Protein AF-A0A5B1QU06-F1 (afdb_monomer_lite)

Structure (mmCIF, N/CA/C/O backbone):
data_AF-A0A5B1QU06-F1
#
_entry.id   AF-A0A5B1QU06-F1
#
loop_
_atom_site.group_PDB
_atom_site.id
_atom_site.type_symbol
_atom_site.label_atom_id
_atom_site.label_alt_id
_atom_site.label_comp_id
_atom_site.label_asym_id
_atom_site.label_entity_id
_atom_site.label_seq_id
_atom_site.pdbx_PDB_ins_code
_atom_site.Cartn_x
_atom_site.Cartn_y
_atom_site.Cartn_z
_atom_site.occupancy
_atom_site.B_iso_or_equiv
_atom_site.auth_seq_id
_atom_site.auth_comp_id
_atom_site.auth_asym_id
_atom_site.auth_atom_id
_atom_site.pdbx_PDB_model_num
ATOM 1 N N . MET A 1 1 ? 42.204 49.777 -50.322 1.00 41.88 1 MET A N 1
ATOM 2 C CA . MET A 1 1 ? 42.535 50.310 -48.990 1.00 41.88 1 MET A CA 1
ATOM 3 C C . MET A 1 1 ? 42.964 49.131 -48.139 1.00 41.88 1 MET A C 1
ATOM 5 O O . MET A 1 1 ? 42.152 48.245 -47.925 1.00 41.88 1 MET A O 1
ATOM 9 N N . GLU A 1 2 ? 44.280 49.057 -47.911 1.00 36.72 2 GLU A N 1
ATOM 10 C CA . GLU A 1 2 ? 44.995 48.664 -46.676 1.00 36.72 2 GLU A CA 1
ATOM 11 C C . GLU A 1 2 ? 44.217 47.837 -45.623 1.00 36.72 2 GLU A C 1
ATOM 13 O O . GLU A 1 2 ? 43.105 48.198 -45.273 1.00 36.72 2 GLU A O 1
ATOM 18 N N . SER A 1 3 ? 44.743 46.784 -44.983 1.00 32.41 3 SER A N 1
ATOM 19 C CA . SER A 1 3 ? 46.093 46.205 -44.950 1.00 32.41 3 SER A CA 1
ATOM 20 C C . SER A 1 3 ? 46.062 44.867 -44.173 1.00 32.41 3 SER A C 1
ATOM 22 O O . SER A 1 3 ? 45.449 44.809 -43.113 1.00 32.41 3 SER A O 1
ATOM 24 N N . LEU A 1 4 ? 46.692 43.832 -44.756 1.00 42.66 4 LEU A N 1
ATOM 25 C CA . LEU A 1 4 ? 47.597 42.784 -44.211 1.00 42.66 4 LEU A CA 1
ATOM 26 C C . LEU A 1 4 ? 47.441 42.306 -42.740 1.00 42.66 4 LEU A C 1
ATOM 28 O O . LEU A 1 4 ? 47.352 43.113 -41.829 1.00 42.66 4 LEU A O 1
ATOM 32 N N . GLY A 1 5 ? 47.571 41.015 -42.401 1.00 34.38 5 GLY A N 1
ATOM 33 C CA . GLY A 1 5 ? 48.007 39.854 -43.182 1.00 34.38 5 GLY A CA 1
ATOM 34 C C . GLY A 1 5 ? 48.304 38.610 -42.312 1.00 34.38 5 GLY A C 1
ATOM 35 O O . GLY A 1 5 ? 48.171 38.664 -41.095 1.00 34.38 5 GLY A O 1
ATOM 36 N N . SER A 1 6 ? 48.668 37.525 -43.019 1.00 38.88 6 SER A N 1
ATOM 37 C CA . SER A 1 6 ? 49.464 36.308 -42.705 1.00 38.88 6 SER A CA 1
ATOM 38 C C . SER A 1 6 ? 49.581 35.829 -41.244 1.00 38.88 6 SER A C 1
ATOM 40 O O . SER A 1 6 ? 49.946 36.591 -40.367 1.00 38.88 6 SER A O 1
ATOM 42 N N . GLY A 1 7 ? 49.387 34.558 -40.880 1.00 36.38 7 GLY A N 1
ATOM 43 C CA . GLY A 1 7 ? 49.736 33.318 -41.575 1.00 36.38 7 GLY A CA 1
ATOM 44 C C . GLY A 1 7 ? 50.982 32.693 -40.924 1.00 36.38 7 GLY A C 1
ATOM 45 O O . GLY A 1 7 ? 52.047 33.289 -41.033 1.00 36.38 7 GLY A O 1
ATOM 46 N N . ALA A 1 8 ? 50.820 31.513 -40.296 1.00 34.53 8 ALA A N 1
ATOM 47 C CA . ALA A 1 8 ? 51.757 30.369 -40.226 1.00 34.53 8 ALA A CA 1
ATOM 48 C C . ALA A 1 8 ? 51.909 29.688 -38.840 1.00 34.53 8 ALA A C 1
ATOM 50 O O . ALA A 1 8 ? 52.215 30.320 -37.835 1.00 34.53 8 ALA A O 1
ATOM 51 N N . THR A 1 9 ? 51.817 28.349 -38.902 1.00 35.28 9 THR A N 1
ATOM 52 C CA . THR A 1 9 ? 52.499 27.309 -38.096 1.00 35.28 9 THR A CA 1
ATOM 53 C C . THR A 1 9 ? 52.156 27.124 -36.608 1.00 35.28 9 THR A C 1
ATOM 55 O O . THR A 1 9 ? 52.582 27.891 -35.755 1.00 35.28 9 THR A O 1
ATOM 58 N N . GLY A 1 10 ? 51.512 25.985 -36.297 1.00 37.03 10 GLY A N 1
ATOM 59 C CA . GLY A 1 10 ? 51.785 25.234 -35.056 1.00 37.03 10 GLY A CA 1
ATOM 60 C C . GLY A 1 10 ? 53.218 24.665 -35.066 1.00 37.03 10 GLY A C 1
ATOM 61 O O . GLY A 1 10 ? 53.865 24.732 -36.116 1.00 37.03 10 GLY A O 1
ATOM 62 N N . PRO A 1 11 ? 53.740 24.100 -33.959 1.00 45.38 11 PRO A N 1
ATOM 63 C CA . PRO A 1 11 ? 53.121 22.955 -33.276 1.00 45.38 11 PRO A CA 1
ATOM 64 C C . PRO A 1 11 ? 53.253 22.986 -31.736 1.00 45.38 11 PRO A C 1
ATOM 66 O O . PRO A 1 11 ? 54.020 23.765 -31.182 1.00 45.38 11 PRO A O 1
ATOM 69 N N . GLY A 1 12 ? 52.569 22.078 -31.038 1.00 28.83 12 GLY A N 1
ATOM 70 C CA . GLY A 1 12 ? 52.880 21.800 -29.632 1.00 28.83 12 GLY A CA 1
ATOM 71 C C . GLY A 1 12 ? 51.714 21.199 -28.871 1.00 28.83 12 GLY A C 1
ATOM 72 O O . GLY A 1 12 ? 50.819 21.915 -28.444 1.00 28.83 12 GLY A O 1
ATOM 73 N N . ALA A 1 13 ? 51.739 19.877 -28.748 1.00 42.75 13 ALA A N 1
ATOM 74 C CA . ALA A 1 13 ? 50.875 19.108 -27.872 1.00 42.75 13 ALA A CA 1
ATOM 75 C C . ALA A 1 13 ? 51.188 19.422 -26.402 1.00 42.75 13 ALA A C 1
ATOM 77 O O . ALA A 1 13 ? 52.359 19.479 -26.043 1.00 42.75 13 ALA A O 1
ATOM 78 N N . ASP A 1 14 ? 50.145 19.546 -25.582 1.00 34.75 14 ASP A N 1
ATOM 79 C CA . ASP A 1 14 ? 50.207 19.346 -24.135 1.00 34.75 14 ASP A CA 1
ATOM 80 C C . ASP A 1 14 ? 48.851 18.801 -23.625 1.00 34.75 14 ASP A C 1
ATOM 82 O O . ASP A 1 14 ? 47.832 18.934 -24.311 1.00 34.75 14 ASP A O 1
ATOM 86 N N . PRO A 1 15 ? 48.856 18.072 -22.495 1.00 41.91 15 PRO A N 1
ATOM 87 C CA . PRO A 1 15 ? 48.024 16.889 -22.246 1.00 41.91 15 PRO A CA 1
ATOM 88 C C . PRO A 1 15 ? 46.658 17.211 -21.613 1.00 41.91 15 PRO A C 1
ATOM 90 O O . PRO A 1 15 ? 46.467 18.307 -21.084 1.00 41.91 15 PRO A O 1
ATOM 93 N N . PRO A 1 16 ? 45.711 16.248 -21.563 1.00 41.62 16 PRO A N 1
ATOM 94 C CA . PRO A 1 16 ? 44.515 16.414 -20.750 1.00 41.62 16 PRO A CA 1
ATOM 95 C C . PRO A 1 16 ? 44.905 16.342 -19.267 1.00 41.62 16 PRO A C 1
ATOM 97 O O . PRO A 1 16 ? 45.311 15.295 -18.759 1.00 41.62 16 PRO A O 1
ATOM 100 N N . GLN A 1 17 ? 44.795 17.473 -18.569 1.00 37.78 17 GLN A N 1
ATOM 101 C CA . GLN A 1 17 ? 44.821 17.494 -17.114 1.00 37.78 17 GLN A CA 1
ATOM 102 C C . GLN A 1 17 ? 43.585 16.771 -16.575 1.00 37.78 17 GLN A C 1
ATOM 104 O O . GLN A 1 17 ? 42.443 17.101 -16.885 1.00 37.78 17 GLN A O 1
ATOM 109 N N . VAL A 1 18 ? 43.880 15.767 -15.758 1.00 37.88 18 VAL A N 1
ATOM 110 C CA . VAL A 1 18 ? 42.988 15.041 -14.863 1.00 37.88 18 VAL A CA 1
ATOM 111 C C . VAL A 1 18 ? 42.194 16.040 -14.017 1.00 37.88 18 VAL A C 1
ATOM 113 O O . VAL A 1 18 ? 42.764 16.713 -13.160 1.00 37.88 18 VAL A O 1
ATOM 116 N N . LEU A 1 19 ? 40.882 16.129 -14.239 1.00 32.84 19 LEU A N 1
ATOM 117 C CA . LEU A 1 19 ? 39.970 16.760 -13.288 1.00 32.84 19 LEU A CA 1
ATOM 118 C C . LEU A 1 19 ? 39.736 15.768 -12.149 1.00 32.84 19 LEU A C 1
ATOM 120 O O . LEU A 1 19 ? 38.990 14.802 -12.278 1.00 32.84 19 LEU A O 1
ATOM 124 N N . GLN A 1 20 ? 40.479 15.997 -11.069 1.00 32.44 20 GLN A N 1
ATOM 125 C CA . GLN A 1 20 ? 40.309 15.355 -9.777 1.00 32.44 20 GLN A CA 1
ATOM 126 C C . GLN A 1 20 ? 38.922 15.641 -9.205 1.00 32.44 20 GLN A C 1
ATOM 128 O O . GLN A 1 20 ? 38.465 16.786 -9.183 1.00 32.44 20 GLN A O 1
ATOM 133 N N . ASP A 1 21 ? 38.324 14.586 -8.661 1.00 35.78 21 ASP A N 1
ATOM 134 C CA . ASP A 1 21 ? 37.246 14.644 -7.687 1.00 35.78 21 ASP A CA 1
ATOM 135 C C . ASP A 1 21 ? 37.584 15.639 -6.572 1.00 35.78 21 ASP A C 1
ATOM 137 O O . ASP A 1 21 ? 38.608 15.540 -5.892 1.00 35.78 21 ASP A O 1
ATOM 141 N N . SER A 1 22 ? 36.705 16.613 -6.368 1.00 29.38 22 SER A N 1
ATOM 142 C CA . SER A 1 22 ? 36.699 17.450 -5.175 1.00 29.38 22 SER A CA 1
ATOM 143 C C . SER A 1 22 ? 35.263 17.599 -4.702 1.00 29.38 22 SER A C 1
ATOM 145 O O . SER A 1 22 ? 34.453 18.321 -5.276 1.00 29.38 22 SER A O 1
ATOM 147 N N . ILE A 1 23 ? 34.975 16.844 -3.646 1.00 42.81 23 ILE A N 1
ATOM 148 C CA . ILE A 1 23 ? 33.797 16.937 -2.789 1.00 42.81 23 ILE A CA 1
ATOM 149 C C . ILE A 1 23 ? 33.688 18.376 -2.260 1.00 42.81 23 ILE A C 1
ATOM 151 O O . ILE A 1 23 ? 34.656 18.856 -1.663 1.00 42.81 23 ILE A O 1
ATOM 155 N N . PRO A 1 24 ? 32.532 19.050 -2.366 1.00 30.92 24 PRO A N 1
ATOM 156 C CA . PRO A 1 24 ? 32.206 20.137 -1.468 1.00 30.92 24 PRO A CA 1
ATOM 157 C C . PRO A 1 24 ? 31.437 19.590 -0.265 1.00 30.92 24 PRO A C 1
ATOM 159 O O . PRO A 1 24 ? 30.369 18.988 -0.385 1.00 30.92 24 PRO A O 1
ATOM 162 N N . SER A 1 25 ? 32.026 19.817 0.903 1.00 32.41 25 SER A N 1
ATOM 163 C CA . SER A 1 25 ? 31.413 19.636 2.207 1.00 32.41 25 SER A CA 1
ATOM 164 C C . SER A 1 25 ? 30.167 20.504 2.364 1.00 32.41 25 SER A C 1
ATOM 166 O O . SER A 1 25 ? 30.123 21.665 1.967 1.00 32.41 25 SER A O 1
ATOM 168 N N . THR A 1 26 ? 29.185 19.894 3.007 1.00 33.56 26 THR A N 1
ATOM 169 C CA . THR A 1 26 ? 27.945 20.432 3.548 1.00 33.56 26 THR A CA 1
ATOM 170 C C . THR A 1 26 ? 28.147 21.767 4.275 1.00 33.56 26 THR A C 1
ATOM 172 O O . THR A 1 26 ? 28.796 21.809 5.318 1.00 33.56 26 THR A O 1
ATOM 175 N N . GLU A 1 27 ? 27.513 22.836 3.789 1.00 27.73 27 GLU A N 1
ATOM 176 C CA . GLU A 1 27 ? 27.180 24.004 4.608 1.00 27.73 27 GLU A CA 1
ATOM 177 C C . GLU A 1 27 ? 25.660 24.150 4.703 1.00 27.73 27 GLU A C 1
ATOM 179 O O . GLU A 1 27 ? 24.938 24.249 3.710 1.00 27.73 27 GLU A O 1
ATOM 184 N N . CYS A 1 28 ? 25.193 24.121 5.951 1.00 34.56 28 CYS A N 1
ATOM 185 C CA . CYS A 1 28 ? 23.846 24.443 6.382 1.00 34.56 28 CYS A CA 1
ATOM 186 C C . CYS A 1 28 ? 23.421 25.828 5.890 1.00 34.56 28 CYS A C 1
ATOM 188 O O . CYS A 1 28 ? 23.967 26.832 6.343 1.00 34.56 28 CYS A O 1
ATOM 190 N N . LEU A 1 29 ? 22.345 25.888 5.108 1.00 25.30 29 LEU A N 1
ATOM 191 C CA . LEU A 1 29 ? 21.471 27.054 5.073 1.00 25.30 29 LEU A CA 1
ATOM 192 C C . LEU A 1 29 ? 20.018 26.604 5.204 1.00 25.30 29 LEU A C 1
ATOM 194 O O . LEU A 1 29 ? 19.366 26.142 4.273 1.00 25.30 29 LEU A O 1
ATOM 198 N N . SER A 1 30 ? 19.546 26.755 6.435 1.00 36.72 30 SER A N 1
ATOM 199 C CA . SER A 1 30 ? 18.155 26.867 6.835 1.00 36.72 30 SER A CA 1
ATOM 200 C C . SER A 1 30 ? 17.418 27.907 5.990 1.00 36.72 30 SER A C 1
ATOM 202 O O . SER A 1 30 ? 17.770 29.087 6.017 1.00 36.72 30 SER A O 1
ATOM 204 N N . LEU A 1 31 ? 16.346 27.486 5.324 1.00 27.09 31 LEU A N 1
ATOM 205 C CA . LEU A 1 31 ? 15.300 28.376 4.833 1.00 27.09 31 LEU A CA 1
ATOM 206 C C . LEU A 1 31 ? 13.944 27.743 5.133 1.00 27.09 31 LEU A C 1
ATOM 208 O O . LEU A 1 31 ? 13.420 26.904 4.406 1.00 27.09 31 LEU A O 1
ATOM 212 N N . SER A 1 32 ? 13.419 28.157 6.281 1.00 36.16 32 SER A N 1
ATOM 213 C CA . SER A 1 32 ? 12.040 27.990 6.699 1.00 36.16 32 SER A CA 1
ATOM 214 C C . SER A 1 32 ? 11.111 28.689 5.708 1.00 36.16 32 SER A C 1
ATOM 216 O O . SER A 1 32 ? 11.184 29.905 5.542 1.00 36.16 32 SER A O 1
ATOM 218 N N . ALA A 1 33 ? 10.201 27.931 5.108 1.00 27.47 33 ALA A N 1
ATOM 219 C CA . ALA A 1 33 ? 8.968 28.446 4.523 1.00 27.47 33 ALA A CA 1
ATOM 220 C C . ALA A 1 33 ? 7.900 27.346 4.588 1.00 27.47 33 ALA A C 1
ATOM 222 O O . ALA A 1 33 ? 7.492 26.771 3.584 1.00 27.47 33 ALA A O 1
ATOM 223 N N . SER A 1 34 ? 7.486 27.024 5.813 1.00 32.66 34 SER A N 1
ATOM 224 C CA . SER A 1 34 ? 6.294 26.223 6.076 1.00 32.66 34 SER A CA 1
ATOM 225 C C . SER A 1 34 ? 5.061 27.095 5.857 1.00 32.66 34 SER A C 1
ATOM 227 O O . SER A 1 34 ? 4.862 28.081 6.565 1.00 32.66 34 SER A O 1
ATOM 229 N N . GLY A 1 35 ? 4.228 26.723 4.892 1.00 30.39 35 GLY A N 1
ATOM 230 C CA . GLY A 1 35 ? 2.933 27.346 4.667 1.00 30.39 35 GLY A CA 1
ATOM 231 C C . GLY A 1 35 ? 2.089 26.524 3.703 1.00 30.39 35 GLY A C 1
ATOM 232 O O . GLY A 1 35 ? 2.422 26.445 2.528 1.00 30.39 35 GLY A O 1
ATOM 233 N N . LEU A 1 36 ? 0.972 26.011 4.233 1.00 27.97 36 LEU A N 1
ATOM 234 C CA . LEU A 1 36 ? -0.152 25.333 3.568 1.00 27.97 36 LEU A CA 1
ATOM 235 C C . LEU A 1 36 ? 0.058 23.822 3.358 1.00 27.97 36 LEU A C 1
ATOM 237 O O . LEU A 1 36 ? 0.645 23.369 2.387 1.00 27.97 36 LEU A O 1
ATOM 241 N N . LEU A 1 37 ? -0.234 23.036 4.400 1.00 38.84 37 LEU A N 1
ATOM 242 C CA . LEU A 1 37 ? -1.554 22.446 4.703 1.00 38.84 37 LEU A CA 1
ATOM 243 C C . LEU A 1 37 ? -1.834 21.212 3.836 1.00 38.84 37 LEU A C 1
ATOM 245 O O . LEU A 1 37 ? -2.390 21.286 2.746 1.00 38.84 37 LEU A O 1
ATOM 249 N N . SER A 1 38 ? -1.501 20.052 4.390 1.00 27.88 38 SER A N 1
ATOM 250 C CA . SER A 1 38 ? -2.252 18.820 4.168 1.00 27.88 38 SER A CA 1
ATOM 251 C C . SER A 1 38 ? -2.481 18.175 5.529 1.00 27.88 38 SER A C 1
ATOM 253 O O . SER A 1 38 ? -1.629 18.322 6.412 1.00 27.88 38 SER A O 1
ATOM 255 N N . PRO A 1 39 ? -3.669 17.598 5.751 1.00 34.78 39 PRO A N 1
ATOM 256 C CA . PRO A 1 39 ? -4.166 17.357 7.084 1.00 34.78 39 PRO A CA 1
ATOM 257 C C . PRO A 1 39 ? -3.353 16.240 7.712 1.00 34.78 39 PRO A C 1
ATOM 259 O O . PRO A 1 39 ? -3.095 15.205 7.100 1.00 34.78 39 PRO A O 1
ATOM 262 N N . ILE A 1 40 ? -2.984 16.487 8.961 1.00 26.73 40 ILE A N 1
ATOM 263 C CA . ILE A 1 40 ? -2.728 15.472 9.966 1.00 26.73 40 ILE A CA 1
ATOM 264 C C . ILE A 1 40 ? -3.764 14.368 9.723 1.00 26.73 40 ILE A C 1
ATOM 266 O O . ILE A 1 40 ? -4.966 14.627 9.806 1.00 26.73 40 ILE A O 1
ATOM 270 N N . SER A 1 41 ? -3.316 13.159 9.372 1.00 31.05 41 SER A N 1
ATOM 271 C CA . SER A 1 41 ? -4.104 11.967 9.660 1.00 31.05 41 SER A CA 1
ATOM 272 C C . SER A 1 41 ? -4.223 11.932 11.174 1.00 31.05 41 SER A C 1
ATOM 274 O O . SER A 1 41 ? -3.401 11.339 11.869 1.00 31.05 41 SER A O 1
ATOM 276 N N . GLU A 1 42 ? -5.210 12.667 11.679 1.00 29.11 42 GLU A N 1
ATOM 277 C CA . GLU A 1 42 ? -5.779 12.468 12.989 1.00 29.11 42 GLU A CA 1
ATOM 278 C C . GLU A 1 42 ? -6.322 11.052 12.915 1.00 29.11 42 GLU A C 1
ATOM 280 O O . GLU A 1 42 ? -7.432 10.790 12.454 1.00 29.11 42 GLU A O 1
ATOM 285 N N . ILE A 1 43 ? -5.475 10.106 13.314 1.00 29.12 43 ILE A N 1
ATOM 286 C CA . ILE A 1 43 ? -5.943 8.889 13.937 1.00 29.12 43 ILE A CA 1
ATOM 287 C C . ILE A 1 43 ? -6.763 9.417 15.103 1.00 29.12 43 ILE A C 1
ATOM 289 O O . ILE A 1 43 ? -6.235 9.784 16.150 1.00 29.12 43 ILE A O 1
ATOM 293 N N . SER A 1 44 ? -8.060 9.569 14.852 1.00 29.05 44 SER A N 1
ATOM 294 C CA . SER A 1 44 ? -9.059 9.728 15.879 1.00 29.05 44 SER A CA 1
ATOM 295 C C . SER A 1 44 ? -9.035 8.400 16.623 1.00 29.05 44 SER A C 1
ATOM 297 O O . SER A 1 44 ? -9.810 7.485 16.357 1.00 29.05 44 SER A O 1
ATOM 299 N N . THR A 1 45 ? -8.070 8.255 17.531 1.00 26.86 45 THR A N 1
ATOM 300 C CA . THR A 1 45 ? -8.277 7.496 18.747 1.00 26.86 45 THR A CA 1
ATOM 301 C C . THR A 1 45 ? -9.443 8.194 19.411 1.00 26.86 45 THR A C 1
ATOM 303 O O . THR A 1 45 ? -9.299 9.135 20.189 1.00 26.86 45 THR A O 1
ATOM 306 N N . VAL A 1 46 ? -10.639 7.756 19.025 1.00 27.11 46 VAL A N 1
ATOM 307 C CA . VAL A 1 46 ? -11.826 7.907 19.834 1.00 27.11 46 VAL A CA 1
ATOM 308 C C . VAL A 1 46 ? -11.451 7.216 21.138 1.00 27.11 46 VAL A C 1
ATOM 310 O O . VAL A 1 46 ? -11.573 6.002 21.285 1.00 27.11 46 VAL A O 1
ATOM 313 N N . PHE A 1 47 ? -10.915 7.999 22.075 1.00 25.52 47 PHE A N 1
ATOM 314 C CA . PHE A 1 47 ? -11.090 7.747 23.486 1.00 25.52 47 PHE A CA 1
ATOM 315 C C . PHE A 1 47 ? -12.602 7.710 23.655 1.00 25.52 47 PHE A C 1
ATOM 317 O O . PHE A 1 47 ? -13.263 8.733 23.845 1.00 25.52 47 PHE A O 1
ATOM 324 N N . ILE A 1 48 ? -13.162 6.511 23.510 1.00 28.83 48 ILE A N 1
ATOM 325 C CA . ILE A 1 48 ? -14.428 6.178 24.123 1.00 28.83 48 ILE A CA 1
ATOM 326 C C . ILE A 1 48 ? -14.106 6.309 25.605 1.00 28.83 48 ILE A C 1
ATOM 328 O O . ILE A 1 48 ? -13.627 5.376 26.246 1.00 28.83 48 ILE A O 1
ATOM 332 N N . SER A 1 49 ? -14.276 7.525 26.128 1.00 25.41 49 SER A N 1
ATOM 333 C CA . SER A 1 49 ? -14.550 7.695 27.538 1.00 25.41 49 SER A CA 1
ATOM 334 C C . SER A 1 49 ? -15.762 6.816 27.773 1.00 25.41 49 SER A C 1
ATOM 336 O O . SER A 1 49 ? -16.881 7.154 27.389 1.00 25.41 49 SER A O 1
ATOM 338 N N . HIS A 1 50 ? -15.514 5.638 28.336 1.00 30.09 50 HIS A N 1
ATOM 339 C CA . HIS A 1 50 ? -16.508 4.908 29.088 1.00 30.09 50 HIS A CA 1
ATOM 340 C C . HIS A 1 50 ? -16.837 5.771 30.313 1.00 30.09 50 HIS A C 1
ATOM 342 O O . HIS A 1 50 ? -16.491 5.432 31.443 1.00 30.09 50 HIS A O 1
ATOM 348 N N . ASP A 1 51 ? -17.507 6.903 30.083 1.00 28.39 51 ASP A N 1
ATOM 349 C CA . ASP A 1 51 ? -18.403 7.472 31.073 1.00 28.39 51 ASP A CA 1
ATOM 350 C C . ASP A 1 51 ? -19.467 6.405 31.264 1.00 28.39 51 ASP A C 1
ATOM 352 O O . ASP A 1 51 ? -20.407 6.261 30.484 1.00 28.39 51 ASP A O 1
ATOM 356 N N . SER A 1 52 ? -19.189 5.552 32.246 1.00 29.31 52 SER A N 1
ATOM 357 C CA . SER A 1 52 ? -20.002 4.421 32.644 1.00 29.31 52 SER A CA 1
ATOM 358 C C . SER A 1 52 ? -21.423 4.924 32.886 1.00 29.31 52 SER A C 1
ATOM 360 O O . SER A 1 52 ? -21.646 5.652 33.860 1.00 29.31 52 SER A O 1
ATOM 362 N N . PRO A 1 53 ? -22.405 4.567 32.043 1.00 34.50 53 PRO A N 1
ATOM 363 C CA . PRO A 1 53 ? -23.779 4.829 32.378 1.00 34.50 53 PRO A CA 1
ATOM 364 C C . PRO A 1 53 ? -24.199 3.737 33.355 1.00 34.50 53 PRO A C 1
ATOM 366 O O . PRO A 1 53 ? -24.268 2.559 33.017 1.00 34.50 53 PRO A O 1
ATOM 369 N N . GLY A 1 54 ? -24.492 4.155 34.578 1.00 31.67 54 GLY A N 1
ATOM 370 C CA . GLY A 1 54 ? -25.258 3.346 35.507 1.00 31.67 54 GLY A CA 1
ATOM 371 C C . GLY A 1 54 ? -24.396 2.523 36.444 1.00 31.67 54 GLY A C 1
ATOM 372 O O . GLY A 1 54 ? -23.873 1.467 36.107 1.00 31.67 54 GLY A O 1
ATOM 373 N N . GLN A 1 55 ? -24.369 2.991 37.687 1.00 33.47 55 GLN A N 1
ATOM 374 C CA . GLN A 1 55 ? -24.404 2.130 38.857 1.00 33.47 55 GLN A CA 1
ATOM 375 C C . GLN A 1 55 ? -25.397 0.986 38.597 1.00 33.47 55 GLN A C 1
ATOM 377 O O . GLN A 1 55 ? -26.611 1.149 38.715 1.00 33.47 55 GLN A O 1
ATOM 382 N N . SER A 1 56 ? -24.874 -0.164 38.186 1.00 33.47 56 SER A N 1
ATOM 383 C CA . SER A 1 56 ? -25.566 -1.431 38.329 1.00 33.47 56 SER A CA 1
ATOM 384 C C . SER A 1 56 ? -25.628 -1.679 39.827 1.00 33.47 56 SER A C 1
ATOM 386 O O . SER A 1 56 ? -24.658 -2.147 40.416 1.00 33.47 56 SER A O 1
ATOM 388 N N . GLU A 1 57 ? -26.735 -1.283 40.457 1.00 37.31 57 GLU A N 1
ATOM 389 C CA . GLU A 1 57 ? -27.126 -1.867 41.734 1.00 37.31 57 GLU A CA 1
ATOM 390 C C . GLU A 1 57 ? -27.025 -3.382 41.567 1.00 37.31 57 GLU A C 1
ATOM 392 O O . GLU A 1 57 ? -27.719 -3.957 40.724 1.00 37.31 57 GLU A O 1
ATOM 397 N N . ASP A 1 58 ? -26.116 -3.993 42.325 1.00 35.59 58 ASP A N 1
ATOM 398 C CA . ASP A 1 58 ? -26.068 -5.428 42.552 1.00 35.59 58 ASP A CA 1
ATOM 399 C C . ASP A 1 58 ? -27.473 -5.881 42.949 1.00 35.59 58 ASP A C 1
ATOM 401 O O . ASP A 1 58 ? -27.899 -5.754 44.098 1.00 35.59 58 ASP A O 1
ATOM 405 N N . ILE A 1 59 ? -28.225 -6.384 41.974 1.00 35.94 59 ILE A N 1
ATOM 406 C CA . ILE A 1 59 ? -29.392 -7.205 42.240 1.00 35.94 59 ILE A CA 1
ATOM 407 C C . ILE A 1 59 ? -28.793 -8.530 42.701 1.00 35.94 59 ILE A C 1
ATOM 409 O O . ILE A 1 59 ? -28.111 -9.178 41.902 1.00 35.94 59 ILE A O 1
ATOM 413 N N . PRO A 1 60 ? -28.996 -8.951 43.963 1.00 37.69 60 PRO A N 1
ATOM 414 C CA . PRO A 1 60 ? -28.465 -10.216 44.421 1.00 37.69 60 PRO A CA 1
ATOM 415 C C . PRO A 1 60 ? -29.009 -11.314 43.516 1.00 37.69 60 PRO A C 1
ATOM 417 O O . PRO A 1 60 ? -30.219 -11.542 43.439 1.00 37.69 60 PRO A O 1
ATOM 420 N N . GLN A 1 61 ? -28.098 -11.987 42.824 1.00 42.03 61 GLN A N 1
ATOM 421 C CA . GLN A 1 61 ? -28.365 -13.198 42.074 1.00 42.03 61 GLN A CA 1
ATOM 422 C C . GLN A 1 61 ? -28.656 -14.325 43.073 1.00 42.03 61 GLN A C 1
ATOM 424 O O . GLN A 1 61 ? -27.827 -15.189 43.330 1.00 42.03 61 GLN A O 1
ATOM 429 N N . VAL A 1 62 ? -29.834 -14.283 43.691 1.00 39.28 62 VAL A N 1
ATOM 430 C CA . VAL A 1 62 ? -30.358 -15.346 44.549 1.00 39.28 62 VAL A CA 1
ATOM 431 C C . VAL A 1 62 ? -31.857 -15.480 44.286 1.00 39.28 62 VAL A C 1
ATOM 433 O O . VAL A 1 62 ? -32.685 -15.282 45.164 1.00 39.28 62 VAL A O 1
ATOM 436 N N . CYS A 1 63 ? -32.222 -15.885 43.069 1.00 36.16 63 CYS A N 1
ATOM 437 C CA . CYS A 1 63 ? -33.385 -16.763 42.918 1.00 36.16 63 CYS A CA 1
ATOM 438 C C . CYS A 1 63 ? -32.921 -18.188 43.254 1.00 36.16 63 CYS A C 1
ATOM 440 O O . CYS A 1 63 ? -32.778 -19.056 42.394 1.00 36.16 63 CYS A O 1
ATOM 442 N N . GLY A 1 64 ? -32.571 -18.387 44.528 1.00 40.97 64 GLY A N 1
ATOM 443 C CA . GLY A 1 64 ? -32.504 -19.715 45.120 1.00 40.97 64 GLY A CA 1
ATOM 444 C C . GLY A 1 64 ? -33.928 -20.254 45.194 1.00 40.97 64 GLY A C 1
ATOM 445 O O . GLY A 1 64 ? -34.839 -19.508 45.537 1.00 40.97 64 GLY A O 1
ATOM 446 N N . LYS A 1 65 ? -34.089 -21.514 44.790 1.00 46.94 65 LYS A N 1
ATOM 447 C CA . LYS A 1 65 ? -35.350 -22.247 44.608 1.00 46.94 65 LYS A CA 1
ATOM 448 C C . LYS A 1 65 ? -36.427 -21.828 45.620 1.00 46.94 65 LYS A C 1
ATOM 450 O O . LYS A 1 65 ? -36.196 -21.940 46.820 1.00 46.94 65 LYS A O 1
ATOM 455 N N . GLU A 1 66 ? -37.589 -21.399 45.122 1.00 49.41 66 GLU A N 1
ATOM 456 C CA . GLU A 1 66 ? -38.783 -21.015 45.906 1.00 49.41 66 GLU A CA 1
ATOM 457 C C . GLU A 1 66 ? -39.118 -22.029 47.015 1.00 49.41 66 GLU A C 1
ATOM 459 O O . GLU A 1 66 ? -39.542 -21.651 48.111 1.00 49.41 66 GLU A O 1
ATOM 464 N N . ASP A 1 67 ? -38.833 -23.307 46.756 1.00 55.50 67 ASP A N 1
ATOM 465 C CA . ASP A 1 67 ? -39.010 -24.407 47.698 1.00 55.50 67 ASP A CA 1
ATOM 466 C C . ASP A 1 67 ? -38.215 -24.210 49.003 1.00 55.50 67 ASP A C 1
ATOM 468 O O . ASP A 1 67 ? -38.755 -24.455 50.077 1.00 55.50 67 ASP A O 1
ATOM 472 N N . ASP A 1 68 ? -36.983 -23.6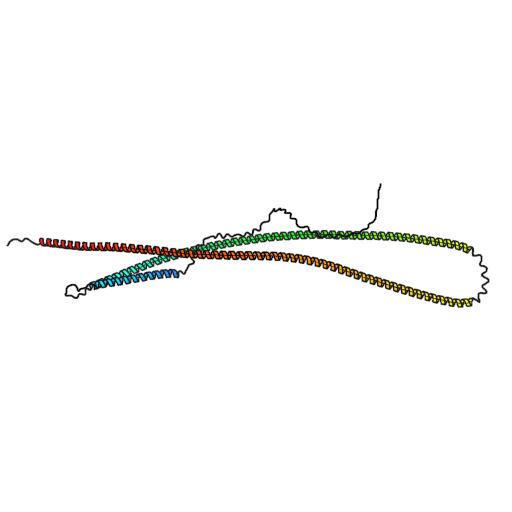86 48.957 1.00 58.38 68 ASP A N 1
ATOM 473 C CA . ASP A 1 68 ? -36.105 -23.592 50.135 1.00 58.38 68 ASP A CA 1
ATOM 474 C C . ASP A 1 68 ? -36.588 -22.538 51.141 1.00 58.38 68 ASP A C 1
ATOM 476 O O . ASP A 1 68 ? -36.534 -22.763 52.351 1.00 58.38 68 ASP A O 1
ATOM 480 N N . LEU A 1 69 ? -37.062 -21.372 50.684 1.00 63.72 69 LEU A N 1
ATOM 481 C CA . LEU A 1 69 ? -37.544 -20.322 51.591 1.00 63.72 69 LEU A CA 1
ATOM 482 C C . LEU A 1 69 ? -38.901 -20.705 52.190 1.00 63.72 69 LEU A C 1
ATOM 484 O O . LEU A 1 69 ? -39.108 -20.556 53.399 1.00 63.72 69 LEU A O 1
ATOM 488 N N . HIS A 1 70 ? -39.800 -21.238 51.359 1.00 60.50 70 HIS A N 1
ATOM 489 C CA . HIS A 1 70 ? -41.109 -21.709 51.793 1.00 60.50 70 HIS A CA 1
ATOM 490 C C . HIS A 1 70 ? -40.971 -22.872 52.787 1.00 60.50 70 HIS A C 1
ATOM 492 O O . HIS A 1 70 ? -41.614 -22.871 53.840 1.00 60.50 70 HIS A O 1
ATOM 498 N N . GLU A 1 71 ? -40.079 -23.828 52.521 1.00 67.75 71 GLU A N 1
ATOM 499 C CA . GLU A 1 71 ? -39.794 -24.951 53.415 1.00 67.75 71 GLU A CA 1
ATOM 500 C C . GLU A 1 71 ? -39.180 -24.478 54.740 1.00 67.75 71 GLU A C 1
ATOM 502 O O . GLU A 1 71 ? -39.574 -24.948 55.810 1.00 67.75 71 GLU A O 1
ATOM 507 N N . ARG A 1 72 ? -38.293 -23.474 54.719 1.00 69.88 72 ARG A N 1
ATOM 508 C CA . ARG A 1 72 ? -37.689 -22.910 55.940 1.00 69.88 72 ARG A CA 1
ATOM 509 C C . ARG A 1 72 ? -38.700 -22.165 56.810 1.00 69.88 72 ARG A C 1
ATOM 511 O O . ARG A 1 72 ? -38.670 -22.312 58.035 1.00 69.88 72 ARG A O 1
ATOM 518 N N . ILE A 1 73 ? -39.599 -21.390 56.200 1.00 65.62 73 ILE A N 1
ATOM 519 C CA . ILE A 1 73 ? -40.679 -20.683 56.904 1.00 65.62 73 ILE A CA 1
ATOM 520 C C . ILE A 1 73 ? -41.654 -21.698 57.512 1.00 65.62 73 ILE A C 1
ATOM 522 O O . ILE A 1 73 ? -41.914 -21.642 58.715 1.00 65.62 73 ILE A O 1
ATOM 526 N N . CYS A 1 74 ? -42.117 -22.681 56.734 1.00 67.62 74 CYS A N 1
ATOM 527 C CA . CYS A 1 74 ? -42.998 -23.742 57.228 1.00 67.62 74 CYS A CA 1
ATOM 528 C C . CYS A 1 74 ? -42.340 -24.585 58.332 1.00 67.62 74 CYS A C 1
ATOM 530 O O . CYS A 1 74 ? -42.987 -24.900 59.330 1.00 67.62 74 CYS A O 1
ATOM 532 N N . SER A 1 75 ? -41.046 -24.897 58.208 1.00 73.25 75 SER A N 1
ATOM 533 C CA . SER A 1 75 ? -40.279 -25.621 59.229 1.00 73.25 75 SER A CA 1
ATOM 534 C C . SER A 1 75 ? -40.190 -24.837 60.543 1.00 73.25 75 SER A C 1
ATOM 536 O O . SER A 1 75 ? -40.382 -25.400 61.622 1.00 73.25 75 SER A O 1
ATOM 538 N N . ASN A 1 76 ? -39.949 -23.525 60.477 1.00 71.12 76 ASN A N 1
ATOM 539 C CA . ASN A 1 76 ? -39.887 -22.673 61.666 1.00 71.12 76 ASN A CA 1
ATOM 540 C C . ASN A 1 76 ? -41.260 -22.493 62.328 1.00 71.12 76 ASN A C 1
ATOM 542 O O . ASN A 1 76 ? -41.348 -22.560 63.554 1.00 71.12 76 ASN A O 1
ATOM 546 N N . ILE A 1 77 ? -42.332 -22.343 61.542 1.00 70.25 77 ILE A N 1
ATOM 547 C CA . ILE A 1 77 ? -43.711 -22.331 62.056 1.00 70.25 77 ILE A CA 1
ATOM 548 C C . ILE A 1 77 ? -44.030 -23.662 62.750 1.00 70.25 77 ILE A C 1
ATOM 550 O O . ILE A 1 77 ? -44.541 -23.661 63.871 1.00 70.25 77 ILE A O 1
ATOM 554 N N . GLY A 1 78 ? -43.656 -24.792 62.139 1.00 70.88 78 GLY A N 1
ATOM 555 C CA . GLY A 1 78 ? -43.813 -26.122 62.729 1.00 70.88 78 GLY A CA 1
ATOM 556 C C . GLY A 1 78 ? -43.109 -26.258 64.082 1.00 70.88 78 GLY A C 1
ATOM 557 O O . GLY A 1 78 ? -43.717 -26.718 65.047 1.00 70.88 78 GLY A O 1
ATOM 558 N N . LYS A 1 79 ? -41.867 -25.769 64.196 1.00 77.38 79 LYS A N 1
ATOM 559 C CA . LYS A 1 79 ? -41.113 -25.756 65.463 1.00 77.38 79 LYS A CA 1
ATOM 560 C C . LYS A 1 79 ? -41.757 -24.870 66.528 1.00 77.38 79 LYS A C 1
ATOM 562 O O . LYS A 1 79 ? -41.796 -25.250 67.696 1.00 77.38 79 LYS A O 1
ATOM 567 N N . CYS A 1 80 ? -42.264 -23.695 66.155 1.00 71.56 80 CYS A N 1
ATOM 568 C CA . CYS A 1 80 ? -42.981 -22.820 67.085 1.00 71.56 80 CYS A CA 1
ATOM 569 C C . CYS A 1 80 ? -44.257 -23.488 67.617 1.00 71.56 80 CYS A C 1
ATOM 571 O O . CYS A 1 80 ? -44.510 -23.442 68.821 1.00 71.56 80 CYS A O 1
ATOM 573 N N . ARG A 1 81 ? -45.008 -24.168 66.742 1.00 66.62 81 ARG A N 1
ATOM 574 C CA . ARG A 1 81 ? -46.219 -24.920 67.097 1.00 66.62 81 ARG A CA 1
ATOM 575 C C . ARG A 1 81 ? -45.918 -26.077 68.050 1.00 66.62 81 ARG A C 1
ATOM 577 O O . ARG A 1 81 ? -46.584 -26.239 69.068 1.00 66.62 81 ARG A O 1
ATOM 584 N N . GLU A 1 82 ? -44.870 -26.844 67.762 1.00 75.56 82 GLU A N 1
ATOM 585 C CA . GLU A 1 82 ? -44.433 -27.960 68.604 1.00 75.56 82 GLU A CA 1
ATOM 586 C C . GLU A 1 82 ? -43.971 -27.488 69.994 1.00 75.56 82 GLU A C 1
ATOM 588 O O . GLU A 1 82 ? -44.365 -28.060 71.013 1.00 75.56 82 GLU A O 1
ATOM 593 N N . ASN A 1 83 ? -43.203 -26.394 70.057 1.00 75.38 83 ASN A N 1
ATOM 594 C CA . ASN A 1 83 ? -42.756 -25.802 71.319 1.00 75.38 83 ASN A CA 1
ATOM 595 C C . ASN A 1 83 ? -43.922 -25.267 72.163 1.00 75.38 83 ASN A C 1
ATOM 597 O O . ASN A 1 83 ? -43.921 -25.447 73.383 1.00 75.38 83 ASN A O 1
ATOM 601 N N . LEU A 1 84 ? -44.921 -24.642 71.532 1.00 72.69 84 LEU A N 1
ATOM 602 C CA . LEU A 1 84 ? -46.118 -24.152 72.215 1.00 72.69 84 LEU A CA 1
ATOM 603 C C . LEU A 1 84 ? -46.923 -25.311 72.815 1.00 72.69 84 LEU A C 1
ATOM 605 O O . LEU A 1 84 ? -47.223 -25.292 74.009 1.00 72.69 84 LEU A O 1
ATOM 609 N N . HIS A 1 85 ? -47.193 -26.356 72.026 1.00 71.19 85 HIS A N 1
ATOM 610 C CA . HIS A 1 85 ? -47.882 -27.559 72.498 1.00 71.19 85 HIS A CA 1
ATOM 611 C C . HIS A 1 85 ? -47.149 -28.241 73.653 1.00 71.19 85 HIS A C 1
ATOM 613 O O . HIS A 1 85 ? -47.775 -28.684 74.620 1.00 71.19 85 HIS A O 1
ATOM 619 N N . LYS A 1 86 ? -45.817 -28.322 73.573 1.00 77.88 86 LYS A N 1
ATOM 620 C CA . LYS A 1 86 ? -44.998 -28.903 74.634 1.00 77.88 86 LYS A CA 1
ATOM 621 C C . LYS A 1 86 ? -45.084 -28.084 75.924 1.00 77.88 86 LYS A C 1
ATOM 623 O O . LYS A 1 86 ? -45.359 -28.661 76.973 1.00 77.88 86 LYS A O 1
ATOM 628 N N . GLY A 1 87 ? -44.926 -26.761 75.840 1.00 73.25 87 GLY A N 1
ATOM 629 C CA . GLY A 1 87 ? -45.026 -25.871 77.002 1.00 73.25 87 GLY A CA 1
ATOM 630 C C . GLY A 1 87 ? -46.415 -25.886 77.647 1.00 73.25 87 GLY A C 1
ATOM 631 O O . GLY A 1 87 ? -46.537 -25.900 78.869 1.00 73.25 87 GLY A O 1
ATOM 632 N N . MET A 1 88 ? -47.468 -25.969 76.834 1.00 68.06 88 MET A N 1
ATOM 633 C CA . MET A 1 88 ? -48.846 -26.138 77.298 1.00 68.06 88 MET A CA 1
ATOM 634 C C . MET A 1 88 ? -49.055 -27.458 78.053 1.00 68.06 88 MET A C 1
ATOM 636 O O . MET A 1 88 ? -49.642 -27.472 79.134 1.00 68.06 88 MET A O 1
ATOM 640 N N . LYS A 1 89 ? -48.539 -28.571 77.521 1.00 72.88 89 LYS A N 1
ATOM 641 C CA . LYS A 1 89 ? -48.639 -29.889 78.162 1.00 72.88 89 LYS A CA 1
ATOM 642 C C . LYS A 1 89 ? -47.867 -29.954 79.483 1.00 72.88 89 LYS A C 1
ATOM 644 O O . LYS A 1 89 ? -48.359 -30.542 80.442 1.00 72.88 89 LYS A O 1
ATOM 649 N N . GLU A 1 90 ? -46.682 -29.348 79.537 1.00 76.75 90 GLU A N 1
ATOM 650 C CA . GLU A 1 90 ? -45.889 -29.213 80.767 1.00 76.75 90 GLU A CA 1
ATOM 651 C C . GLU A 1 90 ? -46.648 -28.397 81.824 1.00 76.75 90 GLU A C 1
ATOM 653 O O . GLU A 1 90 ? -46.792 -28.857 82.953 1.00 76.75 90 GLU A O 1
ATOM 658 N N . ALA A 1 91 ? -47.251 -27.265 81.443 1.00 69.44 91 ALA A N 1
ATOM 659 C CA . ALA A 1 91 ? -48.047 -26.444 82.355 1.00 69.44 91 ALA A CA 1
ATOM 660 C C . ALA A 1 91 ? -49.282 -27.174 82.919 1.00 69.44 91 ALA A C 1
ATOM 662 O O . ALA A 1 91 ? -49.603 -27.007 84.096 1.00 69.44 91 ALA A O 1
ATOM 663 N N . ILE A 1 92 ? -49.960 -28.005 82.114 1.00 66.44 92 ILE A N 1
ATOM 664 C CA . ILE A 1 92 ? -51.070 -28.849 82.592 1.00 66.44 92 ILE A CA 1
ATOM 665 C C . ILE A 1 92 ? -50.563 -29.868 83.615 1.00 66.44 92 ILE A C 1
ATOM 667 O O . ILE A 1 92 ? -51.150 -29.994 84.688 1.00 66.44 92 ILE A O 1
ATOM 671 N N . MET A 1 93 ? -49.470 -30.580 83.319 1.00 71.75 93 MET A N 1
ATOM 672 C CA . MET A 1 93 ? -48.913 -31.570 84.249 1.00 71.75 93 MET A CA 1
ATOM 673 C C . MET A 1 93 ? -48.468 -30.930 85.569 1.00 71.75 93 MET A C 1
ATOM 675 O O . MET A 1 93 ? -48.716 -31.501 86.633 1.00 71.75 93 MET A O 1
ATOM 679 N N . ASP A 1 94 ? -47.875 -29.737 85.518 1.00 73.44 94 ASP A N 1
ATOM 680 C CA . ASP A 1 94 ? -47.486 -28.978 86.708 1.00 73.44 94 ASP A CA 1
ATOM 681 C C . ASP A 1 94 ? -48.713 -28.548 87.525 1.00 73.44 94 ASP A C 1
ATOM 683 O O . ASP A 1 94 ? -48.735 -28.710 88.748 1.00 73.44 94 ASP A O 1
ATOM 687 N N . ALA A 1 95 ? -49.770 -28.066 86.863 1.00 63.19 95 ALA A N 1
ATOM 688 C CA . ALA A 1 95 ? -51.024 -27.693 87.516 1.00 63.19 95 ALA A CA 1
ATOM 689 C C . ALA A 1 95 ? -51.738 -28.903 88.145 1.00 63.19 95 ALA A C 1
ATOM 691 O O . ALA A 1 95 ? -52.261 -28.809 89.260 1.00 63.19 95 ALA A O 1
ATOM 692 N N . GLU A 1 96 ? -51.729 -30.060 87.480 1.00 65.44 96 GLU A N 1
ATOM 693 C CA . GLU A 1 96 ? -52.260 -31.313 88.020 1.00 65.44 96 GLU A CA 1
ATOM 694 C C . GLU A 1 96 ? -51.438 -31.842 89.197 1.00 65.44 96 GLU A C 1
ATOM 696 O O . GLU A 1 96 ? -52.010 -32.343 90.168 1.00 65.44 96 GLU A O 1
ATOM 701 N N . SER A 1 97 ? -50.108 -31.747 89.121 1.00 67.12 97 SER A N 1
ATOM 702 C CA . SER A 1 97 ? -49.202 -32.145 90.200 1.00 67.12 97 SER A CA 1
ATOM 703 C C . SER A 1 97 ? -49.420 -31.271 91.430 1.00 67.12 97 SER A C 1
ATOM 705 O O . SER A 1 97 ? -49.629 -31.796 92.523 1.00 67.12 97 SER A O 1
ATOM 707 N N . PHE A 1 98 ? -49.476 -29.951 91.245 1.00 64.50 98 PHE A N 1
ATOM 708 C CA . PHE A 1 98 ? -49.763 -28.995 92.311 1.00 64.50 98 PHE A CA 1
ATOM 709 C C . PHE A 1 98 ? -51.147 -29.234 92.932 1.00 64.50 98 PHE A C 1
ATOM 711 O O . PHE A 1 98 ? -51.289 -29.271 94.151 1.00 64.50 98 PHE A O 1
ATOM 718 N N . SER A 1 99 ? -52.171 -29.482 92.110 1.00 57.72 99 SER A N 1
ATOM 719 C CA . SER A 1 99 ? -53.526 -29.777 92.597 1.00 57.72 99 SER A CA 1
ATOM 720 C C . SER A 1 99 ? -53.586 -31.082 93.398 1.00 57.72 99 SER A C 1
ATOM 722 O O . SER A 1 99 ? -54.264 -31.148 94.424 1.00 57.72 99 SER A O 1
ATOM 724 N N . ARG A 1 100 ? -52.843 -32.119 92.980 1.00 61.16 100 ARG A N 1
ATOM 725 C CA . ARG A 1 100 ? -52.692 -33.365 93.750 1.00 61.16 100 ARG A CA 1
ATOM 726 C C . ARG A 1 100 ? -51.943 -33.121 95.058 1.00 61.16 100 ARG A C 1
ATOM 728 O O . ARG A 1 100 ? -52.376 -33.607 96.096 1.00 61.16 100 ARG A O 1
ATOM 735 N N . GLU A 1 101 ? -50.866 -32.348 95.038 1.00 60.81 101 GLU A N 1
ATOM 736 C CA . GLU A 1 101 ? -50.088 -32.010 96.232 1.00 60.81 101 GLU A CA 1
ATOM 737 C C . GLU A 1 101 ? -50.926 -31.236 97.262 1.00 60.81 101 GLU A C 1
ATOM 739 O O . GLU A 1 101 ? -50.903 -31.561 98.448 1.00 60.81 101 GLU A O 1
ATOM 744 N N . VAL A 1 102 ? -51.769 -30.297 96.824 1.00 57.22 102 VAL A N 1
ATOM 745 C CA . VAL A 1 102 ? -52.726 -29.581 97.687 1.00 57.22 102 VAL A CA 1
ATOM 746 C C . VAL A 1 102 ? -53.827 -30.513 98.217 1.00 57.22 102 VAL A C 1
ATOM 748 O O . VAL A 1 102 ? -54.205 -30.414 99.383 1.00 57.22 102 VAL A O 1
ATOM 751 N N . ALA A 1 103 ? -54.316 -31.459 97.409 1.00 56.34 103 ALA A N 1
ATOM 752 C CA . ALA A 1 103 ? -55.331 -32.425 97.837 1.00 56.34 103 ALA A CA 1
ATOM 753 C C . ALA A 1 103 ? -54.804 -33.472 98.844 1.00 56.34 103 ALA A C 1
ATOM 755 O O . ALA A 1 103 ? -55.564 -33.928 99.698 1.00 56.34 103 ALA A O 1
ATOM 756 N N . TYR A 1 104 ? -53.520 -33.847 98.762 1.00 52.47 104 TYR A N 1
ATOM 757 C CA . TYR A 1 104 ? -52.886 -34.857 99.626 1.00 52.47 104 TYR A CA 1
ATOM 758 C C . TYR A 1 104 ? -52.068 -34.280 100.798 1.00 52.47 104 TYR A C 1
ATOM 760 O O . TYR A 1 104 ? -51.738 -35.028 101.716 1.00 52.47 104 TYR A O 1
ATOM 768 N N . SER A 1 105 ? -51.773 -32.975 100.828 1.00 45.69 105 SER A N 1
ATOM 769 C CA . SER A 1 105 ? -51.096 -32.300 101.956 1.00 45.69 105 SER A CA 1
ATOM 770 C C . SER A 1 105 ? -52.025 -31.944 103.128 1.00 45.69 105 SER A C 1
ATOM 772 O O . SER A 1 105 ? -51.595 -31.321 104.102 1.00 45.69 105 SER A O 1
ATOM 774 N N . TYR A 1 106 ? -53.285 -32.385 103.091 1.00 44.59 106 TYR A N 1
ATOM 775 C CA . TYR A 1 106 ? -54.186 -32.321 104.239 1.00 44.59 106 TYR A CA 1
ATOM 776 C C . TYR A 1 106 ? -53.807 -33.404 105.267 1.00 44.59 106 TYR A C 1
ATOM 778 O O . TYR A 1 106 ? -54.321 -34.519 105.221 1.00 44.59 106 TYR A O 1
ATOM 786 N N . ASP A 1 107 ? -52.882 -33.081 106.178 1.00 44.62 107 ASP A N 1
ATOM 787 C CA . ASP A 1 107 ? -52.505 -33.910 107.332 1.00 44.62 107 ASP A CA 1
ATOM 788 C C . ASP A 1 107 ? -53.685 -34.044 108.324 1.00 44.62 107 ASP A C 1
ATOM 790 O O . ASP A 1 107 ? -54.022 -33.073 109.010 1.00 44.62 107 ASP A O 1
ATOM 794 N N . PRO A 1 108 ? -54.318 -35.228 108.465 1.00 47.09 108 PRO A N 1
ATOM 795 C CA . PRO A 1 108 ? -55.415 -35.438 109.407 1.00 47.09 108 PRO A CA 1
ATOM 796 C C . PRO A 1 108 ? -54.932 -35.667 110.854 1.00 47.09 108 PRO A C 1
ATOM 798 O O . PRO A 1 108 ? -55.754 -35.921 111.735 1.00 47.09 108 PRO A O 1
ATOM 801 N N . ALA A 1 109 ? -53.622 -35.626 111.137 1.00 41.47 109 ALA A N 1
ATOM 802 C CA . ALA A 1 109 ? -53.064 -36.009 112.436 1.00 41.47 109 ALA A CA 1
ATOM 803 C C . ALA A 1 109 ? -53.036 -34.893 113.500 1.00 41.47 109 ALA A C 1
ATOM 805 O O . ALA A 1 109 ? -52.624 -35.148 114.636 1.00 41.47 109 ALA A O 1
ATOM 806 N N . ARG A 1 110 ? -53.532 -33.677 113.224 1.00 41.56 110 ARG A N 1
ATOM 807 C CA . ARG A 1 110 ? -53.750 -32.657 114.269 1.00 41.56 110 ARG A CA 1
ATOM 808 C C . ARG A 1 110 ? -55.225 -32.537 114.680 1.00 41.56 110 ARG A C 1
ATOM 810 O O . ARG A 1 110 ? -55.942 -31.653 114.234 1.00 41.56 110 ARG A O 1
ATOM 817 N N . LEU A 1 111 ? -55.550 -33.387 115.666 1.00 38.16 111 LEU A N 1
ATOM 818 C CA . LEU A 1 111 ? -56.609 -33.323 116.697 1.00 38.16 111 LEU A CA 1
ATOM 819 C C . LEU A 1 111 ? -58.007 -33.927 116.391 1.00 38.16 111 LEU A C 1
ATOM 821 O O . LEU A 1 111 ? -58.889 -33.279 115.847 1.00 38.16 111 LEU A O 1
ATOM 825 N N . PHE A 1 112 ? -58.188 -35.135 116.963 1.00 35.56 112 PHE A N 1
ATOM 826 C CA . PHE A 1 112 ? -59.409 -35.822 117.449 1.00 35.56 112 PHE A CA 1
ATOM 827 C C . PHE A 1 112 ? -60.401 -36.499 116.461 1.00 35.56 112 PHE A C 1
ATOM 829 O O . PHE A 1 112 ? -61.365 -35.906 116.000 1.00 35.56 112 PHE A O 1
ATOM 836 N N . SER A 1 113 ? -60.202 -37.818 116.257 1.00 36.75 113 SER A N 1
ATOM 837 C CA . SER A 1 113 ? -61.142 -38.949 116.520 1.00 36.75 113 SER A CA 1
ATOM 838 C C . SER A 1 113 ? -62.638 -38.595 116.723 1.00 36.75 113 SER A C 1
ATOM 840 O O . SER A 1 113 ? -62.932 -37.888 117.680 1.00 36.75 113 SER A O 1
ATOM 842 N N . TRP A 1 114 ? -63.663 -39.134 116.035 1.00 39.19 114 TRP A N 1
ATOM 843 C CA . TRP A 1 114 ? -63.893 -40.463 115.427 1.00 39.19 114 TRP A CA 1
ATOM 844 C C . TRP A 1 114 ? -65.184 -40.443 114.547 1.00 39.19 114 TRP A C 1
ATOM 846 O O . TRP A 1 114 ? -66.041 -39.586 114.737 1.00 39.19 114 TRP A O 1
ATOM 856 N N . VAL A 1 115 ? -65.362 -41.494 113.725 1.00 33.94 115 VAL A N 1
ATOM 857 C CA . VAL A 1 115 ? -66.579 -41.969 113.001 1.00 33.94 115 VAL A CA 1
ATOM 858 C C . VAL A 1 115 ? -66.875 -41.382 111.608 1.00 33.94 115 VAL A C 1
ATOM 860 O O . VAL A 1 115 ? -67.292 -40.242 111.461 1.00 33.94 115 VAL A O 1
ATOM 863 N N . GLY A 1 116 ? -66.804 -42.256 110.593 1.00 34.34 116 GLY A N 1
ATOM 864 C CA . GLY A 1 116 ? -67.484 -42.084 109.303 1.00 34.34 116 GLY A CA 1
ATOM 865 C C . GLY A 1 116 ? -66.547 -42.034 108.102 1.00 34.34 116 GLY A C 1
ATOM 866 O O . GLY A 1 116 ? -66.153 -40.965 107.653 1.00 34.34 116 GLY A O 1
ATOM 867 N N . LEU A 1 117 ? -66.229 -43.205 107.546 1.00 41.44 117 LEU A N 1
ATOM 868 C CA . LEU A 1 117 ? -65.591 -43.364 106.240 1.00 41.44 117 LEU A CA 1
ATOM 869 C C . LEU A 1 117 ? -66.529 -42.821 105.138 1.00 41.44 117 LEU A C 1
ATOM 871 O O . LEU A 1 117 ? -67.271 -43.568 104.509 1.00 41.44 117 LEU A O 1
ATOM 875 N N . ALA A 1 118 ? -66.499 -41.518 104.889 1.00 37.47 118 ALA A N 1
ATOM 876 C C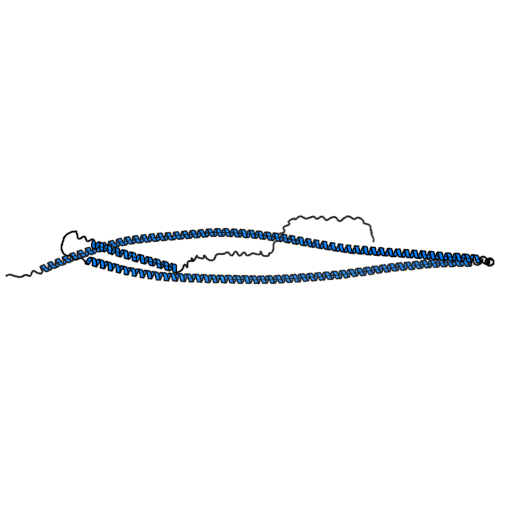A . ALA A 1 118 ? -66.861 -40.964 103.596 1.00 37.47 118 ALA A CA 1
ATOM 877 C C . ALA A 1 118 ? -65.550 -40.507 102.964 1.00 37.47 118 ALA A C 1
ATOM 879 O O . ALA A 1 118 ? -64.976 -39.498 103.369 1.00 37.47 118 ALA A O 1
ATOM 880 N N . LYS A 1 119 ? -65.034 -41.283 102.000 1.00 43.41 119 LYS A N 1
ATOM 881 C CA . LYS A 1 119 ? -64.027 -40.767 101.065 1.00 43.41 119 LYS A CA 1
ATOM 882 C C . LYS A 1 119 ? -64.582 -39.439 100.562 1.00 43.41 119 LYS A C 1
ATOM 884 O O . LYS A 1 119 ? -65.662 -39.441 99.976 1.00 43.41 119 LYS A O 1
ATOM 889 N N . ASN A 1 120 ? -63.900 -38.331 100.832 1.00 45.72 120 ASN A N 1
ATOM 890 C CA . ASN A 1 120 ? -64.310 -37.030 100.327 1.00 45.72 120 ASN A CA 1
ATOM 891 C C . ASN A 1 120 ? -64.025 -36.999 98.815 1.00 45.72 120 ASN A C 1
ATOM 893 O O . ASN A 1 120 ? -63.047 -36.423 98.351 1.00 45.72 120 ASN A O 1
ATOM 897 N N . THR A 1 121 ? -64.856 -37.704 98.044 1.00 46.72 121 THR A N 1
ATOM 898 C CA . THR A 1 121 ? -64.792 -37.828 96.582 1.00 46.72 121 THR A CA 1
ATOM 899 C C . THR A 1 121 ? -64.949 -36.478 95.889 1.00 46.72 121 THR A C 1
ATOM 901 O O . THR A 1 121 ? -64.616 -36.369 94.715 1.00 46.72 121 THR A O 1
ATOM 904 N N . GLN A 1 122 ? -65.407 -35.453 96.616 1.00 51.94 122 GLN A N 1
ATOM 905 C CA . GLN A 1 122 ? -65.633 -34.086 96.152 1.00 51.94 122 GLN A CA 1
ATOM 906 C C . GLN A 1 122 ? -64.337 -33.358 95.757 1.00 51.94 122 GLN A C 1
ATOM 908 O O . GLN A 1 122 ? -64.342 -32.608 94.786 1.00 51.94 122 GLN A O 1
ATOM 913 N N . VAL A 1 123 ? -63.219 -33.618 96.447 1.00 51.31 123 VAL A N 1
ATOM 914 C CA . VAL A 1 123 ? -61.906 -33.023 96.113 1.00 51.31 123 VAL A CA 1
ATOM 915 C C . VAL A 1 123 ? -61.343 -33.641 94.831 1.00 51.31 123 VAL A C 1
ATOM 917 O O . VAL A 1 123 ? -60.817 -32.940 93.971 1.00 51.31 123 VAL A O 1
ATOM 920 N N . GLN A 1 124 ? -61.531 -34.951 94.661 1.00 54.47 124 GLN A N 1
ATOM 921 C CA . GLN A 1 124 ? -61.084 -35.684 93.479 1.00 54.47 124 GLN A CA 1
ATOM 922 C C . GLN A 1 124 ? -61.918 -35.315 92.239 1.00 54.47 124 GLN A C 1
ATOM 924 O O . GLN A 1 124 ? -61.350 -35.039 91.189 1.00 54.47 124 GLN A O 1
ATOM 929 N N . THR A 1 125 ? -63.240 -35.151 92.390 1.00 59.75 125 THR A N 1
ATOM 930 C CA . THR A 1 125 ? -64.105 -34.649 91.300 1.00 59.75 125 THR A CA 1
ATOM 931 C C . THR A 1 125 ? -63.864 -33.175 90.961 1.00 59.75 125 THR A C 1
ATOM 933 O O . THR A 1 125 ? -64.101 -32.776 89.825 1.00 59.75 125 THR A O 1
ATOM 936 N N . GLN A 1 126 ? -63.413 -32.339 91.903 1.00 56.59 126 GLN A N 1
ATOM 937 C CA . GLN A 1 126 ? -63.033 -30.951 91.604 1.00 56.59 126 GLN A CA 1
ATOM 938 C C . GLN A 1 126 ? -61.691 -30.854 90.870 1.00 56.59 126 GLN A C 1
ATOM 940 O O . GLN A 1 126 ? -61.579 -30.052 89.947 1.00 56.59 126 GLN A O 1
ATOM 945 N N . ALA A 1 127 ? -60.706 -31.678 91.235 1.00 60.38 127 ALA A N 1
ATOM 946 C CA . ALA A 1 127 ? -59.429 -31.751 90.528 1.00 60.38 127 ALA A CA 1
ATOM 947 C C . ALA A 1 127 ? -59.597 -32.282 89.094 1.00 60.38 127 ALA A C 1
ATOM 949 O O . ALA A 1 127 ? -59.015 -31.722 88.170 1.00 60.38 127 ALA A O 1
ATOM 950 N N . GLU A 1 128 ? -60.443 -33.299 88.896 1.00 64.50 128 GLU A N 1
ATOM 951 C CA . GLU A 1 128 ? -60.808 -33.804 87.564 1.00 64.50 128 GLU A CA 1
ATOM 952 C C . GLU A 1 128 ? -61.515 -32.724 86.733 1.00 64.50 128 GLU A C 1
ATOM 954 O O . GLU A 1 128 ? -61.103 -32.456 85.613 1.00 64.50 128 GLU A O 1
ATOM 959 N N . ARG A 1 129 ? -62.486 -31.995 87.307 1.00 66.75 129 ARG A N 1
ATOM 960 C CA . ARG A 1 129 ? -63.148 -30.874 86.610 1.00 66.75 129 ARG A CA 1
ATOM 961 C C . ARG A 1 129 ? -62.200 -29.727 86.250 1.00 66.75 129 ARG A C 1
ATOM 963 O O . ARG A 1 129 ? -62.400 -29.089 85.223 1.00 66.75 129 ARG A O 1
ATOM 970 N N . LEU A 1 130 ? -61.210 -29.427 87.093 1.00 66.50 130 LEU A N 1
ATOM 971 C CA . LEU A 1 130 ? -60.189 -28.413 86.805 1.00 66.50 130 LEU A CA 1
ATOM 972 C C . LEU A 1 130 ? -59.208 -28.884 85.727 1.00 66.50 130 LEU A C 1
ATOM 974 O O . LEU A 1 130 ? -58.854 -28.084 84.868 1.00 66.50 130 LEU A O 1
ATOM 978 N N . SER A 1 131 ? -58.806 -30.159 85.748 1.00 67.06 131 SER A N 1
ATOM 979 C CA . SER A 1 131 ? -57.990 -30.768 84.689 1.00 67.06 131 SER A CA 1
ATOM 980 C C . SER A 1 131 ? -58.738 -30.755 83.352 1.00 67.06 131 SER A C 1
ATOM 982 O O . SER A 1 131 ? -58.202 -30.236 82.378 1.00 67.06 131 SER A O 1
ATOM 984 N N . ASP A 1 132 ? -60.009 -31.168 83.318 1.00 70.81 132 ASP A N 1
ATOM 985 C CA . ASP A 1 132 ? -60.839 -31.129 82.106 1.00 70.81 132 ASP A CA 1
ATOM 986 C C . ASP A 1 132 ? -60.983 -29.699 81.558 1.00 70.81 132 ASP A C 1
ATOM 988 O O . ASP A 1 132 ? -60.829 -29.464 80.359 1.00 70.81 132 ASP A O 1
ATOM 992 N N . MET A 1 133 ? -61.216 -28.716 82.437 1.00 73.88 133 MET A N 1
ATOM 993 C CA . MET A 1 133 ? -61.321 -27.304 82.051 1.00 73.88 133 MET A CA 1
ATOM 994 C C . MET A 1 133 ? -59.985 -26.749 81.536 1.00 73.88 133 MET A C 1
ATOM 996 O O . MET A 1 133 ? -59.968 -25.997 80.562 1.00 73.88 133 MET A O 1
ATOM 1000 N N . LEU A 1 134 ? -58.861 -27.130 82.154 1.00 70.50 134 LEU A N 1
ATOM 1001 C CA . LEU A 1 134 ? -57.520 -26.767 81.695 1.00 70.50 134 LEU A CA 1
ATOM 1002 C C . LEU A 1 134 ? -57.239 -27.375 80.327 1.00 70.50 134 LEU A C 1
ATOM 1004 O O . LEU A 1 134 ? -56.868 -26.641 79.418 1.00 70.50 134 LEU A O 1
ATOM 1008 N N . VAL A 1 135 ? -57.469 -28.675 80.144 1.00 72.12 135 VAL A N 1
ATOM 1009 C CA . VAL A 1 135 ? -57.293 -29.360 78.858 1.00 72.12 135 VAL A CA 1
ATOM 1010 C C . VAL A 1 135 ? -58.125 -28.678 77.774 1.00 72.12 135 VAL A C 1
ATOM 1012 O O . VAL A 1 135 ? -57.577 -28.331 76.730 1.00 72.12 135 VAL A O 1
ATOM 1015 N N . GLN A 1 136 ? -59.400 -28.390 78.043 1.00 76.25 136 GLN A N 1
ATOM 1016 C CA . GLN A 1 136 ? -60.277 -27.729 77.081 1.00 76.25 136 GLN A CA 1
ATOM 1017 C C . GLN A 1 136 ? -59.805 -26.309 76.729 1.00 76.25 136 GLN A C 1
ATOM 1019 O O . GLN A 1 136 ? -59.656 -25.994 75.551 1.00 76.25 136 GLN A O 1
ATOM 1024 N N . THR A 1 137 ? -59.477 -25.481 77.724 1.00 72.31 137 THR A N 1
ATOM 1025 C CA . THR A 1 137 ? -58.969 -24.113 77.488 1.00 72.31 137 THR A CA 1
ATOM 1026 C C . THR A 1 137 ? -57.652 -24.135 76.703 1.00 72.31 137 THR A C 1
ATOM 1028 O O . THR A 1 137 ? -57.376 -23.263 75.884 1.00 72.31 137 THR A O 1
ATOM 1031 N N . THR A 1 138 ? -56.825 -25.155 76.932 1.00 70.81 138 THR A N 1
ATOM 1032 C CA . THR A 1 138 ? -55.540 -25.325 76.248 1.00 70.81 138 THR A CA 1
ATOM 1033 C C . THR A 1 138 ? -55.730 -25.762 74.797 1.00 70.81 138 THR A C 1
ATOM 1035 O O . THR A 1 138 ? -55.029 -25.264 73.918 1.00 70.81 138 THR A O 1
ATOM 1038 N N . CYS A 1 139 ? -56.698 -26.643 74.527 1.00 73.69 139 CYS A N 1
ATOM 1039 C CA . CYS A 1 139 ? -57.109 -26.994 73.169 1.00 73.69 139 CYS A CA 1
ATOM 1040 C C . CYS A 1 139 ? -57.635 -25.766 72.414 1.00 73.69 139 CYS A C 1
ATOM 1042 O O . CYS A 1 139 ? -57.152 -25.491 71.321 1.00 73.69 139 CYS A O 1
ATOM 1044 N N . GLU A 1 140 ? -58.524 -24.976 73.023 1.00 74.69 140 GLU A N 1
ATOM 1045 C CA . GLU A 1 140 ? -59.078 -23.755 72.415 1.00 74.69 140 GLU A CA 1
ATOM 1046 C C . GLU A 1 140 ? -57.989 -22.703 72.126 1.00 74.69 140 GLU A C 1
ATOM 1048 O O . GLU A 1 140 ? -57.956 -22.109 71.048 1.00 74.69 140 GLU A O 1
ATOM 1053 N N . LEU A 1 141 ? -57.038 -22.506 73.048 1.00 72.69 141 LEU A N 1
ATOM 1054 C CA . LEU A 1 141 ? -55.892 -21.613 72.837 1.00 72.69 141 LEU A CA 1
ATOM 1055 C C . LEU A 1 141 ? -54.940 -22.120 71.746 1.00 72.69 141 LEU A C 1
ATOM 1057 O O . LEU A 1 141 ? -54.363 -21.314 71.016 1.00 72.69 141 LEU A O 1
ATOM 1061 N N . SER A 1 142 ? -54.764 -23.436 71.631 1.00 71.88 142 SER A N 1
ATOM 1062 C CA . SER A 1 142 ? -53.943 -24.034 70.580 1.00 71.88 142 SER A CA 1
ATOM 1063 C C . SER A 1 142 ? -54.585 -23.875 69.205 1.00 71.88 142 SER A C 1
ATOM 1065 O O . SER A 1 142 ? -53.903 -23.505 68.255 1.00 71.88 142 SER A O 1
ATOM 1067 N N . GLU A 1 143 ? -55.892 -24.113 69.099 1.00 77.88 143 GLU A N 1
ATOM 1068 C CA . GLU A 1 143 ? -56.648 -23.920 67.860 1.00 77.88 143 GLU A CA 1
ATOM 1069 C C . GLU A 1 143 ? -56.638 -22.449 67.423 1.00 77.88 143 GLU A C 1
ATOM 1071 O O . GLU A 1 143 ? -56.460 -22.158 66.239 1.00 77.88 143 GLU A O 1
ATOM 1076 N N . LEU A 1 144 ? -56.743 -21.514 68.374 1.00 79.38 144 LEU A N 1
ATOM 1077 C CA . LEU A 1 144 ? -56.626 -20.083 68.099 1.00 79.38 144 LEU A CA 1
ATOM 1078 C C . LEU A 1 144 ? -55.220 -19.703 67.609 1.00 79.38 144 LEU A C 1
ATOM 1080 O O . LEU A 1 144 ? -55.090 -18.964 66.635 1.00 79.38 144 LEU A O 1
ATOM 1084 N N . ALA A 1 145 ? -54.165 -20.222 68.246 1.00 71.88 145 ALA A N 1
ATOM 1085 C CA . ALA A 1 145 ? -52.786 -19.975 67.825 1.00 71.88 145 ALA A CA 1
ATOM 1086 C C . ALA A 1 145 ? -52.508 -20.524 66.416 1.00 71.88 145 ALA A C 1
ATOM 1088 O O . ALA A 1 145 ? -51.846 -19.863 65.615 1.00 71.88 145 ALA A O 1
ATOM 1089 N N . ASP A 1 146 ? -53.050 -21.700 66.098 1.00 74.19 146 ASP A N 1
ATOM 1090 C CA . ASP A 1 146 ? -52.939 -22.314 64.776 1.00 74.19 146 ASP A CA 1
ATOM 1091 C C . ASP A 1 146 ? -53.682 -21.512 63.702 1.00 74.19 146 ASP A C 1
ATOM 1093 O O . ASP A 1 146 ? -53.158 -21.326 62.601 1.00 74.19 146 ASP A O 1
ATOM 1097 N N . ALA A 1 147 ? -54.874 -21.001 64.022 1.00 77.56 147 ALA A N 1
ATOM 1098 C CA . ALA A 1 147 ? -55.657 -20.161 63.121 1.00 77.56 147 ALA A CA 1
ATOM 1099 C C . ALA A 1 147 ? -54.957 -18.825 62.823 1.00 77.56 147 ALA A C 1
ATOM 1101 O O . ALA A 1 147 ? -54.859 -18.428 61.660 1.00 77.56 147 ALA A O 1
ATOM 1102 N N . GLU A 1 148 ? -54.413 -18.162 63.847 1.00 76.88 148 GLU A N 1
ATOM 1103 C CA . GLU A 1 148 ? -53.645 -16.922 63.693 1.00 76.88 148 GLU A CA 1
ATOM 1104 C C . GLU A 1 148 ? -52.363 -17.159 62.880 1.00 76.88 148 GLU A C 1
ATOM 1106 O O . GLU A 1 148 ? -52.096 -16.441 61.916 1.00 76.88 148 GLU A O 1
ATOM 1111 N N . LEU A 1 149 ? -51.595 -18.213 63.188 1.00 74.81 149 LEU A N 1
ATOM 1112 C CA . LEU A 1 149 ? -50.383 -18.572 62.440 1.00 74.81 149 LEU A CA 1
ATOM 1113 C C . LEU A 1 149 ? -50.673 -18.879 60.966 1.00 74.81 149 LEU A C 1
ATOM 1115 O O . LEU A 1 149 ? -49.928 -18.432 60.091 1.00 74.81 149 LEU A O 1
ATOM 1119 N N . ALA A 1 150 ? -51.753 -19.608 60.675 1.00 76.69 150 ALA A N 1
ATOM 1120 C CA . ALA A 1 150 ? -52.185 -19.868 59.304 1.00 76.69 150 ALA A CA 1
ATOM 1121 C C . ALA A 1 150 ? -52.600 -18.572 58.586 1.00 76.69 150 ALA A C 1
ATOM 1123 O O . ALA A 1 150 ? -52.223 -18.358 57.429 1.00 76.69 150 ALA A O 1
ATOM 1124 N N . GLY A 1 151 ? -53.307 -17.677 59.285 1.00 76.50 151 GLY A N 1
ATOM 1125 C CA . GLY A 1 151 ? -53.666 -16.348 58.793 1.00 76.50 151 GLY A CA 1
ATOM 1126 C C . GLY A 1 151 ? -52.436 -15.524 58.406 1.00 76.50 151 GLY A C 1
ATOM 1127 O O . GLY A 1 151 ? -52.329 -15.087 57.255 1.00 76.50 151 GLY A O 1
ATOM 1128 N N . PHE A 1 152 ? -51.468 -15.394 59.320 1.00 75.38 152 PHE A N 1
ATOM 1129 C CA . PHE A 1 152 ? -50.200 -14.695 59.081 1.00 75.38 152 PHE A CA 1
ATOM 1130 C C . PHE A 1 152 ? -49.396 -15.311 57.938 1.00 75.38 152 PHE A C 1
ATOM 1132 O O . PHE A 1 152 ? -48.888 -14.585 57.085 1.00 75.38 152 PHE A O 1
ATOM 1139 N N . SER A 1 153 ? -49.303 -16.640 57.889 1.00 72.50 153 SER A N 1
ATOM 1140 C CA . SER A 1 153 ? -48.580 -17.342 56.830 1.00 72.50 153 SER A CA 1
ATOM 1141 C C . SER A 1 153 ? -49.193 -17.069 55.454 1.00 72.50 153 SER A C 1
ATOM 1143 O O . SER A 1 153 ? -48.457 -16.759 54.520 1.00 72.50 153 SER A O 1
ATOM 1145 N N . SER A 1 154 ? -50.524 -17.107 55.324 1.00 79.00 154 SER A N 1
ATOM 1146 C CA . SER A 1 154 ? -51.191 -16.836 54.041 1.00 79.00 154 SER A CA 1
ATOM 1147 C C . SER A 1 154 ? -51.000 -15.389 53.566 1.00 79.00 154 SER A C 1
ATOM 1149 O O . SER A 1 154 ? -50.769 -15.147 52.377 1.00 79.00 154 SER A O 1
ATOM 1151 N N . ALA A 1 155 ? -51.028 -14.427 54.496 1.00 77.88 155 ALA A N 1
ATOM 1152 C CA . ALA A 1 155 ? -50.813 -13.016 54.198 1.00 77.88 155 ALA A CA 1
ATOM 1153 C C . ALA A 1 155 ? -49.361 -12.745 53.773 1.00 77.88 155 ALA A C 1
ATOM 1155 O O . ALA A 1 155 ? -49.123 -12.014 52.811 1.00 77.88 155 ALA A O 1
ATOM 1156 N N . LEU A 1 156 ? -48.394 -13.375 54.449 1.00 78.38 156 LEU A N 1
ATOM 1157 C CA . LEU A 1 156 ? -46.973 -13.246 54.134 1.00 78.38 156 LEU A CA 1
ATOM 1158 C C . LEU A 1 156 ? -46.648 -13.824 52.749 1.00 78.38 156 LEU A C 1
ATOM 1160 O O . LEU A 1 156 ? -45.997 -13.154 51.954 1.00 78.38 156 LEU A O 1
ATOM 1164 N N . PHE A 1 157 ? -47.133 -15.030 52.434 1.00 76.06 157 PHE A N 1
ATOM 1165 C CA . PHE A 1 157 ? -46.883 -15.657 51.131 1.00 76.06 157 PHE A CA 1
ATOM 1166 C C . PHE A 1 157 ? -47.530 -14.889 49.977 1.00 76.06 157 PHE A C 1
ATOM 1168 O O . PHE A 1 157 ? -46.912 -14.733 48.926 1.00 76.06 157 PHE A O 1
ATOM 1175 N N . SER A 1 158 ? -48.725 -14.331 50.189 1.00 77.81 158 SER A N 1
ATOM 1176 C CA . SER A 1 158 ? -49.366 -13.465 49.192 1.00 77.81 158 SER A CA 1
ATOM 1177 C C . SER A 1 158 ? -48.531 -12.207 48.913 1.00 77.81 158 SER A C 1
ATOM 1179 O O . SER A 1 158 ? -48.331 -11.835 47.759 1.00 77.81 158 SER A O 1
ATOM 1181 N N . LEU A 1 159 ? -47.983 -11.579 49.961 1.00 77.12 159 LEU A N 1
ATOM 1182 C CA . LEU A 1 159 ? -47.133 -10.394 49.827 1.00 77.12 159 LEU A CA 1
ATOM 1183 C C . LEU A 1 159 ? -45.794 -10.703 49.137 1.00 77.12 159 LEU A C 1
ATOM 1185 O O . LEU A 1 159 ? -45.322 -9.899 48.329 1.00 77.12 159 LEU A O 1
ATOM 1189 N N . ILE A 1 160 ? -45.188 -11.853 49.449 1.00 78.88 160 ILE A N 1
ATOM 1190 C CA . ILE A 1 160 ? -43.948 -12.322 48.815 1.00 78.88 160 ILE A CA 1
ATOM 1191 C C . ILE A 1 160 ? -44.174 -12.530 47.313 1.00 78.88 160 ILE A C 1
ATOM 1193 O O . ILE A 1 160 ? -43.445 -11.938 46.517 1.00 78.88 160 ILE A O 1
ATOM 1197 N N . GLY A 1 161 ? -45.244 -13.229 46.920 1.00 78.69 161 GLY A N 1
ATOM 1198 C CA . GLY A 1 161 ? -45.557 -13.453 45.505 1.00 78.69 161 GLY A CA 1
ATOM 1199 C C . GLY A 1 161 ? -45.793 -12.156 44.714 1.00 78.69 161 GLY A C 1
ATOM 1200 O O . GLY A 1 161 ? -45.365 -12.027 43.567 1.00 78.69 161 GLY A O 1
ATOM 1201 N N . GLU A 1 162 ? -46.417 -11.137 45.318 1.00 84.25 162 GLU A N 1
ATOM 1202 C CA . GLU A 1 162 ? -46.570 -9.818 44.679 1.00 84.25 162 GLU A CA 1
ATOM 1203 C C . GLU A 1 162 ? -45.252 -9.035 44.552 1.00 84.25 162 GLU A C 1
ATOM 1205 O O . GLU A 1 162 ? -45.082 -8.230 43.626 1.00 84.25 162 GLU A O 1
ATOM 1210 N N . LEU A 1 163 ? -44.324 -9.208 45.495 1.00 77.12 163 LEU A N 1
ATOM 1211 C CA . LEU A 1 163 ? -42.988 -8.613 45.431 1.00 77.12 163 LEU A CA 1
ATOM 1212 C C . LEU A 1 163 ? -42.134 -9.281 44.352 1.00 77.12 163 LEU A C 1
ATOM 1214 O O . LEU A 1 163 ? -41.511 -8.570 43.564 1.00 77.12 163 LEU A O 1
ATOM 1218 N N . GLU A 1 164 ? -42.160 -10.609 44.275 1.00 78.25 164 GLU A N 1
ATOM 1219 C CA . GLU A 1 164 ? -41.463 -11.397 43.254 1.00 78.25 164 GLU A CA 1
ATOM 1220 C C . GLU A 1 164 ? -41.971 -11.057 41.859 1.00 78.25 164 GLU A C 1
ATOM 1222 O O . GLU A 1 164 ? -41.176 -10.703 40.988 1.00 78.25 164 GLU A O 1
ATOM 1227 N N . LYS A 1 165 ? -43.295 -11.020 41.670 1.00 83.06 165 LYS A N 1
ATOM 1228 C CA . LYS A 1 165 ? -43.897 -10.620 40.396 1.00 83.06 165 LYS A CA 1
ATOM 1229 C C . LYS A 1 165 ? -43.429 -9.232 39.951 1.00 83.06 165 LYS A C 1
ATOM 1231 O O . LYS A 1 165 ? -42.989 -9.058 38.820 1.00 83.06 165 LYS A O 1
ATOM 1236 N N . ARG A 1 166 ? -43.444 -8.244 40.854 1.00 82.38 166 ARG A N 1
ATOM 1237 C CA . ARG A 1 166 ? -42.942 -6.887 40.558 1.00 82.38 166 ARG A CA 1
ATOM 1238 C C . ARG A 1 166 ? -41.433 -6.829 40.325 1.00 82.38 166 ARG A C 1
ATOM 1240 O O . ARG A 1 166 ? -40.960 -5.857 39.732 1.00 82.38 166 ARG A O 1
ATOM 1247 N N . CYS A 1 167 ? -40.674 -7.782 40.858 1.00 78.75 167 CYS A N 1
ATOM 1248 C CA . CYS A 1 167 ? -39.242 -7.901 40.613 1.00 78.75 167 CYS A CA 1
ATOM 1249 C C . CYS A 1 167 ? -38.998 -8.439 39.200 1.00 78.75 167 CYS A C 1
ATOM 1251 O O . CYS A 1 167 ? -38.305 -7.787 38.421 1.00 78.75 167 CYS A O 1
ATOM 1253 N N . ILE A 1 168 ? -39.663 -9.543 38.847 1.00 80.81 168 ILE A N 1
ATOM 1254 C CA . ILE A 1 168 ? -39.623 -10.162 37.516 1.00 80.81 168 ILE A CA 1
ATOM 1255 C C . ILE A 1 168 ? -40.030 -9.145 36.447 1.00 80.81 168 ILE A C 1
ATOM 1257 O O . ILE A 1 168 ? -39.249 -8.877 35.539 1.00 80.81 168 ILE A O 1
ATOM 1261 N N . ASP A 1 169 ? -41.175 -8.474 36.616 1.00 86.69 169 ASP A N 1
ATOM 1262 C CA . ASP A 1 169 ? -41.659 -7.458 35.671 1.00 86.69 169 ASP A CA 1
ATOM 1263 C C . ASP A 1 169 ? -40.624 -6.335 35.451 1.00 86.69 169 ASP A C 1
ATOM 1265 O O . ASP A 1 169 ? -40.433 -5.848 34.333 1.00 86.69 169 ASP A O 1
ATOM 1269 N N . ARG A 1 170 ? -39.929 -5.910 36.518 1.00 85.00 170 ARG A N 1
ATOM 1270 C CA . ARG A 1 170 ? -38.874 -4.887 36.435 1.00 85.00 170 ARG A CA 1
ATOM 1271 C C . ARG A 1 170 ? -37.634 -5.377 35.701 1.00 85.00 170 ARG A C 1
ATOM 1273 O O . ARG A 1 170 ? -37.078 -4.605 34.919 1.00 85.00 170 ARG A O 1
ATOM 1280 N N . VAL A 1 171 ? -37.201 -6.609 35.954 1.00 83.00 171 VAL A N 1
ATOM 1281 C CA . VAL A 1 171 ? -36.056 -7.216 35.264 1.00 83.00 171 VAL A CA 1
ATOM 1282 C C . VAL A 1 171 ? -36.369 -7.362 33.777 1.00 83.00 171 VAL A C 1
ATOM 1284 O O . VAL A 1 171 ? -35.618 -6.851 32.953 1.00 83.00 171 VAL A O 1
ATOM 1287 N N . GLU A 1 172 ? -37.530 -7.916 33.426 1.00 82.81 172 GLU A N 1
ATOM 1288 C CA . GLU A 1 172 ? -37.939 -8.095 32.029 1.00 82.81 172 GLU A CA 1
ATOM 1289 C C . GLU A 1 172 ? -38.076 -6.768 31.267 1.00 82.81 172 GLU A C 1
ATOM 1291 O O . GLU A 1 172 ? -37.798 -6.699 30.066 1.00 82.81 172 GLU A O 1
ATOM 1296 N N . CYS A 1 173 ? -38.523 -5.696 31.933 1.00 84.56 173 CYS A N 1
ATOM 1297 C CA . CYS A 1 173 ? -38.567 -4.368 31.318 1.00 84.56 173 CYS A CA 1
ATOM 1298 C C . CYS A 1 173 ? -37.158 -3.817 31.073 1.00 84.56 173 CYS A C 1
ATOM 1300 O O . CYS A 1 173 ? -36.878 -3.382 29.957 1.00 84.56 173 CYS A O 1
ATOM 1302 N N . LYS A 1 174 ? -36.258 -3.903 32.065 1.00 88.44 174 LYS A N 1
ATOM 1303 C CA . LYS A 1 174 ? -34.854 -3.486 31.909 1.00 88.44 174 LYS A CA 1
ATOM 1304 C C . LYS A 1 174 ? -34.146 -4.264 30.798 1.00 88.44 174 LYS A C 1
ATOM 1306 O O . LYS A 1 174 ? -33.454 -3.662 29.983 1.00 88.44 174 LYS A O 1
ATOM 1311 N N . GLU A 1 175 ? -34.346 -5.578 30.723 1.00 81.50 175 GLU A N 1
ATOM 1312 C CA . GLU A 1 175 ? -33.770 -6.412 29.664 1.00 81.50 175 GLU A CA 1
ATOM 1313 C C . GLU A 1 175 ? -34.284 -6.012 28.277 1.00 81.50 175 GLU A C 1
ATOM 1315 O O . GLU A 1 175 ? -33.498 -5.902 27.334 1.00 81.50 175 GLU A O 1
ATOM 1320 N N . ARG A 1 176 ? -35.589 -5.736 28.139 1.00 85.56 176 ARG A N 1
ATOM 1321 C CA . ARG A 1 176 ? -36.162 -5.239 26.878 1.00 85.56 176 ARG A CA 1
ATOM 1322 C C . ARG A 1 176 ? -35.566 -3.902 26.456 1.00 85.56 176 ARG A C 1
ATOM 1324 O O . ARG A 1 176 ? -35.272 -3.734 25.270 1.00 85.56 176 ARG A O 1
ATOM 1331 N N . ASP A 1 177 ? -35.401 -2.975 27.391 1.00 89.19 177 ASP A N 1
ATOM 1332 C CA . ASP A 1 177 ? -34.843 -1.653 27.109 1.00 89.19 177 ASP A CA 1
ATOM 1333 C C . ASP A 1 177 ? -33.367 -1.756 26.700 1.00 89.19 177 ASP A C 1
ATOM 1335 O O . ASP A 1 177 ? -32.990 -1.247 25.644 1.00 89.19 177 ASP A O 1
ATOM 1339 N N . MET A 1 178 ? -32.569 -2.545 27.424 1.00 87.00 178 MET A N 1
ATOM 1340 C CA . MET A 1 178 ? -31.166 -2.812 27.085 1.00 87.00 178 MET A CA 1
ATOM 1341 C C . MET A 1 178 ? -31.014 -3.488 25.711 1.00 87.00 178 MET A C 1
ATOM 1343 O O . MET A 1 178 ? -30.145 -3.127 24.912 1.00 87.00 178 MET A O 1
ATOM 1347 N N . MET A 1 179 ? -31.885 -4.448 25.386 1.00 84.75 179 MET A N 1
ATOM 1348 C CA . MET A 1 179 ? -31.913 -5.103 24.071 1.00 84.75 179 MET A CA 1
ATOM 1349 C C . MET A 1 179 ? -32.294 -4.129 22.950 1.00 84.75 179 MET A C 1
ATOM 1351 O O . MET A 1 179 ? -31.791 -4.236 21.827 1.00 84.75 179 MET A O 1
ATOM 1355 N N . LYS A 1 180 ? -33.182 -3.172 23.233 1.00 89.31 180 LYS A N 1
ATOM 1356 C CA . LYS A 1 180 ? -33.574 -2.129 22.284 1.00 89.31 180 LYS A CA 1
ATOM 1357 C C . LYS A 1 180 ? -32.432 -1.142 22.035 1.00 89.31 180 LYS A C 1
ATOM 1359 O O . LYS A 1 180 ? -32.169 -0.836 20.874 1.00 89.31 180 LYS A O 1
ATOM 1364 N N . GLU A 1 181 ? -31.736 -0.701 23.079 1.00 89.38 181 GLU A N 1
ATOM 1365 C CA . GLU A 1 181 ? -30.549 0.160 22.969 1.00 89.38 181 GLU A CA 1
ATOM 1366 C C . GLU A 1 181 ? -29.420 -0.533 22.201 1.00 89.38 181 GLU A C 1
ATOM 1368 O O . GLU A 1 181 ? -28.894 0.028 21.241 1.00 89.38 181 GLU A O 1
ATOM 1373 N N . SER A 1 182 ? -29.131 -1.797 22.525 1.00 79.06 182 SER A N 1
ATOM 1374 C CA . SER A 1 182 ? -28.125 -2.598 21.813 1.00 79.06 182 SER A CA 1
ATOM 1375 C C . SER A 1 182 ? -28.448 -2.737 20.322 1.00 79.06 182 SER A C 1
ATOM 1377 O O . SER A 1 182 ? -27.561 -2.674 19.469 1.00 79.06 182 SER A O 1
ATOM 1379 N N . ARG A 1 183 ? -29.733 -2.892 19.977 1.00 88.00 183 ARG A N 1
ATOM 1380 C CA . ARG A 1 183 ? -30.179 -2.952 18.579 1.00 88.00 183 ARG A CA 1
ATOM 1381 C C . ARG A 1 183 ? -29.989 -1.620 17.853 1.00 88.00 183 ARG A C 1
ATOM 1383 O O . ARG A 1 183 ? -29.587 -1.644 16.693 1.00 88.00 183 ARG A O 1
ATOM 1390 N N . LEU A 1 184 ? -30.300 -0.497 18.501 1.00 89.00 184 LEU A N 1
ATOM 1391 C CA . LEU A 1 184 ? -30.100 0.835 17.924 1.00 89.00 184 LEU A CA 1
ATOM 1392 C C . LEU A 1 184 ? -28.612 1.102 17.684 1.00 89.00 184 LEU A C 1
ATOM 1394 O O . LEU A 1 184 ? -28.239 1.463 16.573 1.00 89.00 184 LEU A O 1
ATOM 1398 N N . LEU A 1 185 ? -27.760 0.790 18.663 1.00 88.44 185 LEU A N 1
ATOM 1399 C CA . LEU A 1 185 ? -26.309 0.920 18.529 1.00 88.44 185 LEU A CA 1
ATOM 1400 C C . LEU A 1 185 ? -25.765 0.104 17.345 1.00 88.44 185 LEU A C 1
ATOM 1402 O O . LEU A 1 185 ? -24.982 0.610 16.545 1.00 88.44 185 LEU A O 1
ATOM 1406 N N . LEU A 1 186 ? -26.217 -1.144 17.192 1.00 86.44 186 LEU A N 1
ATOM 1407 C CA . LEU A 1 186 ? -25.842 -1.989 16.054 1.00 86.44 186 LEU A CA 1
ATOM 1408 C C . LEU A 1 186 ? -26.333 -1.428 14.712 1.00 86.44 186 LEU A C 1
ATOM 1410 O O . LEU A 1 186 ? -25.641 -1.560 13.701 1.00 86.44 186 LEU A O 1
ATOM 1414 N N . GLN A 1 187 ? -27.521 -0.819 14.671 1.00 86.31 187 GLN A N 1
ATOM 1415 C CA . GLN A 1 187 ? -28.026 -0.166 13.460 1.00 86.31 187 GLN A CA 1
ATOM 1416 C C . GLN A 1 187 ? -27.194 1.063 13.089 1.00 86.31 187 GLN A C 1
ATOM 1418 O O . GLN A 1 187 ? -26.857 1.214 11.914 1.00 86.31 187 GLN A O 1
ATOM 1423 N N . ASP A 1 188 ? -26.812 1.879 14.068 1.00 86.50 188 ASP A N 1
ATOM 1424 C CA . ASP A 1 188 ? -25.983 3.065 13.848 1.00 86.50 188 ASP A CA 1
ATOM 1425 C C . ASP A 1 188 ? -24.570 2.685 13.390 1.00 86.50 188 ASP A C 1
ATOM 1427 O O . ASP A 1 188 ? -24.072 3.237 12.408 1.00 86.50 188 ASP A O 1
ATOM 1431 N N . GLN A 1 189 ? -23.952 1.672 14.010 1.00 81.00 189 GLN A N 1
ATOM 1432 C CA . GLN A 1 189 ? -22.665 1.127 13.556 1.00 81.00 189 GLN A CA 1
ATOM 1433 C C . GLN A 1 189 ? -22.751 0.596 12.123 1.00 81.00 189 GLN A C 1
ATOM 1435 O O . GLN A 1 189 ? -21.888 0.882 11.295 1.00 81.00 189 GLN A O 1
ATOM 1440 N N . LYS A 1 190 ? -23.819 -0.139 11.790 1.00 83.69 190 LYS A N 1
ATOM 1441 C CA . LYS A 1 190 ? -24.037 -0.623 10.423 1.00 83.69 190 LYS A CA 1
ATOM 1442 C C . LYS A 1 190 ? -24.155 0.533 9.426 1.00 83.69 190 LYS A C 1
ATOM 1444 O O . LYS A 1 190 ? -23.585 0.448 8.341 1.00 83.69 190 LYS A O 1
ATOM 1449 N N . ALA A 1 191 ? -24.889 1.589 9.773 1.00 85.25 191 ALA A N 1
ATOM 1450 C CA . ALA A 1 191 ? -25.042 2.763 8.919 1.00 85.25 191 ALA A CA 1
ATOM 1451 C C . ALA A 1 191 ? -23.708 3.503 8.722 1.00 85.25 191 ALA A C 1
ATOM 1453 O O . ALA A 1 191 ? -23.391 3.888 7.598 1.00 85.25 191 ALA A O 1
ATOM 1454 N N . MET A 1 192 ? -22.908 3.638 9.785 1.00 88.75 192 MET A N 1
ATOM 1455 C CA . MET A 1 192 ? -21.567 4.226 9.731 1.00 88.75 192 MET A CA 1
ATOM 1456 C C . MET A 1 192 ? -20.653 3.441 8.784 1.00 88.75 192 MET A C 1
ATOM 1458 O O . MET A 1 192 ? -20.148 4.015 7.823 1.00 88.75 192 MET A O 1
ATOM 1462 N N . PHE A 1 193 ? -20.520 2.124 8.979 1.00 82.25 193 PHE A N 1
ATOM 1463 C CA . PHE A 1 193 ? -19.679 1.289 8.116 1.00 82.25 193 PHE A CA 1
ATOM 1464 C C . PHE A 1 193 ? -20.135 1.304 6.659 1.00 82.25 193 PHE A C 1
ATOM 1466 O O . PHE A 1 193 ? -19.317 1.264 5.741 1.00 82.25 193 PHE A O 1
ATOM 1473 N N . GLN A 1 194 ? -21.446 1.359 6.422 1.00 85.31 194 GLN A N 1
ATOM 1474 C CA . GLN A 1 194 ? -21.967 1.430 5.065 1.00 85.31 194 GLN A CA 1
ATOM 1475 C C . GLN A 1 194 ? -21.612 2.759 4.390 1.00 85.31 194 GLN A C 1
ATOM 1477 O O . GLN A 1 194 ? -21.210 2.752 3.228 1.00 85.31 194 GLN A O 1
ATOM 1482 N N . LYS A 1 195 ? -21.688 3.872 5.126 1.00 88.25 195 LYS A N 1
ATOM 1483 C CA . LYS A 1 195 ? -21.254 5.180 4.636 1.00 88.25 195 LYS A CA 1
ATOM 1484 C C . LYS A 1 195 ? -19.751 5.204 4.343 1.00 88.25 195 LYS A C 1
ATOM 1486 O O . LYS A 1 195 ? -19.362 5.599 3.253 1.00 88.25 195 LYS A O 1
ATOM 1491 N N . GLU A 1 196 ? -18.918 4.717 5.262 1.00 86.62 196 GLU A N 1
ATOM 1492 C CA . GLU A 1 196 ? -17.462 4.642 5.060 1.00 86.62 196 GLU A CA 1
ATOM 1493 C C . GLU A 1 196 ? -17.093 3.799 3.833 1.00 86.62 196 GLU A C 1
ATOM 1495 O O . GLU A 1 196 ? -16.204 4.159 3.062 1.00 86.62 196 GLU A O 1
ATOM 1500 N N . LEU A 1 197 ? -17.808 2.693 3.604 1.00 80.62 197 LEU A N 1
ATOM 1501 C CA . LEU A 1 197 ? -17.618 1.861 2.420 1.00 80.62 197 LEU A CA 1
ATOM 1502 C C . LEU A 1 197 ? -17.998 2.598 1.125 1.00 80.62 197 LEU A C 1
ATOM 1504 O O . LEU A 1 197 ? -17.343 2.411 0.099 1.00 80.62 197 LEU A O 1
ATOM 1508 N N . GLU A 1 198 ? -19.070 3.389 1.141 1.00 88.00 198 GLU A N 1
ATOM 1509 C CA . GLU A 1 198 ? -19.492 4.208 -0.001 1.00 88.00 198 GLU A CA 1
ATOM 1510 C C . GLU A 1 198 ? -18.489 5.335 -0.284 1.00 88.00 198 GLU A C 1
ATOM 1512 O O . GLU A 1 198 ? -18.083 5.502 -1.437 1.00 88.00 198 GLU A O 1
ATOM 1517 N N . ASP A 1 199 ? -18.008 6.020 0.754 1.00 86.62 199 ASP A N 1
ATOM 1518 C CA . ASP A 1 199 ? -16.979 7.060 0.654 1.00 86.62 199 ASP A CA 1
ATOM 1519 C C . ASP A 1 199 ? -15.661 6.482 0.101 1.00 86.62 199 ASP A C 1
ATOM 1521 O O . ASP A 1 199 ? -15.055 7.051 -0.812 1.00 86.62 199 ASP A O 1
ATOM 1525 N N . LEU A 1 200 ? -15.252 5.294 0.565 1.00 82.06 200 LEU A N 1
ATOM 1526 C CA . LEU A 1 200 ? -14.060 4.604 0.063 1.00 82.06 200 LEU A CA 1
ATOM 1527 C C . LEU A 1 200 ? -14.203 4.196 -1.411 1.00 82.06 200 LEU A C 1
ATOM 1529 O O . LEU A 1 200 ? -13.256 4.331 -2.188 1.00 82.06 200 LEU A O 1
ATOM 1533 N N . LYS A 1 201 ? -15.385 3.722 -1.826 1.00 83.69 201 LYS A N 1
ATOM 1534 C CA . LYS A 1 201 ? -15.665 3.414 -3.239 1.00 83.69 201 LYS A CA 1
ATOM 1535 C C . LYS A 1 201 ? -15.604 4.666 -4.109 1.00 83.69 201 LYS A C 1
ATOM 1537 O O . LYS A 1 201 ? -15.046 4.603 -5.203 1.00 83.69 201 LYS A O 1
ATOM 1542 N N . ALA A 1 202 ? -16.147 5.787 -3.636 1.00 87.75 202 ALA A N 1
ATOM 1543 C CA . ALA A 1 202 ? -16.079 7.057 -4.350 1.00 87.75 202 ALA A CA 1
ATOM 1544 C C . ALA A 1 202 ? -14.626 7.536 -4.505 1.00 87.75 202 ALA A C 1
ATOM 1546 O O . ALA A 1 202 ? -14.219 7.901 -5.608 1.00 87.75 202 ALA A O 1
ATOM 1547 N N . ALA A 1 203 ? -13.818 7.447 -3.444 1.00 83.06 203 ALA A N 1
ATOM 1548 C CA . ALA A 1 203 ? -12.394 7.771 -3.499 1.00 83.06 203 ALA A CA 1
ATOM 1549 C C . ALA A 1 203 ? -11.633 6.868 -4.486 1.00 83.06 203 ALA A C 1
ATOM 1551 O O . ALA A 1 203 ? -10.866 7.361 -5.309 1.00 83.06 203 ALA A O 1
ATOM 1552 N N . HIS A 1 204 ? -11.883 5.555 -4.466 1.00 84.00 204 HIS A N 1
ATOM 1553 C CA . HIS A 1 204 ? -11.261 4.619 -5.407 1.00 84.00 204 HIS A CA 1
ATOM 1554 C C . HIS A 1 204 ? -11.610 4.941 -6.870 1.00 84.00 204 HIS A C 1
ATOM 1556 O O . HIS A 1 204 ? -10.740 4.873 -7.735 1.00 84.00 204 HIS A O 1
ATOM 1562 N N . MET A 1 205 ? -12.864 5.304 -7.159 1.00 88.56 205 MET A N 1
ATOM 1563 C CA . MET A 1 205 ? -13.278 5.721 -8.505 1.00 88.56 205 MET A CA 1
ATOM 1564 C C . MET A 1 205 ? -12.530 6.976 -8.970 1.00 88.56 205 MET A C 1
ATOM 1566 O O . MET A 1 205 ? -12.052 7.008 -10.100 1.00 88.56 205 MET A O 1
ATOM 1570 N N . LEU A 1 206 ? -12.361 7.972 -8.092 1.00 90.00 206 LEU A N 1
ATOM 1571 C CA . LEU A 1 206 ? -11.588 9.179 -8.406 1.00 90.00 206 LEU A CA 1
ATOM 1572 C C . LEU A 1 206 ? -10.121 8.851 -8.712 1.00 90.00 206 LEU A C 1
ATOM 1574 O O . LEU A 1 206 ? -9.600 9.298 -9.730 1.00 90.00 206 LEU A O 1
ATOM 1578 N N . TYR A 1 207 ? -9.478 8.011 -7.895 1.00 82.12 207 TYR A N 1
ATOM 1579 C CA . TYR A 1 207 ? -8.103 7.571 -8.155 1.00 82.12 207 TYR A CA 1
ATOM 1580 C C . TYR A 1 207 ? -7.968 6.801 -9.469 1.00 82.12 207 TYR A C 1
ATOM 1582 O O . TYR A 1 207 ? -6.975 6.948 -10.182 1.00 82.12 207 TYR A O 1
ATOM 1590 N N . GLN A 1 208 ? -8.959 5.978 -9.807 1.00 85.19 208 GLN A N 1
ATOM 1591 C CA . GLN A 1 208 ? -8.967 5.244 -11.065 1.00 85.19 208 GLN A CA 1
ATOM 1592 C C . GLN A 1 208 ? -9.070 6.191 -12.270 1.00 85.19 208 GLN A C 1
ATOM 1594 O O . GLN A 1 208 ? -8.355 5.995 -13.257 1.00 85.19 208 GLN A O 1
ATOM 1599 N N . ASP A 1 209 ? -9.904 7.227 -12.180 1.00 89.81 209 ASP A N 1
ATOM 1600 C CA . ASP A 1 209 ? -10.032 8.256 -13.215 1.00 89.81 209 ASP A CA 1
ATOM 1601 C C . ASP A 1 209 ? -8.752 9.098 -13.345 1.00 89.81 209 ASP A C 1
ATOM 1603 O O . ASP A 1 209 ? -8.289 9.342 -14.462 1.00 89.81 209 ASP A O 1
ATOM 1607 N N . GLU A 1 210 ? -8.125 9.483 -12.230 1.00 87.81 210 GLU A N 1
ATOM 1608 C CA . GLU A 1 210 ? -6.835 10.186 -12.227 1.00 87.81 210 GLU A CA 1
ATOM 1609 C C . GLU A 1 210 ? -5.723 9.342 -12.858 1.00 87.81 210 GLU A C 1
ATOM 1611 O O . GLU A 1 210 ? -4.983 9.833 -13.713 1.00 87.81 210 GLU A O 1
ATOM 1616 N N . HIS A 1 211 ? -5.636 8.058 -12.502 1.00 85.31 211 HIS A N 1
ATOM 1617 C CA . HIS A 1 211 ? -4.662 7.138 -13.086 1.00 85.31 211 HIS A CA 1
ATOM 1618 C C . HIS A 1 211 ? -4.885 6.968 -14.592 1.00 85.31 211 HIS A C 1
ATOM 1620 O O . HIS A 1 211 ? -3.932 6.973 -15.373 1.00 85.31 211 HIS A O 1
ATOM 1626 N N . LYS A 1 212 ? -6.145 6.837 -15.025 1.00 91.81 212 LYS A N 1
ATOM 1627 C CA . LYS A 1 212 ? -6.485 6.747 -16.447 1.00 91.81 212 LYS A CA 1
ATOM 1628 C C . LYS A 1 212 ? -6.074 8.015 -17.197 1.00 91.81 212 LYS A C 1
ATOM 1630 O O . LYS A 1 212 ? -5.456 7.914 -18.253 1.00 91.81 212 LYS A O 1
ATOM 1635 N N . LYS A 1 213 ? -6.358 9.191 -16.635 1.00 94.25 213 LYS A N 1
ATOM 1636 C CA . LYS A 1 213 ? -5.974 10.477 -17.223 1.00 94.25 213 LYS A CA 1
ATOM 1637 C C . LYS A 1 213 ? -4.454 10.626 -17.328 1.00 94.25 213 LYS A C 1
ATOM 1639 O O . LYS A 1 213 ? -3.956 11.001 -18.384 1.00 94.25 213 LYS A O 1
ATOM 1644 N N . ALA A 1 214 ? -3.713 10.278 -16.275 1.00 87.31 214 ALA A N 1
ATOM 1645 C CA . ALA A 1 214 ? -2.250 10.315 -16.288 1.00 87.31 214 ALA A CA 1
ATOM 1646 C C . ALA A 1 214 ? -1.656 9.363 -17.343 1.00 87.31 214 ALA A C 1
ATOM 1648 O O . ALA A 1 214 ? -0.686 9.709 -18.019 1.00 87.31 214 ALA A O 1
ATOM 1649 N N . LEU A 1 215 ? -2.258 8.182 -17.521 1.00 91.75 215 LEU A N 1
ATOM 1650 C CA . LEU A 1 215 ? -1.853 7.229 -18.552 1.00 91.75 215 LEU A CA 1
ATOM 1651 C C . LEU A 1 215 ? -2.117 7.768 -19.968 1.00 91.75 215 LEU A C 1
ATOM 1653 O O . LEU A 1 215 ? -1.248 7.662 -20.830 1.00 91.75 215 LEU A O 1
ATOM 1657 N N . GLU A 1 216 ? -3.283 8.374 -20.209 1.00 94.62 216 GLU A N 1
ATOM 1658 C CA . GLU A 1 216 ? -3.615 9.010 -21.492 1.00 94.62 216 GLU A CA 1
ATOM 1659 C C . GLU A 1 216 ? -2.668 10.180 -21.809 1.00 94.62 216 GLU A C 1
ATOM 1661 O O . GLU A 1 216 ? -2.163 10.279 -22.930 1.00 94.62 216 GLU A O 1
ATOM 1666 N N . GLU A 1 217 ? -2.358 11.029 -20.825 1.00 93.56 217 GLU A N 1
ATOM 1667 C CA . GLU A 1 217 ? -1.395 12.127 -20.979 1.00 93.56 217 GLU A CA 1
ATOM 1668 C C . GLU A 1 217 ? 0.020 11.609 -21.279 1.00 93.56 217 GLU A C 1
ATOM 1670 O O . GLU A 1 217 ? 0.685 12.125 -22.180 1.00 93.56 217 GLU A O 1
ATOM 1675 N N . SER A 1 218 ? 0.470 10.560 -20.581 1.00 92.44 218 SER A N 1
ATOM 1676 C CA . SER A 1 218 ? 1.783 9.946 -20.812 1.00 92.44 218 SER A CA 1
ATOM 1677 C C . SER A 1 218 ? 1.890 9.322 -22.205 1.00 92.44 218 SER A C 1
ATOM 1679 O O . SER A 1 218 ? 2.866 9.579 -22.911 1.00 92.44 218 SER A O 1
ATOM 1681 N N . ASN A 1 219 ? 0.869 8.578 -22.640 1.00 92.19 219 ASN A N 1
ATOM 1682 C CA . ASN A 1 219 ? 0.829 8.004 -23.986 1.00 92.19 219 ASN A CA 1
ATOM 1683 C C . ASN A 1 219 ? 0.841 9.098 -25.057 1.00 92.19 219 ASN A C 1
ATOM 1685 O O . ASN A 1 219 ? 1.616 9.015 -26.004 1.00 92.19 219 ASN A O 1
ATOM 1689 N N . THR A 1 220 ? 0.067 10.170 -24.869 1.00 94.00 220 THR A N 1
ATOM 1690 C CA . THR A 1 220 ? 0.049 11.306 -25.805 1.00 94.00 220 THR A CA 1
ATOM 1691 C C . THR A 1 220 ? 1.428 11.971 -25.905 1.00 94.00 220 THR A C 1
ATOM 1693 O O . THR A 1 220 ? 1.873 12.348 -26.991 1.00 94.00 220 THR A O 1
ATOM 1696 N N . GLN A 1 221 ? 2.146 12.105 -24.784 1.00 91.94 221 GLN A N 1
ATOM 1697 C CA . GLN A 1 221 ? 3.518 12.618 -24.787 1.00 91.94 221 GLN A CA 1
ATOM 1698 C C . GLN A 1 221 ? 4.487 11.669 -25.498 1.00 91.94 221 GLN A C 1
ATOM 1700 O O . GLN A 1 221 ? 5.321 12.135 -26.274 1.00 91.94 221 GLN A O 1
ATOM 1705 N N . GLN A 1 222 ? 4.374 10.357 -25.272 1.00 90.50 222 GLN A N 1
ATOM 1706 C CA . GLN A 1 222 ? 5.199 9.360 -25.957 1.00 90.50 222 GLN A CA 1
ATOM 1707 C C . GLN A 1 222 ? 4.956 9.364 -27.467 1.00 90.50 222 GLN A C 1
ATOM 1709 O O . GLN A 1 222 ? 5.919 9.390 -28.227 1.00 90.50 222 GLN A O 1
ATOM 1714 N N . GLU A 1 223 ? 3.698 9.403 -27.908 1.00 95.06 223 GLU A N 1
ATOM 1715 C CA . GLU A 1 223 ? 3.336 9.489 -29.327 1.00 95.06 223 GLU A CA 1
ATOM 1716 C C . GLU A 1 223 ? 3.920 10.743 -29.979 1.00 95.06 223 GLU A C 1
ATOM 1718 O O . GLU A 1 223 ? 4.495 10.666 -31.065 1.00 95.06 223 GLU A O 1
ATOM 1723 N N . LYS A 1 224 ? 3.855 11.888 -29.290 1.00 95.56 224 LYS A N 1
ATOM 1724 C CA . LYS A 1 224 ? 4.463 13.129 -29.772 1.00 95.56 224 LYS A CA 1
ATOM 1725 C C . LYS A 1 224 ? 5.985 13.013 -29.905 1.00 95.56 224 LYS A C 1
ATOM 1727 O O . LYS A 1 224 ? 6.532 13.399 -30.931 1.00 95.56 224 LYS A O 1
ATOM 1732 N N . ILE A 1 225 ? 6.664 12.466 -28.895 1.00 93.31 225 ILE A N 1
ATOM 1733 C CA . ILE A 1 225 ? 8.123 12.276 -28.925 1.00 93.31 225 ILE A CA 1
ATOM 1734 C C . ILE A 1 225 ? 8.522 11.317 -30.052 1.00 93.31 225 ILE A C 1
ATOM 1736 O O . ILE A 1 225 ? 9.509 11.561 -30.741 1.00 93.31 225 ILE A O 1
ATOM 1740 N N . LEU A 1 226 ? 7.762 10.238 -30.258 1.00 94.56 226 LEU A N 1
ATOM 1741 C CA . LEU A 1 226 ? 8.009 9.291 -31.344 1.00 94.56 226 LEU A CA 1
ATOM 1742 C C . LEU A 1 226 ? 7.846 9.949 -32.718 1.00 94.56 226 LEU A C 1
ATOM 1744 O O . LEU A 1 226 ? 8.694 9.732 -33.581 1.00 94.56 226 LEU A O 1
ATOM 1748 N N . ALA A 1 227 ? 6.817 10.780 -32.904 1.00 95.12 227 ALA A N 1
ATOM 1749 C CA . ALA A 1 227 ? 6.632 11.544 -34.135 1.00 95.12 227 ALA A CA 1
ATOM 1750 C C . ALA A 1 227 ? 7.795 12.525 -34.375 1.00 95.12 227 ALA A C 1
ATOM 1752 O O . ALA A 1 227 ? 8.387 12.517 -35.451 1.00 95.12 227 ALA A O 1
ATOM 1753 N N . ASP A 1 228 ? 8.194 13.290 -33.352 1.00 93.88 228 ASP A N 1
ATOM 1754 C CA . ASP A 1 228 ? 9.316 14.233 -33.447 1.00 93.88 228 ASP A CA 1
ATOM 1755 C C . ASP A 1 228 ? 10.641 13.514 -33.789 1.00 93.88 228 ASP A C 1
ATOM 1757 O O . ASP A 1 228 ? 11.442 14.011 -34.585 1.00 93.88 228 ASP A O 1
ATOM 1761 N N . LEU A 1 229 ? 10.887 12.331 -33.211 1.00 92.44 229 LEU A N 1
ATOM 1762 C CA . LEU A 1 229 ? 12.065 11.509 -33.514 1.00 92.44 229 LEU A CA 1
ATOM 1763 C C . LEU A 1 229 ? 12.030 10.945 -34.936 1.00 92.44 229 LEU A C 1
ATOM 1765 O O . LEU A 1 229 ? 13.069 10.894 -35.598 1.00 92.44 229 LEU A O 1
ATOM 1769 N N . GLN A 1 230 ? 10.856 10.527 -35.409 1.00 94.88 230 GLN A N 1
ATOM 1770 C CA . GLN A 1 230 ? 10.691 10.035 -36.769 1.00 94.88 230 GLN A CA 1
ATOM 1771 C C . GLN A 1 230 ? 10.970 11.146 -37.789 1.00 94.88 230 GLN A C 1
ATOM 1773 O O . GLN A 1 230 ? 11.762 10.931 -38.708 1.00 94.88 230 GLN A O 1
ATOM 1778 N N . ASP A 1 231 ? 10.432 12.348 -37.574 1.00 95.38 231 ASP A N 1
ATOM 1779 C CA . ASP A 1 231 ? 10.689 13.515 -38.423 1.00 95.38 231 ASP A CA 1
ATOM 1780 C C . ASP A 1 231 ? 12.183 13.884 -38.448 1.00 95.38 231 ASP A C 1
ATOM 1782 O O . ASP A 1 231 ? 12.751 14.177 -39.505 1.00 95.38 231 ASP A O 1
ATOM 1786 N N . GLN A 1 232 ? 12.862 13.836 -37.295 1.00 93.19 232 GLN A N 1
ATOM 1787 C CA . GLN A 1 232 ? 14.309 14.071 -37.221 1.00 93.19 232 GLN A CA 1
ATOM 1788 C C . GLN A 1 232 ? 15.110 13.016 -37.987 1.00 93.19 232 GLN A C 1
ATOM 1790 O O . GLN A 1 232 ? 16.074 13.359 -38.674 1.00 93.19 232 GLN A O 1
ATOM 1795 N N . HIS A 1 233 ? 14.718 11.747 -37.885 1.00 92.25 233 HIS A N 1
ATOM 1796 C CA . HIS A 1 233 ? 15.373 10.655 -38.594 1.00 92.25 233 HIS A CA 1
ATOM 1797 C C . HIS A 1 233 ? 15.171 10.763 -40.113 1.00 92.25 233 HIS A C 1
ATOM 1799 O O . HIS A 1 233 ? 16.132 10.643 -40.873 1.00 92.25 233 HIS A O 1
ATOM 1805 N N . GLU A 1 234 ? 13.949 11.050 -40.568 1.00 95.06 234 GLU A N 1
ATOM 1806 C CA . GLU A 1 234 ? 13.652 11.269 -41.988 1.00 95.06 234 GLU A CA 1
ATOM 1807 C C . GLU A 1 234 ? 14.428 12.466 -42.547 1.00 95.06 234 GLU A C 1
ATOM 1809 O O . GLU A 1 234 ? 15.010 12.380 -43.633 1.00 95.06 234 GLU A O 1
ATOM 1814 N N . LYS A 1 235 ? 14.530 13.555 -41.778 1.00 95.44 235 LYS A N 1
ATOM 1815 C CA . LYS A 1 235 ? 15.360 14.704 -42.144 1.00 95.44 235 LYS A CA 1
ATOM 1816 C C . LYS A 1 235 ? 16.842 14.338 -42.233 1.00 95.44 235 LYS A C 1
ATOM 1818 O O . LYS A 1 235 ? 17.492 14.700 -43.209 1.00 95.44 235 LYS A O 1
ATOM 1823 N N . ALA A 1 236 ? 17.374 13.600 -41.260 1.00 92.06 236 ALA A N 1
ATOM 1824 C CA . ALA A 1 236 ? 18.773 13.177 -41.270 1.00 92.06 236 ALA A CA 1
ATOM 1825 C C . ALA A 1 236 ? 19.099 12.298 -42.489 1.00 92.06 236 ALA A C 1
ATOM 1827 O O . ALA A 1 236 ? 20.147 12.478 -43.109 1.00 92.06 236 ALA A O 1
ATOM 1828 N N . LEU A 1 237 ? 18.186 11.398 -42.875 1.00 94.31 237 LEU A N 1
ATOM 1829 C CA . LEU A 1 237 ? 18.313 10.596 -44.095 1.00 94.31 237 LEU A CA 1
ATOM 1830 C C . LEU A 1 237 ? 18.300 11.458 -45.363 1.00 94.31 237 LEU A C 1
ATOM 1832 O O . LEU A 1 237 ? 19.088 11.213 -46.278 1.00 94.31 237 LEU A O 1
ATOM 1836 N N . ALA A 1 238 ? 17.423 12.463 -45.432 1.00 94.75 238 ALA A N 1
ATOM 1837 C CA . ALA A 1 238 ? 17.372 13.384 -46.564 1.00 94.75 238 ALA A CA 1
ATOM 1838 C C . ALA A 1 238 ? 18.664 14.212 -46.682 1.00 94.75 238 ALA A C 1
ATOM 1840 O O . ALA A 1 238 ? 19.225 14.315 -47.775 1.00 94.75 238 ALA A O 1
ATOM 1841 N N . ASP A 1 239 ? 19.168 14.733 -45.561 1.00 94.19 239 ASP A N 1
ATOM 1842 C CA . ASP A 1 239 ? 20.409 15.509 -45.499 1.00 94.19 239 ASP A CA 1
ATOM 1843 C C . ASP A 1 239 ? 21.636 14.651 -45.871 1.00 94.19 239 ASP A C 1
ATOM 1845 O O . ASP A 1 239 ? 22.551 15.126 -46.547 1.00 94.19 239 ASP A O 1
ATOM 1849 N N . ASP A 1 240 ? 21.676 13.380 -45.455 1.00 93.81 240 ASP A N 1
ATOM 1850 C CA . ASP A 1 240 ? 22.747 12.442 -45.818 1.00 93.81 240 ASP A CA 1
ATOM 1851 C C . ASP A 1 240 ? 22.719 12.089 -47.308 1.00 93.81 240 ASP A C 1
ATOM 1853 O O . ASP A 1 240 ? 23.747 12.164 -47.983 1.00 93.81 240 ASP A O 1
ATOM 1857 N N . LYS A 1 241 ? 21.528 11.824 -47.857 1.00 94.88 241 LYS A N 1
ATOM 1858 C CA . LYS A 1 241 ? 21.352 11.602 -49.295 1.00 94.88 241 LYS A CA 1
ATOM 1859 C C . LYS A 1 241 ? 21.795 12.816 -50.109 1.00 94.88 241 LYS A C 1
ATOM 1861 O O . LYS A 1 241 ? 22.508 12.659 -51.093 1.00 94.88 241 LYS A O 1
ATOM 1866 N N . GLN A 1 242 ? 21.428 14.023 -49.680 1.00 94.56 242 GLN A N 1
ATOM 1867 C CA . GLN A 1 242 ? 21.848 15.250 -50.353 1.00 94.56 242 GLN A CA 1
ATOM 1868 C C . GLN A 1 242 ? 23.371 15.438 -50.305 1.00 94.56 242 GLN A C 1
ATOM 1870 O O . GLN A 1 242 ? 23.966 15.832 -51.309 1.00 94.56 242 GLN A O 1
ATOM 1875 N N . ARG A 1 243 ? 24.016 15.148 -49.164 1.00 94.25 243 ARG A N 1
ATOM 1876 C CA . ARG A 1 243 ? 25.485 15.173 -49.058 1.00 94.25 243 ARG A CA 1
ATOM 1877 C C . ARG A 1 243 ? 26.126 14.173 -50.015 1.00 94.25 243 ARG A C 1
ATOM 1879 O O . ARG A 1 243 ? 27.046 14.548 -50.735 1.00 94.25 243 ARG A O 1
ATOM 1886 N N . HIS A 1 244 ? 25.606 12.951 -50.076 1.00 93.81 244 HIS A N 1
ATOM 1887 C CA . HIS A 1 244 ? 26.105 11.930 -50.990 1.00 93.81 244 HIS A CA 1
ATOM 1888 C C . HIS A 1 244 ? 25.947 12.333 -52.465 1.00 93.81 244 HIS A C 1
ATOM 1890 O O . HIS A 1 244 ? 26.901 12.238 -53.236 1.00 93.81 244 HIS A O 1
ATOM 1896 N N . ASP A 1 245 ? 24.780 12.854 -52.852 1.00 94.94 245 ASP A N 1
ATOM 1897 C CA . ASP A 1 245 ? 24.532 13.340 -54.213 1.00 94.94 245 ASP A CA 1
ATOM 1898 C C . ASP A 1 245 ? 25.501 14.482 -54.581 1.00 94.94 245 ASP A C 1
ATOM 1900 O O . ASP A 1 245 ? 26.038 14.516 -55.691 1.00 94.94 245 ASP A O 1
ATOM 1904 N N . GLN A 1 246 ? 25.796 15.388 -53.641 1.00 94.25 246 GLN A N 1
ATOM 1905 C CA . GLN A 1 246 ? 26.778 16.456 -53.849 1.00 94.25 246 GLN A CA 1
ATOM 1906 C C . GLN A 1 246 ? 28.208 15.914 -54.007 1.00 94.25 246 GLN A C 1
ATOM 1908 O O . GLN A 1 246 ? 28.936 16.363 -54.891 1.00 94.25 246 GLN A O 1
ATOM 1913 N N . GLU A 1 247 ? 28.613 14.930 -53.200 1.00 95.00 247 GLU A N 1
ATOM 1914 C CA . GLU A 1 247 ? 29.919 14.271 -53.330 1.00 95.00 247 GLU A CA 1
ATOM 1915 C C . GLU A 1 247 ? 30.081 13.584 -54.694 1.00 95.00 247 GLU A C 1
ATOM 1917 O O . GLU A 1 247 ? 31.155 13.657 -55.299 1.00 95.00 247 GLU A O 1
ATOM 1922 N N . LEU A 1 248 ? 29.015 12.963 -55.213 1.00 95.50 248 LEU A N 1
ATOM 1923 C CA . LEU A 1 248 ? 29.004 12.367 -56.551 1.00 95.50 248 LEU A CA 1
ATOM 1924 C C . LEU A 1 248 ? 29.173 13.423 -57.651 1.00 95.50 248 LEU A C 1
ATOM 1926 O O . LEU A 1 248 ? 29.965 13.214 -58.572 1.00 95.50 248 LEU A O 1
ATOM 1930 N N . ILE A 1 249 ? 28.493 14.569 -57.542 1.00 94.88 249 ILE A N 1
ATOM 1931 C CA . ILE A 1 249 ? 28.646 15.695 -58.482 1.00 94.88 249 ILE A CA 1
ATOM 1932 C C . ILE A 1 249 ? 30.082 16.239 -58.452 1.00 94.88 249 ILE A C 1
ATOM 1934 O O . ILE A 1 249 ? 30.688 16.493 -59.501 1.00 94.88 249 ILE A O 1
ATOM 1938 N N . ASP A 1 250 ? 30.662 16.387 -57.262 1.00 93.62 250 ASP A N 1
ATOM 1939 C CA . ASP A 1 250 ? 32.034 16.866 -57.094 1.00 93.62 250 ASP A CA 1
ATOM 1940 C C . ASP A 1 250 ? 33.053 15.874 -57.680 1.00 93.62 250 ASP A C 1
ATOM 1942 O O . ASP A 1 250 ? 34.020 16.282 -58.334 1.00 93.62 250 ASP A O 1
ATOM 1946 N N . LEU A 1 251 ? 32.839 14.568 -57.483 1.00 94.50 251 LEU A N 1
ATOM 1947 C CA . LEU A 1 251 ? 33.652 13.507 -58.081 1.00 94.50 251 LEU A CA 1
ATOM 1948 C C . LEU A 1 251 ? 33.543 13.505 -59.604 1.00 94.50 251 LEU A C 1
ATOM 1950 O O . LEU A 1 251 ? 34.575 13.471 -60.276 1.00 94.50 251 LEU A O 1
ATOM 1954 N N . GLN A 1 252 ? 32.332 13.607 -60.155 1.00 94.56 252 GLN A N 1
ATOM 1955 C CA . GLN A 1 252 ? 32.126 13.715 -61.598 1.00 94.56 252 GLN A CA 1
ATOM 1956 C C . GLN A 1 252 ? 32.877 14.925 -62.164 1.00 94.56 252 GLN A C 1
ATOM 1958 O O . GLN A 1 252 ? 33.622 14.796 -63.133 1.00 94.56 252 GLN A O 1
ATOM 1963 N N . THR A 1 253 ? 32.777 16.079 -61.503 1.00 93.44 253 THR A N 1
ATOM 1964 C CA . THR A 1 253 ? 33.490 17.297 -61.910 1.00 93.44 253 THR A CA 1
ATOM 1965 C C . THR A 1 253 ? 35.012 17.105 -61.889 1.00 93.44 253 THR A C 1
ATOM 1967 O O . THR A 1 253 ? 35.720 17.616 -62.760 1.00 93.44 253 THR A O 1
ATOM 1970 N N . LYS A 1 254 ? 35.552 16.372 -60.904 1.00 94.19 254 LYS A N 1
ATOM 1971 C CA . LYS A 1 254 ? 36.985 16.028 -60.853 1.00 94.19 254 LYS A CA 1
ATOM 1972 C C . LYS A 1 254 ? 37.378 15.104 -62.006 1.00 94.19 254 LYS A C 1
ATOM 1974 O O . LYS A 1 254 ? 38.388 15.376 -62.653 1.00 94.19 254 LYS A O 1
ATOM 1979 N N . PHE A 1 255 ? 36.577 14.077 -62.292 1.00 93.75 255 PHE A N 1
ATOM 1980 C CA . PHE A 1 255 ? 36.812 13.167 -63.414 1.00 93.75 255 PHE A CA 1
ATOM 1981 C C . PHE A 1 255 ? 36.781 13.891 -64.759 1.00 93.75 255 PHE A C 1
ATOM 1983 O O . PHE A 1 255 ? 37.676 13.687 -65.571 1.00 93.75 255 PHE A O 1
ATOM 1990 N N . GLU A 1 256 ? 35.811 14.777 -64.988 1.00 94.50 256 GLU A N 1
ATOM 1991 C CA . GLU A 1 256 ? 35.717 15.560 -66.225 1.00 94.50 256 GLU A CA 1
ATOM 1992 C C . GLU A 1 256 ? 36.921 16.496 -66.398 1.00 94.50 256 GLU A C 1
ATOM 1994 O O . GLU A 1 256 ? 37.479 16.594 -67.492 1.00 94.50 256 GLU A O 1
ATOM 1999 N N . LYS A 1 257 ? 37.385 17.139 -65.317 1.00 93.44 257 LYS A N 1
ATOM 2000 C CA . LYS A 1 257 ? 38.609 17.958 -65.343 1.00 93.44 257 LYS A CA 1
ATOM 2001 C C . LYS A 1 257 ? 39.857 17.130 -65.640 1.00 93.44 257 LYS A C 1
ATOM 2003 O O . LYS A 1 257 ? 40.698 17.572 -66.421 1.00 93.44 257 LYS A O 1
ATOM 2008 N N . GLU A 1 258 ? 39.996 15.955 -65.027 1.00 93.69 258 GLU A N 1
ATOM 2009 C CA . GLU A 1 258 ? 41.128 15.060 -65.283 1.00 93.69 258 GLU A CA 1
ATOM 2010 C C . GLU A 1 258 ? 41.096 14.511 -66.715 1.00 93.69 258 GLU A C 1
ATOM 2012 O O . GLU A 1 258 ? 42.129 14.499 -67.386 1.00 93.69 258 GLU A O 1
ATOM 2017 N N . ALA A 1 259 ? 39.919 14.124 -67.213 1.00 92.81 259 ALA A N 1
ATOM 2018 C CA . ALA A 1 259 ? 39.725 13.694 -68.594 1.00 92.81 259 ALA A CA 1
ATOM 2019 C C . ALA A 1 259 ? 40.112 14.808 -69.576 1.00 92.81 259 ALA A C 1
ATOM 2021 O O . ALA A 1 259 ? 40.941 14.579 -70.452 1.00 92.81 259 ALA A O 1
ATOM 2022 N N . ALA A 1 260 ? 39.626 16.036 -69.365 1.00 92.44 260 ALA A N 1
ATOM 2023 C CA . ALA A 1 260 ? 39.990 17.186 -70.191 1.00 92.44 260 ALA A CA 1
ATOM 2024 C C . ALA A 1 260 ? 41.502 17.480 -70.162 1.00 92.44 260 ALA A C 1
ATOM 2026 O O . ALA A 1 260 ? 42.092 17.807 -71.194 1.00 92.44 260 ALA A O 1
ATOM 2027 N N . ALA A 1 261 ? 42.151 17.338 -69.001 1.00 92.44 261 ALA A N 1
ATOM 2028 C CA . ALA A 1 261 ? 43.599 17.493 -68.881 1.00 92.44 261 ALA A CA 1
ATOM 2029 C C . ALA A 1 261 ? 44.364 16.398 -69.645 1.00 92.44 261 ALA A C 1
ATOM 2031 O O . ALA A 1 261 ? 45.343 16.701 -70.332 1.00 92.44 261 ALA A O 1
ATOM 2032 N N . ARG A 1 262 ? 43.911 15.138 -69.575 1.00 91.56 262 ARG A N 1
ATOM 2033 C CA . ARG A 1 262 ? 44.501 14.028 -70.341 1.00 91.56 262 ARG A CA 1
ATOM 2034 C C . ARG A 1 262 ? 44.292 14.186 -71.842 1.00 91.56 262 ARG A C 1
ATOM 2036 O O . ARG A 1 262 ? 45.241 13.968 -72.588 1.00 91.56 262 ARG A O 1
ATOM 2043 N N . ASP A 1 263 ? 43.112 14.608 -72.281 1.00 93.44 263 ASP A N 1
ATOM 2044 C CA . ASP A 1 263 ? 42.826 14.861 -73.696 1.00 93.44 263 ASP A CA 1
ATOM 2045 C C . ASP A 1 263 ? 43.704 15.993 -74.243 1.00 93.44 263 ASP A C 1
ATOM 2047 O O . ASP A 1 263 ? 44.280 15.874 -75.326 1.00 93.44 263 ASP A O 1
ATOM 2051 N N . ALA A 1 264 ? 43.881 17.072 -73.473 1.00 91.00 264 ALA A N 1
ATOM 2052 C CA . ALA A 1 264 ? 44.790 18.158 -73.832 1.00 91.00 264 ALA A CA 1
ATOM 2053 C C . ALA A 1 264 ? 46.249 17.678 -73.936 1.00 91.00 264 ALA A C 1
ATOM 2055 O O . ALA A 1 264 ? 46.946 18.032 -74.892 1.00 91.00 264 ALA A O 1
ATOM 2056 N N . GLN A 1 265 ? 46.699 16.841 -72.994 1.00 92.25 265 GLN A N 1
ATOM 2057 C CA . GLN A 1 265 ? 48.033 16.239 -73.034 1.00 92.25 265 GLN A CA 1
ATOM 2058 C C . GLN A 1 265 ? 48.200 15.335 -74.261 1.00 92.25 265 GLN A C 1
ATOM 2060 O O . GLN A 1 265 ? 49.183 15.463 -74.985 1.00 92.25 265 GLN A O 1
ATOM 2065 N N . PHE A 1 266 ? 47.213 14.486 -74.551 1.00 91.94 266 PHE A N 1
ATOM 2066 C CA . PHE A 1 266 ? 47.220 13.615 -75.722 1.00 91.94 266 PHE A CA 1
ATOM 2067 C C . PHE A 1 266 ? 47.306 14.415 -77.028 1.00 91.94 266 PHE A C 1
ATOM 2069 O O . PHE A 1 266 ? 48.134 14.111 -77.885 1.00 91.94 266 PHE A O 1
ATOM 2076 N N . LEU A 1 267 ? 46.505 15.474 -77.181 1.00 92.44 267 LEU A N 1
ATOM 2077 C CA . LEU A 1 267 ? 46.559 16.344 -78.360 1.00 92.44 267 LEU A CA 1
ATOM 2078 C C . LEU A 1 267 ? 47.918 17.047 -78.499 1.00 92.44 267 LEU A C 1
ATOM 2080 O O . LEU A 1 267 ? 48.437 17.169 -79.612 1.00 92.44 267 LEU A O 1
ATOM 2084 N N . SER A 1 268 ? 48.511 17.477 -77.383 1.00 91.62 268 SER A N 1
ATOM 2085 C CA . SER A 1 268 ? 49.865 18.039 -77.349 1.00 91.62 268 SER A CA 1
ATOM 2086 C C . SER A 1 268 ? 50.911 17.017 -77.809 1.00 91.62 268 SER A C 1
ATOM 2088 O O . SER A 1 268 ? 51.728 17.322 -78.681 1.00 91.62 268 SER A O 1
ATOM 2090 N N . ASP A 1 269 ? 50.846 15.788 -77.297 1.00 88.88 269 ASP A N 1
ATOM 2091 C CA . ASP A 1 269 ? 51.773 14.706 -77.640 1.00 88.88 269 ASP A CA 1
ATOM 2092 C C . ASP A 1 269 ? 51.641 14.286 -79.112 1.00 88.88 269 ASP A C 1
ATOM 2094 O O . ASP A 1 269 ? 52.648 14.101 -79.799 1.00 88.88 269 ASP A O 1
ATOM 2098 N N . VAL A 1 270 ? 50.414 14.211 -79.639 1.00 90.06 270 VAL A N 1
ATOM 2099 C CA . VAL A 1 270 ? 50.150 13.957 -81.066 1.00 90.06 270 VAL A CA 1
ATOM 2100 C C . VAL A 1 270 ? 50.722 15.078 -81.937 1.00 90.06 270 VAL A C 1
ATOM 2102 O O . VAL A 1 270 ? 51.355 14.800 -82.957 1.00 90.06 270 VAL A O 1
ATOM 2105 N N . SER A 1 271 ? 50.549 16.341 -81.539 1.00 89.94 271 SER A N 1
ATOM 2106 C CA . SER A 1 271 ? 51.125 17.491 -82.246 1.00 89.94 271 SER A CA 1
ATOM 2107 C C . SER A 1 271 ? 52.659 17.443 -82.248 1.00 89.94 271 SER A C 1
ATOM 2109 O O . SER A 1 271 ? 53.288 17.592 -83.299 1.00 89.94 271 SER A O 1
ATOM 2111 N N . ALA A 1 272 ? 53.274 17.143 -81.101 1.00 88.00 272 ALA A N 1
ATOM 2112 C CA . ALA A 1 272 ? 54.720 16.978 -80.976 1.00 88.00 272 ALA A CA 1
ATOM 2113 C C . ALA A 1 272 ? 55.247 15.818 -81.838 1.00 88.00 272 ALA A C 1
ATOM 2115 O O . ALA A 1 272 ? 56.249 15.973 -82.544 1.00 88.00 272 ALA A O 1
ATOM 2116 N N . ALA A 1 273 ? 54.552 14.676 -81.843 1.00 87.00 273 ALA A N 1
ATOM 2117 C CA . ALA A 1 273 ? 54.882 13.539 -82.695 1.00 87.00 273 ALA A CA 1
ATOM 2118 C C . ALA A 1 273 ? 54.786 13.902 -84.185 1.00 87.00 273 ALA A C 1
ATOM 2120 O O . ALA A 1 273 ? 55.702 13.597 -84.948 1.00 87.00 273 ALA A O 1
ATOM 2121 N N . ASN A 1 274 ? 53.736 14.616 -84.598 1.00 86.06 274 ASN A N 1
ATOM 2122 C CA . ASN A 1 274 ? 53.547 15.030 -85.988 1.00 86.06 274 ASN A CA 1
ATOM 2123 C C . ASN A 1 274 ? 54.603 16.053 -86.451 1.00 86.06 274 ASN A C 1
ATOM 2125 O O . ASN A 1 274 ? 55.088 15.981 -87.584 1.00 86.06 274 ASN A O 1
ATOM 2129 N N . ASN A 1 275 ? 55.019 16.970 -85.571 1.00 85.88 275 ASN A N 1
ATOM 2130 C CA . ASN A 1 275 ? 56.138 17.879 -85.833 1.00 85.88 275 ASN A CA 1
ATOM 2131 C C . ASN A 1 275 ? 57.440 17.099 -86.036 1.00 85.88 275 ASN A C 1
ATOM 2133 O O . ASN A 1 275 ? 58.131 17.318 -87.028 1.00 85.88 275 ASN A O 1
ATOM 2137 N N . LYS A 1 276 ? 57.722 16.114 -85.174 1.00 85.44 276 LYS A N 1
ATOM 2138 C CA . LYS A 1 276 ? 58.890 15.234 -85.310 1.00 85.44 276 LYS A CA 1
ATOM 2139 C C . LYS A 1 276 ? 58.865 14.437 -86.619 1.00 85.44 276 LYS A C 1
ATOM 2141 O O . LYS A 1 276 ? 59.882 14.350 -87.302 1.00 85.44 276 LYS A O 1
ATOM 2146 N N . THR A 1 277 ? 57.709 13.901 -87.016 1.00 83.56 277 THR A N 1
ATOM 2147 C CA . THR A 1 277 ? 57.541 13.231 -88.317 1.00 83.56 277 THR A CA 1
ATOM 2148 C C . THR A 1 277 ? 57.740 14.201 -89.484 1.00 83.56 277 THR A C 1
ATOM 2150 O O . THR A 1 277 ? 58.363 13.846 -90.484 1.00 83.56 277 THR A O 1
ATOM 2153 N N . SER A 1 278 ? 57.263 15.441 -89.368 1.00 82.31 278 SER A N 1
ATOM 2154 C CA . SER A 1 278 ? 57.445 16.478 -90.390 1.00 82.31 278 SER A CA 1
ATOM 2155 C C . SER A 1 278 ? 58.912 16.896 -90.533 1.00 82.31 278 SER A C 1
ATOM 2157 O O . SER A 1 278 ? 59.410 17.020 -91.655 1.00 82.31 278 SER A O 1
ATOM 2159 N N . GLU A 1 279 ? 59.630 17.048 -89.420 1.00 82.75 279 GLU A N 1
ATOM 2160 C CA . GLU A 1 279 ? 61.077 17.284 -89.385 1.00 82.75 279 GLU A CA 1
ATOM 2161 C C . GLU A 1 279 ? 61.853 16.114 -90.002 1.00 82.75 279 GLU A C 1
ATOM 2163 O O . GLU A 1 279 ? 62.737 16.326 -90.837 1.00 82.75 279 GLU A O 1
ATOM 2168 N N . GLU A 1 280 ? 61.483 14.873 -89.671 1.00 82.75 280 GLU A N 1
ATOM 2169 C CA . GLU A 1 280 ? 62.070 13.676 -90.273 1.00 82.75 280 GLU A CA 1
ATOM 2170 C C . GLU A 1 280 ? 61.824 13.632 -91.790 1.00 82.75 280 GLU A C 1
ATOM 2172 O O . GLU A 1 280 ? 62.740 13.364 -92.568 1.00 82.75 280 GLU A O 1
ATOM 2177 N N . MET A 1 281 ? 60.615 13.959 -92.252 1.00 80.94 281 MET A N 1
ATOM 2178 C CA . MET A 1 281 ? 60.289 14.033 -93.680 1.00 80.94 281 MET A CA 1
ATOM 2179 C C . MET A 1 281 ? 61.045 15.159 -94.397 1.00 80.94 281 MET A C 1
ATOM 2181 O O . MET A 1 281 ? 61.466 14.987 -95.547 1.00 80.94 281 MET A O 1
ATOM 2185 N N . ALA A 1 282 ? 61.276 16.295 -93.734 1.00 77.38 282 ALA A N 1
ATOM 2186 C CA . ALA A 1 282 ? 62.119 17.369 -94.253 1.00 77.38 282 ALA A CA 1
ATOM 2187 C C . ALA A 1 282 ? 63.591 16.929 -94.371 1.00 77.38 282 ALA A C 1
ATOM 2189 O O . ALA A 1 282 ? 64.239 17.205 -95.387 1.00 77.38 282 ALA A O 1
ATOM 2190 N N . LEU A 1 283 ? 64.102 16.180 -93.387 1.00 78.56 283 LEU A N 1
ATOM 2191 C CA . LEU A 1 283 ? 65.427 15.556 -93.436 1.00 78.56 283 LEU A CA 1
ATOM 2192 C C . LEU A 1 283 ? 65.522 14.521 -94.564 1.00 78.56 283 LEU A C 1
ATOM 2194 O O . LEU A 1 283 ? 66.476 14.563 -95.339 1.00 78.56 283 LEU A O 1
ATOM 2198 N N . ARG A 1 284 ? 64.516 13.653 -94.734 1.00 77.62 284 ARG A N 1
ATOM 2199 C CA . ARG A 1 284 ? 64.450 12.683 -95.841 1.00 77.62 284 ARG A CA 1
ATOM 2200 C C . ARG A 1 284 ? 64.415 13.368 -97.208 1.00 77.62 284 ARG A C 1
ATOM 2202 O O . ARG A 1 284 ? 65.100 12.910 -98.116 1.00 77.62 284 ARG A O 1
ATOM 2209 N N . LYS A 1 285 ? 63.702 14.491 -97.370 1.00 74.62 285 LYS A N 1
ATOM 2210 C CA . LYS A 1 285 ? 63.751 15.301 -98.606 1.00 74.62 285 LYS A CA 1
ATOM 2211 C C . LYS A 1 285 ? 65.140 15.901 -98.858 1.00 74.62 285 LYS A C 1
ATOM 2213 O O . LYS A 1 285 ? 65.601 15.873 -99.997 1.00 74.62 285 LYS A O 1
ATOM 2218 N N . LYS A 1 286 ? 65.834 16.390 -97.820 1.00 68.44 286 LYS A N 1
ATOM 2219 C CA . LYS A 1 286 ? 67.233 16.853 -97.932 1.00 68.44 286 LYS A CA 1
ATOM 2220 C C . LYS A 1 286 ? 68.189 15.719 -98.321 1.00 68.44 286 LYS A C 1
ATOM 2222 O O . LYS A 1 286 ? 69.007 15.909 -99.216 1.00 68.44 286 LYS A O 1
ATOM 2227 N N . PHE A 1 287 ? 68.057 14.541 -97.711 1.00 67.75 287 PHE A N 1
ATOM 2228 C CA . PHE A 1 287 ? 68.852 13.359 -98.059 1.00 67.75 287 PHE A CA 1
ATOM 2229 C C . PHE A 1 287 ? 68.536 12.831 -99.467 1.00 67.75 287 PHE A C 1
ATOM 2231 O O . PHE A 1 287 ? 69.453 12.480 -100.203 1.00 67.75 287 PHE A O 1
ATOM 2238 N N . GLY A 1 288 ? 67.270 12.842 -99.894 1.00 64.75 288 GLY A N 1
ATOM 2239 C CA . GLY A 1 288 ? 66.869 12.504 -101.264 1.00 64.75 288 GLY A CA 1
ATOM 2240 C C . GLY A 1 288 ? 67.463 13.455 -102.311 1.00 64.75 288 GLY A C 1
ATOM 2241 O O . GLY A 1 288 ? 67.910 13.009 -103.365 1.00 64.75 288 GLY A O 1
ATOM 2242 N N . ALA A 1 289 ? 67.566 14.752 -101.998 1.00 58.44 289 ALA A N 1
ATOM 2243 C CA . ALA A 1 289 ? 68.256 15.725 -102.847 1.00 58.44 289 ALA A CA 1
ATOM 2244 C C . ALA A 1 289 ? 69.782 15.495 -102.909 1.00 58.44 289 ALA A C 1
ATOM 2246 O O . ALA A 1 289 ? 70.395 15.759 -103.941 1.00 58.44 289 ALA A O 1
ATOM 2247 N N . GLN A 1 290 ? 70.393 14.959 -101.846 1.00 56.00 290 GLN A N 1
ATOM 2248 C CA . GLN A 1 290 ? 71.809 14.564 -101.835 1.00 56.00 290 GLN A CA 1
ATOM 2249 C C . GLN A 1 290 ? 72.062 13.240 -102.581 1.00 56.00 290 GLN A C 1
ATOM 2251 O O . GLN A 1 290 ? 73.064 13.121 -103.283 1.00 56.00 290 GLN A O 1
ATOM 2256 N N . LEU A 1 291 ? 71.140 12.272 -102.512 1.00 57.56 291 LEU A N 1
ATOM 2257 C CA . LEU A 1 291 ? 71.215 11.009 -103.261 1.00 57.56 291 LEU A CA 1
ATOM 2258 C C . LEU A 1 291 ? 71.017 11.198 -104.774 1.00 57.56 291 LEU A C 1
ATOM 2260 O O . LEU A 1 291 ? 71.705 10.543 -105.554 1.00 57.56 291 LEU A O 1
ATOM 2264 N N . ASN A 1 292 ? 70.186 12.156 -105.202 1.00 51.81 292 ASN A N 1
ATOM 2265 C CA . ASN A 1 292 ? 70.088 12.548 -106.617 1.00 51.81 292 ASN A CA 1
ATOM 2266 C C . ASN A 1 292 ? 71.360 13.234 -107.159 1.00 51.81 292 ASN A C 1
ATOM 2268 O O . ASN A 1 292 ? 71.513 13.349 -108.371 1.00 51.81 292 ASN A O 1
ATOM 2272 N N . ASN A 1 293 ? 72.292 13.640 -106.289 1.00 47.09 293 ASN A N 1
ATOM 2273 C CA . ASN A 1 293 ? 73.611 14.167 -106.659 1.00 47.09 293 ASN A CA 1
ATOM 2274 C C . ASN A 1 293 ? 74.720 13.084 -106.617 1.00 47.09 293 ASN A C 1
ATOM 2276 O O . ASN A 1 293 ? 75.872 13.353 -106.937 1.00 47.09 293 ASN A O 1
ATOM 2280 N N . SER A 1 294 ? 74.369 11.844 -106.246 1.00 47.59 294 SER A N 1
ATOM 2281 C CA . SER A 1 294 ? 75.273 10.689 -106.093 1.00 47.59 294 SER A CA 1
ATOM 2282 C C . SER A 1 294 ? 74.896 9.519 -107.023 1.00 47.59 294 SER A C 1
ATOM 2284 O O . SER A 1 294 ? 75.253 8.366 -106.793 1.00 47.59 294 SER A O 1
ATOM 2286 N N . PHE A 1 295 ? 74.168 9.805 -108.107 1.00 47.19 295 PHE A N 1
ATOM 2287 C CA . PHE A 1 295 ? 73.766 8.830 -109.131 1.00 47.19 295 PHE A CA 1
ATOM 2288 C C . PHE A 1 295 ? 74.440 9.101 -110.491 1.00 47.19 295 PHE A C 1
ATOM 2290 O O . PHE A 1 295 ? 73.834 8.950 -111.547 1.00 47.19 295 PHE A O 1
ATOM 2297 N N . ALA A 1 296 ? 75.716 9.507 -110.466 1.00 47.03 296 ALA A N 1
ATOM 2298 C CA . ALA A 1 296 ? 76.547 9.730 -111.659 1.00 47.03 296 ALA A CA 1
ATOM 2299 C C . ALA A 1 296 ? 77.849 8.899 -111.691 1.00 47.03 296 ALA A C 1
ATOM 2301 O O . ALA A 1 296 ? 78.665 9.068 -112.591 1.00 47.03 296 ALA A O 1
ATOM 2302 N N . LEU A 1 297 ? 78.053 7.970 -110.749 1.00 49.75 297 LEU A N 1
ATOM 2303 C CA . LEU A 1 297 ? 79.260 7.134 -110.668 1.00 49.75 297 LEU A CA 1
ATOM 2304 C C . LEU A 1 297 ? 78.901 5.689 -110.294 1.00 49.75 297 LEU A C 1
ATOM 2306 O O . LEU A 1 297 ? 79.147 5.226 -109.188 1.00 49.75 297 LEU A O 1
ATOM 2310 N N . SER A 1 298 ? 78.290 4.962 -111.231 1.00 44.69 298 SER A N 1
ATOM 2311 C CA . SER A 1 298 ? 78.142 3.500 -111.131 1.00 44.69 298 SER A CA 1
ATOM 2312 C C . SER A 1 298 ? 78.078 2.856 -112.523 1.00 44.69 298 SER A C 1
ATOM 2314 O O . SER A 1 298 ? 77.126 2.175 -112.896 1.00 44.69 298 SER A O 1
ATOM 2316 N N . TRP A 1 299 ? 79.102 3.133 -113.340 1.00 42.59 299 TRP A N 1
ATOM 2317 C CA . TRP A 1 299 ? 79.321 2.492 -114.649 1.00 42.59 299 TRP A CA 1
ATOM 2318 C C . TRP A 1 299 ? 80.459 1.448 -114.614 1.00 42.59 299 TRP A C 1
ATOM 2320 O O . TRP A 1 299 ? 80.595 0.634 -115.521 1.00 42.59 299 TRP A O 1
ATOM 2330 N N . THR A 1 300 ? 81.234 1.383 -113.529 1.00 48.34 300 THR A N 1
ATOM 2331 C CA . THR A 1 300 ? 82.402 0.494 -113.364 1.00 48.34 300 THR A CA 1
ATOM 2332 C C . THR A 1 300 ? 82.119 -0.808 -112.601 1.00 48.34 300 THR A C 1
ATOM 2334 O O . THR A 1 300 ? 83.049 -1.495 -112.202 1.00 48.34 300 THR A O 1
ATOM 2337 N N . LEU A 1 301 ? 80.850 -1.195 -112.432 1.00 47.09 301 LEU A N 1
ATOM 2338 C CA . LEU A 1 301 ? 80.443 -2.415 -111.705 1.00 47.09 301 LEU A CA 1
ATOM 2339 C C . LEU A 1 301 ? 79.782 -3.484 -112.596 1.00 47.09 301 LEU A C 1
ATOM 2341 O O . LEU A 1 301 ? 79.191 -4.436 -112.096 1.00 47.09 301 LEU A O 1
ATOM 2345 N N . ARG A 1 302 ? 79.889 -3.352 -113.928 1.00 48.81 302 ARG A N 1
ATOM 2346 C CA . ARG A 1 302 ? 79.329 -4.313 -114.904 1.00 48.81 302 ARG A CA 1
ATOM 2347 C C . ARG A 1 302 ? 80.357 -5.216 -115.602 1.00 48.81 302 ARG A C 1
ATOM 2349 O O . ARG A 1 302 ? 79.949 -6.067 -116.382 1.00 48.81 302 ARG A O 1
ATOM 2356 N N . GLN A 1 303 ? 81.658 -5.096 -115.311 1.00 48.31 303 GLN A N 1
ATOM 2357 C CA . GLN A 1 303 ? 82.710 -5.934 -115.926 1.00 48.31 303 GLN A CA 1
ATOM 2358 C C . GLN A 1 303 ? 83.297 -7.029 -115.015 1.00 48.31 303 GLN A C 1
ATOM 2360 O O . GLN A 1 303 ? 83.992 -7.910 -115.512 1.00 48.31 303 GLN A O 1
ATOM 2365 N N . GLU A 1 304 ? 82.968 -7.058 -113.718 1.00 50.03 304 GLU A N 1
ATOM 2366 C CA . GLU A 1 304 ? 83.458 -8.093 -112.783 1.00 50.03 304 GLU A CA 1
ATOM 2367 C C . GLU A 1 304 ? 82.486 -9.272 -112.576 1.00 50.03 304 GLU A C 1
ATOM 2369 O O . GLU A 1 304 ? 82.710 -10.138 -111.733 1.00 50.03 304 GLU A O 1
ATOM 2374 N N . LEU A 1 305 ? 81.416 -9.358 -113.373 1.00 52.88 305 LEU A N 1
ATOM 2375 C CA . LEU A 1 305 ? 80.386 -10.398 -113.252 1.00 52.88 305 LEU A CA 1
ATOM 2376 C C . LEU A 1 305 ? 80.773 -11.759 -113.862 1.00 52.88 305 LEU A C 1
ATOM 2378 O O . LEU A 1 305 ? 80.113 -12.751 -113.580 1.00 52.88 305 LEU A O 1
ATOM 2382 N N . ALA A 1 306 ? 81.874 -11.847 -114.616 1.00 48.75 306 ALA A N 1
ATOM 2383 C CA . ALA A 1 306 ? 82.323 -13.097 -115.248 1.00 48.75 306 ALA A CA 1
ATOM 2384 C C . ALA A 1 306 ? 83.367 -13.896 -114.430 1.00 48.75 306 ALA A C 1
ATOM 2386 O O . ALA A 1 306 ? 83.771 -14.981 -114.836 1.00 48.75 306 ALA A O 1
ATOM 2387 N N . ARG A 1 307 ? 83.814 -13.392 -113.264 1.00 51.94 307 ARG A N 1
ATOM 2388 C CA . ARG A 1 307 ? 84.711 -14.113 -112.323 1.00 51.94 307 ARG A CA 1
ATOM 2389 C C . ARG A 1 307 ? 84.002 -14.639 -111.063 1.00 51.94 307 ARG A C 1
ATOM 2391 O O . ARG A 1 307 ? 84.650 -15.229 -110.202 1.00 51.94 307 ARG A O 1
ATOM 2398 N N . LEU A 1 308 ? 82.686 -14.439 -110.948 1.00 53.47 308 LEU A N 1
ATOM 2399 C CA . LEU A 1 308 ? 81.882 -14.806 -109.771 1.00 53.47 308 LEU A CA 1
ATOM 2400 C C . LEU A 1 308 ? 81.150 -16.155 -109.896 1.00 53.47 308 LEU A C 1
ATOM 2402 O O . LEU A 1 308 ? 80.711 -16.693 -108.881 1.00 53.47 308 LEU A O 1
ATOM 2406 N N . GLU A 1 309 ? 81.085 -16.753 -111.089 1.00 53.12 309 GLU A N 1
ATOM 2407 C CA . GLU A 1 309 ? 80.352 -18.011 -111.322 1.00 53.12 309 GLU A CA 1
ATOM 2408 C C . GLU A 1 309 ? 81.024 -19.271 -110.746 1.00 53.12 309 GLU A C 1
ATOM 2410 O O . GLU A 1 309 ? 80.342 -20.263 -110.516 1.00 53.12 309 GLU A O 1
ATOM 2415 N N . THR A 1 310 ? 82.311 -19.239 -110.383 1.00 54.84 310 THR A N 1
ATOM 2416 C CA . THR A 1 310 ? 82.974 -20.340 -109.647 1.00 54.84 310 THR A CA 1
ATOM 2417 C C . THR A 1 310 ? 83.051 -20.130 -108.128 1.00 54.84 310 THR A C 1
ATOM 2419 O O . THR A 1 310 ? 83.333 -21.080 -107.403 1.00 54.84 310 THR A O 1
ATOM 2422 N N . ARG A 1 311 ? 82.736 -18.930 -107.607 1.00 55.66 311 ARG A N 1
ATOM 2423 C CA . ARG A 1 311 ? 82.594 -18.667 -106.151 1.00 55.66 311 ARG A CA 1
ATOM 2424 C C . ARG A 1 311 ? 81.165 -18.880 -105.640 1.00 55.66 311 ARG A C 1
ATOM 2426 O O . ARG A 1 311 ? 80.971 -19.010 -104.435 1.00 55.66 311 ARG A O 1
ATOM 2433 N N . LEU A 1 312 ? 80.175 -18.963 -106.532 1.00 56.50 312 LEU A N 1
ATOM 2434 C CA . LEU A 1 312 ? 78.766 -19.158 -106.173 1.00 56.50 312 LEU A CA 1
ATOM 2435 C C . LEU A 1 312 ? 78.506 -20.525 -105.504 1.00 56.50 312 LEU A C 1
ATOM 2437 O O . LEU A 1 312 ? 77.667 -20.615 -104.610 1.00 56.50 312 LEU A O 1
ATOM 2441 N N . SER A 1 313 ? 79.280 -21.562 -105.848 1.00 57.81 313 SER A N 1
ATOM 2442 C CA . SER A 1 313 ? 79.132 -22.894 -105.243 1.00 57.81 313 SER A CA 1
ATOM 2443 C C . SER A 1 313 ? 79.626 -22.977 -103.791 1.00 57.81 313 SER A C 1
ATOM 2445 O O . SER A 1 313 ? 79.025 -23.705 -103.011 1.00 57.81 313 SER A O 1
ATOM 2447 N N . SER A 1 314 ? 80.628 -22.186 -103.372 1.00 58.28 314 SER A N 1
ATOM 2448 C CA . SER A 1 314 ? 81.055 -22.147 -101.955 1.00 58.28 314 SER A CA 1
ATOM 2449 C C . SER A 1 314 ? 80.171 -21.236 -101.088 1.00 58.28 314 SER A C 1
ATOM 2451 O O . SER A 1 314 ? 80.137 -21.368 -99.867 1.00 58.28 314 SER A O 1
ATOM 2453 N N . VAL A 1 315 ? 79.451 -20.290 -101.701 1.00 61.38 315 VAL A N 1
ATOM 2454 C CA . VAL A 1 315 ? 78.499 -19.409 -101.002 1.00 61.38 315 VAL A CA 1
ATOM 2455 C C . VAL A 1 315 ? 77.186 -20.139 -100.716 1.00 61.38 315 VAL A C 1
ATOM 2457 O O . VAL A 1 315 ? 76.578 -19.900 -99.676 1.00 61.38 315 VAL A O 1
ATOM 2460 N N . LEU A 1 316 ? 76.767 -21.060 -101.589 1.00 59.97 316 LEU A N 1
ATOM 2461 C CA . LEU A 1 316 ? 75.567 -21.873 -101.376 1.00 59.97 316 LEU A CA 1
ATOM 2462 C C . LEU A 1 316 ? 75.734 -22.903 -100.242 1.00 59.97 316 LEU A C 1
ATOM 2464 O O . LEU A 1 316 ? 74.784 -23.111 -99.493 1.00 59.97 316 LEU A O 1
ATOM 2468 N N . GLU A 1 317 ? 76.932 -23.465 -100.032 1.00 61.50 317 GLU A N 1
ATOM 2469 C CA . GLU A 1 317 ? 77.224 -24.292 -98.843 1.00 61.50 317 GLU A CA 1
ATOM 2470 C C . GLU A 1 317 ? 77.246 -23.467 -97.543 1.00 61.50 317 GLU A C 1
ATOM 2472 O O . GLU A 1 317 ? 76.632 -23.866 -96.554 1.00 61.50 317 GLU A O 1
ATOM 2477 N N . ASN A 1 318 ? 77.850 -22.272 -97.549 1.00 60.62 318 ASN A N 1
ATOM 2478 C CA . ASN A 1 318 ? 77.850 -21.385 -96.376 1.00 60.62 318 ASN A CA 1
ATOM 2479 C C . ASN A 1 318 ? 76.457 -20.825 -96.038 1.00 60.62 318 ASN A C 1
ATOM 2481 O O . ASN A 1 318 ? 76.161 -20.591 -94.869 1.00 60.62 318 ASN A O 1
ATOM 2485 N N . LYS A 1 319 ? 75.580 -20.634 -97.030 1.00 66.44 319 LYS A N 1
ATOM 2486 C CA . LYS A 1 319 ? 74.207 -20.161 -96.807 1.00 66.44 319 LYS A CA 1
ATOM 2487 C C . LYS A 1 319 ? 73.339 -21.211 -96.105 1.00 66.44 319 LYS A C 1
ATOM 2489 O O . LYS A 1 319 ? 72.546 -20.849 -95.246 1.00 66.44 319 LYS A O 1
ATOM 2494 N N . ASN A 1 320 ? 73.537 -22.497 -96.403 1.00 63.19 320 ASN A N 1
ATOM 2495 C CA . ASN A 1 320 ? 72.839 -23.575 -95.698 1.00 63.19 320 ASN A CA 1
ATOM 2496 C C . ASN A 1 320 ? 73.291 -23.694 -94.231 1.00 63.19 320 ASN A C 1
ATOM 2498 O O . ASN A 1 320 ? 72.455 -23.937 -93.368 1.00 63.19 320 ASN A O 1
ATOM 2502 N N . ALA A 1 321 ? 74.573 -23.461 -93.926 1.00 65.00 321 ALA A N 1
ATOM 2503 C CA . ALA A 1 321 ? 75.057 -23.414 -92.541 1.00 65.00 321 ALA A CA 1
ATOM 2504 C C . ALA A 1 321 ? 74.526 -22.188 -91.767 1.00 65.00 321 ALA A C 1
ATOM 2506 O O . ALA A 1 321 ? 74.185 -22.296 -90.590 1.00 65.00 321 ALA A O 1
ATOM 2507 N N . ASP A 1 322 ? 74.410 -21.035 -92.430 1.00 73.94 322 ASP A N 1
ATOM 2508 C CA . ASP A 1 322 ? 73.905 -19.795 -91.827 1.00 73.94 322 ASP A CA 1
ATOM 2509 C C . ASP A 1 322 ? 72.376 -19.804 -91.629 1.00 73.94 322 ASP A C 1
ATOM 2511 O O . ASP A 1 322 ? 71.866 -19.297 -90.628 1.00 73.94 322 ASP A O 1
ATOM 2515 N N . ASP A 1 323 ? 71.627 -20.430 -92.542 1.00 75.19 323 ASP A N 1
ATOM 2516 C CA . ASP A 1 323 ? 70.179 -20.610 -92.403 1.00 75.19 323 ASP A CA 1
ATOM 2517 C C . ASP A 1 323 ? 69.836 -21.658 -91.317 1.00 75.19 323 ASP A C 1
ATOM 2519 O O . ASP A 1 323 ? 68.854 -21.478 -90.593 1.00 75.19 323 ASP A O 1
ATOM 2523 N N . GLU A 1 324 ? 70.664 -22.695 -91.125 1.00 74.50 324 GLU A N 1
ATOM 2524 C CA . GLU A 1 324 ? 70.523 -23.661 -90.019 1.00 74.50 324 GLU A CA 1
ATOM 2525 C C . GLU A 1 324 ? 70.846 -23.016 -88.658 1.00 74.50 324 GLU A C 1
ATOM 2527 O O . GLU A 1 324 ? 70.093 -23.181 -87.696 1.00 74.50 324 GLU A O 1
ATOM 2532 N N . TRP A 1 325 ? 71.901 -22.194 -88.584 1.00 80.81 325 TRP A N 1
ATOM 2533 C CA . TRP A 1 325 ? 72.241 -21.434 -87.375 1.00 80.81 325 TRP A CA 1
ATOM 2534 C C . TRP A 1 325 ? 71.156 -20.413 -87.011 1.00 80.81 325 TRP A C 1
ATOM 2536 O O . TRP A 1 325 ? 70.763 -20.311 -85.849 1.00 80.81 325 TRP A O 1
ATOM 2546 N N . ARG A 1 326 ? 70.598 -19.694 -87.998 1.00 79.12 326 ARG A N 1
ATOM 2547 C CA . ARG A 1 326 ? 69.476 -18.766 -87.767 1.00 79.12 326 ARG A CA 1
ATOM 2548 C C . ARG A 1 326 ? 68.205 -19.485 -87.314 1.00 79.12 326 ARG A C 1
ATOM 2550 O O . ARG A 1 326 ? 67.469 -18.926 -86.501 1.00 79.12 326 ARG A O 1
ATOM 2557 N N . ARG A 1 327 ? 67.949 -20.709 -87.791 1.00 79.69 327 ARG A N 1
ATOM 2558 C CA . ARG A 1 327 ? 66.818 -21.526 -87.324 1.00 79.69 327 ARG A CA 1
ATOM 2559 C C . ARG A 1 327 ? 67.013 -21.951 -85.862 1.00 79.69 327 ARG A C 1
ATOM 2561 O O . ARG A 1 327 ? 66.118 -21.711 -85.058 1.00 79.69 327 ARG A O 1
ATOM 2568 N N . GLN A 1 328 ? 68.200 -22.437 -85.492 1.00 80.06 328 GLN A N 1
ATOM 2569 C CA . GLN A 1 328 ? 68.528 -22.796 -84.103 1.00 80.06 328 GLN A CA 1
ATOM 2570 C C . GLN A 1 328 ? 68.527 -21.589 -83.146 1.00 80.06 328 GLN A C 1
ATOM 2572 O O . GLN A 1 328 ? 68.039 -21.691 -82.023 1.00 80.06 328 GLN A O 1
ATOM 2577 N N . GLU A 1 329 ? 69.018 -20.422 -83.573 1.00 81.56 329 GLU A N 1
ATOM 2578 C CA . GLU A 1 329 ? 68.995 -19.201 -82.754 1.00 81.56 329 GLU A CA 1
ATOM 2579 C C . GLU A 1 329 ? 67.568 -18.654 -82.571 1.00 81.56 329 GLU A C 1
ATOM 2581 O O . GLU A 1 329 ? 67.235 -18.157 -81.493 1.00 81.56 329 GLU A O 1
ATOM 2586 N N . ASN A 1 330 ? 66.697 -18.777 -83.578 1.00 82.94 330 ASN A N 1
ATOM 2587 C CA . ASN A 1 330 ? 65.280 -18.439 -83.425 1.00 82.94 330 ASN A CA 1
ATOM 2588 C C . ASN A 1 330 ? 64.559 -19.420 -82.492 1.00 82.94 330 ASN A C 1
ATOM 2590 O O . ASN A 1 330 ? 63.832 -18.971 -81.609 1.00 82.94 330 ASN A O 1
ATOM 2594 N N . GLU A 1 331 ? 64.810 -20.726 -82.606 1.00 82.75 331 GLU A N 1
ATOM 2595 C CA . GLU A 1 331 ? 64.267 -21.725 -81.675 1.00 82.75 331 GLU A CA 1
ATOM 2596 C C . GLU A 1 331 ? 64.738 -21.473 -80.234 1.00 82.75 331 GLU A C 1
ATOM 2598 O O . GLU A 1 331 ? 63.936 -21.538 -79.299 1.00 82.75 331 GLU A O 1
ATOM 2603 N N . ARG A 1 332 ? 66.009 -21.088 -80.042 1.00 85.75 332 ARG A N 1
ATOM 2604 C CA . ARG A 1 332 ? 66.552 -20.690 -78.734 1.00 85.75 332 ARG A CA 1
ATOM 2605 C C . ARG A 1 332 ? 65.834 -19.460 -78.174 1.00 85.75 332 ARG A C 1
ATOM 2607 O O . ARG A 1 332 ? 65.478 -19.448 -76.998 1.00 85.75 332 ARG A O 1
ATOM 2614 N N . ARG A 1 333 ? 65.587 -18.435 -78.996 1.00 82.62 333 ARG A N 1
ATOM 2615 C CA . ARG A 1 333 ? 64.872 -17.216 -78.573 1.00 82.62 333 ARG A CA 1
ATOM 2616 C C . ARG A 1 333 ? 63.401 -17.466 -78.273 1.00 82.62 333 ARG A C 1
ATOM 2618 O O . ARG A 1 333 ? 62.884 -16.884 -77.326 1.00 82.62 333 ARG A O 1
ATOM 2625 N N . GLU A 1 334 ? 62.732 -18.325 -79.034 1.00 84.06 334 GLU A N 1
ATOM 2626 C CA . GLU A 1 334 ? 61.353 -18.724 -78.749 1.00 84.06 334 GLU A CA 1
ATOM 2627 C C . GLU A 1 334 ? 61.250 -19.571 -77.478 1.00 84.06 334 GLU A C 1
ATOM 2629 O O . GLU A 1 334 ? 60.285 -19.424 -76.727 1.00 84.06 334 GLU A O 1
ATOM 2634 N N . ALA A 1 335 ? 62.229 -20.439 -77.206 1.00 83.75 335 ALA A N 1
ATOM 2635 C CA . ALA A 1 335 ? 62.314 -21.170 -75.944 1.00 83.75 335 ALA A CA 1
ATOM 2636 C C . ALA A 1 335 ? 62.542 -20.213 -74.759 1.00 83.75 335 ALA A C 1
ATOM 2638 O O . ALA A 1 335 ? 61.820 -20.282 -73.767 1.00 83.75 335 ALA A O 1
ATOM 2639 N N . GLU A 1 336 ? 63.460 -19.254 -74.898 1.00 84.31 336 GLU A N 1
ATOM 2640 C CA . GLU A 1 336 ? 63.748 -18.231 -73.883 1.00 84.31 336 GLU A CA 1
ATOM 2641 C C . GLU A 1 336 ? 62.551 -17.282 -73.656 1.00 84.31 336 GLU A C 1
ATOM 2643 O O . GLU A 1 336 ? 62.261 -16.882 -72.528 1.00 84.31 336 GLU A O 1
ATOM 2648 N N . ALA A 1 337 ? 61.802 -16.941 -74.711 1.00 83.81 337 ALA A N 1
ATOM 2649 C CA . ALA A 1 337 ? 60.568 -16.161 -74.608 1.00 83.81 337 ALA A CA 1
ATOM 2650 C C . ALA A 1 337 ? 59.460 -16.936 -73.878 1.00 83.81 337 ALA A C 1
ATOM 2652 O O . ALA A 1 337 ? 58.811 -16.371 -72.994 1.00 83.81 337 ALA A O 1
ATOM 2653 N N . ARG A 1 338 ? 59.294 -18.232 -74.181 1.00 85.88 338 ARG A N 1
ATOM 2654 C CA . ARG A 1 338 ? 58.347 -19.117 -73.485 1.00 85.88 338 ARG A CA 1
ATOM 2655 C C . ARG A 1 338 ? 58.699 -19.290 -72.009 1.00 85.88 338 ARG A C 1
ATOM 2657 O O . ARG A 1 338 ? 57.805 -19.219 -71.171 1.00 85.88 338 ARG A O 1
ATOM 2664 N N . GLU A 1 339 ? 59.977 -19.444 -71.665 1.00 84.31 339 GLU A N 1
ATOM 2665 C CA . GLU A 1 339 ? 60.411 -19.494 -70.262 1.00 84.31 339 GLU A CA 1
ATOM 2666 C C . GLU A 1 339 ? 60.135 -18.182 -69.520 1.00 84.31 339 GLU A C 1
ATOM 2668 O O . GLU A 1 339 ? 59.636 -18.206 -68.392 1.00 84.31 339 GLU A O 1
ATOM 2673 N N . ARG A 1 340 ? 60.397 -17.026 -70.146 1.00 83.75 340 ARG A N 1
ATOM 2674 C CA . ARG A 1 340 ? 60.082 -15.714 -69.556 1.00 83.75 340 ARG A CA 1
ATOM 2675 C C . ARG A 1 340 ? 58.587 -15.525 -69.332 1.00 83.75 340 ARG A C 1
ATOM 2677 O O . ARG A 1 340 ? 58.194 -14.963 -68.315 1.00 83.75 340 ARG A O 1
ATOM 2684 N N . GLU A 1 341 ? 57.756 -15.982 -70.259 1.00 84.94 341 GLU A N 1
ATOM 2685 C CA . GLU A 1 341 ? 56.302 -15.879 -70.146 1.00 84.94 341 GLU A CA 1
ATOM 2686 C C . GLU A 1 341 ? 55.740 -16.805 -69.064 1.00 84.94 341 GLU A C 1
ATOM 2688 O O . GLU A 1 341 ? 54.966 -16.360 -68.220 1.00 84.94 341 GLU A O 1
ATOM 2693 N N . GLN A 1 342 ? 56.223 -18.048 -68.987 1.00 84.44 342 GLN A N 1
ATOM 2694 C CA . GLN A 1 342 ? 55.885 -18.963 -67.893 1.00 84.44 342 GLN A CA 1
ATOM 2695 C C . GLN A 1 342 ? 56.370 -18.446 -66.533 1.00 84.44 342 GLN A C 1
ATOM 2697 O O . GLN A 1 342 ? 55.686 -18.612 -65.524 1.00 84.44 342 GLN A O 1
ATOM 2702 N N . HIS A 1 343 ? 57.539 -17.803 -66.475 1.00 87.25 343 HIS A N 1
ATOM 2703 C CA . HIS A 1 343 ? 58.016 -17.152 -65.258 1.00 87.25 343 HIS A CA 1
ATOM 2704 C C . HIS A 1 343 ? 57.116 -15.977 -64.856 1.00 87.25 343 HIS A C 1
ATOM 2706 O O . HIS A 1 343 ? 56.726 -15.901 -63.695 1.00 87.25 343 HIS A O 1
ATOM 2712 N N . ARG A 1 344 ? 56.743 -15.092 -65.793 1.00 88.19 344 ARG A N 1
ATOM 2713 C CA . ARG A 1 344 ? 55.807 -13.986 -65.522 1.00 88.19 344 ARG A CA 1
ATOM 2714 C C . ARG A 1 344 ? 54.464 -14.493 -65.005 1.00 88.19 344 ARG A C 1
ATOM 2716 O O . ARG A 1 344 ? 54.032 -14.042 -63.954 1.00 88.19 344 ARG A O 1
ATOM 2723 N N . HIS A 1 345 ? 53.880 -15.493 -65.662 1.00 87.69 345 HIS A N 1
ATOM 2724 C CA . HIS A 1 345 ? 52.617 -16.089 -65.227 1.00 87.69 345 HIS A CA 1
ATOM 2725 C C . HIS A 1 345 ? 52.723 -16.708 -63.824 1.00 87.69 345 HIS A C 1
ATOM 2727 O O . HIS A 1 345 ? 51.805 -16.581 -63.020 1.00 87.69 345 HIS A O 1
ATOM 2733 N N . ARG A 1 346 ? 53.843 -17.365 -63.487 1.00 88.12 346 ARG A N 1
ATOM 2734 C CA . ARG A 1 346 ? 54.067 -17.871 -62.120 1.00 88.12 346 ARG A CA 1
ATOM 2735 C C . ARG A 1 346 ? 54.151 -16.741 -61.095 1.00 88.12 346 ARG A C 1
ATOM 2737 O O . ARG A 1 346 ? 53.559 -16.869 -60.030 1.00 88.12 346 ARG A O 1
ATOM 2744 N N . CYS A 1 347 ? 54.839 -15.646 -61.415 1.00 87.88 347 CYS A N 1
ATOM 2745 C CA . CYS A 1 347 ? 54.912 -14.481 -60.533 1.00 87.88 347 CYS A CA 1
ATOM 2746 C C . CYS A 1 347 ? 53.551 -13.792 -60.355 1.00 87.88 347 CYS A C 1
ATOM 2748 O O . CYS A 1 347 ? 53.234 -13.385 -59.243 1.00 87.88 347 CYS A O 1
ATOM 2750 N N . GLU A 1 348 ? 52.745 -13.678 -61.413 1.00 89.31 348 GLU A N 1
ATOM 2751 C CA . GLU A 1 348 ? 51.394 -13.102 -61.350 1.00 89.31 348 GLU A CA 1
ATOM 2752 C C . GLU A 1 348 ? 50.439 -13.967 -60.518 1.00 89.31 348 GLU A C 1
ATOM 2754 O O . GLU A 1 348 ? 49.710 -13.443 -59.681 1.00 89.31 348 GLU A O 1
ATOM 2759 N N . GLU A 1 349 ? 50.481 -15.291 -60.679 1.00 89.12 349 GLU A N 1
ATOM 2760 C CA . GLU A 1 349 ? 49.690 -16.220 -59.860 1.00 89.12 349 GLU A CA 1
ATOM 2761 C C . GLU A 1 349 ? 50.120 -16.215 -58.386 1.00 89.12 349 GLU A C 1
ATOM 2763 O O . GLU A 1 349 ? 49.281 -16.267 -57.488 1.00 89.12 349 GLU A O 1
ATOM 2768 N N . GLU A 1 350 ? 51.423 -16.114 -58.102 1.00 90.44 350 GLU A N 1
ATOM 2769 C CA . GLU A 1 350 ? 51.915 -15.990 -56.727 1.00 90.44 350 GLU A CA 1
ATOM 2770 C C . GLU A 1 350 ? 51.534 -14.637 -56.101 1.00 90.44 350 GLU A C 1
ATOM 2772 O O . GLU A 1 350 ? 51.206 -14.582 -54.916 1.00 90.44 350 GLU A O 1
ATOM 2777 N N . ALA A 1 351 ? 51.530 -13.555 -56.887 1.00 89.94 351 ALA A N 1
ATOM 2778 C CA . ALA A 1 351 ? 51.069 -12.244 -56.440 1.00 89.94 351 ALA A CA 1
ATOM 2779 C C . ALA A 1 351 ? 49.568 -12.253 -56.116 1.00 89.94 351 ALA A C 1
ATOM 2781 O O . ALA A 1 351 ? 49.193 -11.807 -55.034 1.00 89.94 351 ALA A O 1
ATOM 2782 N N . LYS A 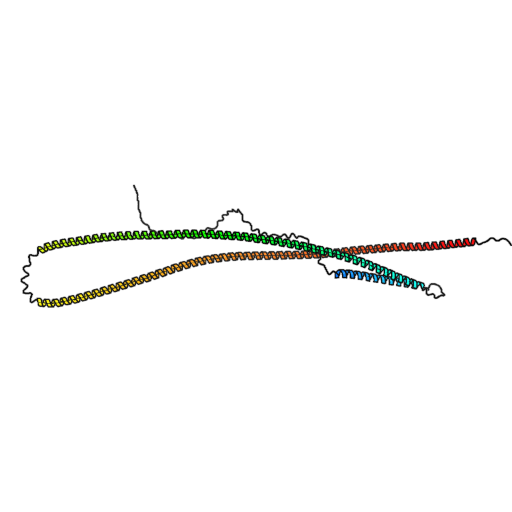1 352 ? 48.733 -12.842 -56.985 1.00 91.06 352 LYS A N 1
ATOM 2783 C CA . LYS A 1 352 ? 47.292 -13.006 -56.733 1.00 91.06 352 LYS A CA 1
ATOM 2784 C C . LYS A 1 352 ? 47.014 -13.824 -55.478 1.00 91.06 352 LYS A C 1
ATOM 2786 O O . LYS A 1 352 ? 46.221 -13.400 -54.650 1.00 91.06 352 LYS A O 1
ATOM 2791 N N . ARG A 1 353 ? 47.711 -14.950 -55.278 1.00 91.19 353 ARG A N 1
ATOM 2792 C CA . ARG A 1 353 ? 47.550 -15.747 -54.049 1.00 91.19 353 ARG A CA 1
ATOM 2793 C C . ARG A 1 353 ? 47.895 -14.958 -52.791 1.00 91.19 353 ARG A C 1
ATOM 2795 O O . ARG A 1 353 ? 47.170 -15.055 -51.810 1.00 91.19 353 ARG A O 1
ATOM 2802 N N . LYS A 1 354 ? 48.976 -14.172 -52.814 1.00 92.31 354 LYS A N 1
ATOM 2803 C CA . LYS A 1 354 ? 49.357 -13.317 -51.677 1.00 92.31 354 LYS A CA 1
ATOM 2804 C C . LYS A 1 354 ? 48.335 -12.209 -51.427 1.00 92.31 354 LYS A C 1
ATOM 2806 O O . LYS A 1 354 ? 48.069 -11.887 -50.274 1.00 92.31 354 LYS A O 1
ATOM 2811 N N . GLU A 1 355 ? 47.762 -11.638 -52.482 1.00 90.19 355 GLU A N 1
ATOM 2812 C CA . GLU A 1 355 ? 46.690 -10.642 -52.386 1.00 90.19 355 GLU A CA 1
ATOM 2813 C C . GLU A 1 355 ? 45.406 -11.250 -51.794 1.00 90.19 355 GLU A C 1
ATOM 2815 O O . GLU A 1 355 ? 44.839 -10.691 -50.856 1.00 90.19 355 GLU A O 1
ATOM 2820 N N . GLU A 1 356 ? 45.000 -12.437 -52.251 1.00 91.06 356 GLU A N 1
ATOM 2821 C CA . GLU A 1 356 ? 43.863 -13.191 -51.705 1.00 91.06 356 GLU A CA 1
ATOM 2822 C C . GLU A 1 356 ? 44.072 -13.565 -50.226 1.00 91.06 356 GLU A C 1
ATOM 2824 O O . GLU A 1 356 ? 43.166 -13.382 -49.409 1.00 91.06 356 GLU A O 1
ATOM 2829 N N . GLU A 1 357 ? 45.271 -14.023 -49.849 1.00 92.38 357 GLU A N 1
ATOM 2830 C CA . GLU A 1 357 ? 45.627 -14.310 -48.451 1.00 92.38 357 GLU A CA 1
ATOM 2831 C C . GLU A 1 357 ? 45.570 -13.054 -47.572 1.00 92.38 357 GLU A C 1
ATOM 2833 O O . GLU A 1 357 ? 45.037 -13.101 -46.460 1.00 92.38 357 GLU A O 1
ATOM 2838 N N . LEU A 1 358 ? 46.076 -11.917 -48.061 1.00 90.69 358 LEU A N 1
ATOM 2839 C CA . LEU A 1 358 ? 46.017 -10.642 -47.341 1.00 90.69 358 LEU A CA 1
ATOM 2840 C C . LEU A 1 358 ? 44.573 -10.172 -47.146 1.00 90.69 358 LEU A C 1
ATOM 2842 O O . LEU A 1 358 ? 44.220 -9.742 -46.046 1.00 90.69 358 LEU A O 1
ATOM 2846 N N . HIS A 1 359 ? 43.727 -10.298 -48.171 1.00 89.12 359 HIS A N 1
ATOM 2847 C CA . HIS A 1 359 ? 42.308 -9.965 -48.070 1.00 89.12 359 HIS A CA 1
ATOM 2848 C C . HIS A 1 359 ? 41.573 -10.860 -47.070 1.00 89.12 359 HIS A C 1
ATOM 2850 O O . HIS A 1 359 ? 40.855 -10.343 -46.212 1.00 89.12 359 HIS A O 1
ATOM 2856 N N . ALA A 1 360 ? 41.791 -12.176 -47.114 1.00 91.62 360 ALA A N 1
ATOM 2857 C CA . ALA A 1 360 ? 41.190 -13.112 -46.165 1.00 91.62 360 ALA A CA 1
ATOM 2858 C C . ALA A 1 360 ? 41.638 -12.832 -44.717 1.00 91.62 360 ALA A C 1
ATOM 2860 O O . ALA A 1 360 ? 40.827 -12.838 -43.785 1.00 91.62 360 ALA A O 1
ATOM 2861 N N . CYS A 1 361 ? 42.923 -12.525 -44.524 1.00 89.44 361 CYS A N 1
ATOM 2862 C CA . CYS A 1 361 ? 43.478 -12.190 -43.216 1.00 89.44 361 CYS A CA 1
ATOM 2863 C C . CYS A 1 361 ? 42.892 -10.873 -42.675 1.00 89.44 361 CYS A C 1
ATOM 2865 O O . CYS A 1 361 ? 42.465 -10.808 -41.520 1.00 89.44 361 CYS A O 1
ATOM 2867 N N . HIS A 1 362 ? 42.777 -9.847 -43.525 1.00 90.88 362 HIS A N 1
ATOM 2868 C CA . HIS A 1 362 ? 42.151 -8.576 -43.159 1.00 90.88 362 HIS A CA 1
ATOM 2869 C C . HIS A 1 362 ? 40.665 -8.736 -42.817 1.00 90.88 362 HIS A C 1
ATOM 2871 O O . HIS A 1 362 ? 40.197 -8.185 -41.823 1.00 90.88 362 HIS A O 1
ATOM 2877 N N . GLN A 1 363 ? 39.924 -9.531 -43.589 1.00 92.69 363 GLN A N 1
ATOM 2878 C CA . GLN A 1 363 ? 38.514 -9.792 -43.316 1.00 92.69 363 GLN A CA 1
ATOM 2879 C C . GLN A 1 363 ? 38.323 -10.496 -41.965 1.00 92.69 363 GLN A C 1
ATOM 2881 O O . GLN A 1 363 ? 37.518 -10.050 -41.150 1.00 92.69 363 GLN A O 1
ATOM 2886 N N . THR A 1 364 ? 39.147 -11.504 -41.670 1.00 91.88 364 THR A N 1
ATOM 2887 C CA . THR A 1 364 ? 39.142 -12.186 -40.365 1.00 91.88 364 THR A CA 1
ATOM 2888 C C . THR A 1 364 ? 39.462 -11.219 -39.217 1.00 91.88 364 THR A C 1
ATOM 2890 O O . THR A 1 364 ? 38.840 -11.267 -38.153 1.00 91.88 364 THR A O 1
ATOM 2893 N N . GLN A 1 365 ? 40.411 -10.299 -39.416 1.00 92.38 365 GLN A N 1
ATOM 2894 C CA . GLN A 1 365 ? 40.730 -9.250 -38.444 1.00 92.38 365 GLN A CA 1
ATOM 2895 C C . GLN A 1 365 ? 39.548 -8.294 -38.201 1.00 92.38 365 GLN A C 1
ATOM 2897 O O . GLN A 1 365 ? 39.292 -7.894 -37.065 1.00 92.38 365 GLN A O 1
ATOM 2902 N N . MET A 1 366 ? 38.812 -7.920 -39.248 1.00 93.94 366 MET A N 1
ATOM 2903 C CA . MET A 1 366 ? 37.651 -7.037 -39.120 1.00 93.94 366 MET A CA 1
ATOM 2904 C C . MET A 1 366 ? 36.484 -7.731 -38.415 1.00 93.94 366 MET A C 1
ATOM 2906 O O . MET A 1 366 ? 35.863 -7.136 -37.535 1.00 93.94 366 MET A O 1
ATOM 2910 N N . GLU A 1 367 ? 36.224 -8.998 -38.738 1.00 92.50 367 GLU A N 1
ATOM 2911 C CA . GLU A 1 367 ? 35.197 -9.810 -38.078 1.00 92.50 367 GLU A CA 1
ATOM 2912 C C . GLU A 1 367 ? 35.511 -10.012 -36.590 1.00 92.50 367 GLU A C 1
ATOM 2914 O O . GLU A 1 367 ? 34.654 -9.796 -35.729 1.00 92.50 367 GLU A O 1
ATOM 2919 N N . THR A 1 368 ? 36.761 -10.348 -36.259 1.00 90.00 368 THR A N 1
ATOM 2920 C CA . THR A 1 368 ? 37.195 -10.477 -34.859 1.00 90.00 368 THR A CA 1
ATOM 2921 C C . THR A 1 368 ? 37.103 -9.155 -34.103 1.00 90.00 368 THR A C 1
ATOM 2923 O O . THR A 1 368 ? 36.603 -9.146 -32.977 1.00 90.00 368 THR A O 1
ATOM 2926 N N . LYS A 1 369 ? 37.484 -8.027 -34.715 1.00 92.81 369 LYS A N 1
ATOM 2927 C CA . LYS A 1 369 ? 37.312 -6.701 -34.107 1.00 92.81 369 LYS A CA 1
ATOM 2928 C C . LYS A 1 369 ? 35.839 -6.399 -33.811 1.00 92.81 369 LYS A C 1
ATOM 2930 O O . LYS A 1 369 ? 35.515 -6.045 -32.684 1.00 92.81 369 LYS A O 1
ATOM 2935 N N . GLN A 1 370 ? 34.940 -6.624 -34.769 1.00 90.94 370 GLN A N 1
ATOM 2936 C CA . GLN A 1 370 ? 33.500 -6.435 -34.552 1.00 90.94 370 GLN A CA 1
ATOM 2937 C C . GLN A 1 370 ? 32.956 -7.336 -33.434 1.00 90.94 370 GLN A C 1
ATOM 2939 O O . GLN A 1 370 ? 32.087 -6.919 -32.670 1.00 90.94 370 GLN A O 1
ATOM 2944 N N . SER A 1 371 ? 33.459 -8.570 -33.319 1.00 91.38 371 SER A N 1
ATOM 2945 C CA . SER A 1 371 ? 33.077 -9.472 -32.225 1.00 91.38 371 SER A CA 1
ATOM 2946 C C . SER A 1 371 ? 33.531 -8.952 -30.855 1.00 91.38 371 SER A C 1
ATOM 2948 O O . SER A 1 371 ? 32.776 -9.041 -29.887 1.00 91.38 371 SER A O 1
ATOM 2950 N N . LEU A 1 372 ? 34.727 -8.358 -30.785 1.00 93.50 372 LEU A N 1
ATOM 2951 C CA . LEU A 1 372 ? 35.276 -7.764 -29.569 1.00 93.50 372 LEU A CA 1
ATOM 2952 C C . LEU A 1 372 ? 34.490 -6.517 -29.153 1.00 93.50 372 LEU A C 1
ATOM 2954 O O . LEU A 1 372 ? 34.170 -6.371 -27.974 1.00 93.50 372 LEU A O 1
ATOM 2958 N N . ASP A 1 373 ? 34.133 -5.660 -30.109 1.00 92.94 373 ASP A N 1
ATOM 2959 C CA . ASP A 1 373 ? 33.336 -4.458 -29.853 1.00 92.94 373 ASP A CA 1
ATOM 2960 C C . ASP A 1 373 ? 31.964 -4.842 -29.264 1.00 92.94 373 ASP A C 1
ATOM 2962 O O . ASP A 1 373 ? 31.589 -4.354 -28.198 1.00 92.94 373 ASP A O 1
ATOM 2966 N N . ARG A 1 374 ? 31.272 -5.832 -29.856 1.00 92.88 374 ARG A N 1
ATOM 2967 C CA . ARG A 1 374 ? 29.999 -6.358 -29.318 1.00 92.88 374 ARG A CA 1
ATOM 2968 C C . ARG A 1 374 ? 30.144 -6.966 -27.924 1.00 92.88 374 ARG A C 1
ATOM 2970 O O . ARG A 1 374 ? 29.281 -6.767 -27.075 1.00 92.88 374 ARG A O 1
ATOM 2977 N N . ALA A 1 375 ? 31.214 -7.723 -27.682 1.00 91.88 375 ALA A N 1
ATOM 2978 C CA . ALA A 1 375 ? 31.471 -8.297 -26.364 1.00 91.88 375 ALA A CA 1
ATOM 2979 C C . ALA A 1 375 ? 31.719 -7.203 -25.313 1.00 91.88 375 ALA A C 1
ATOM 2981 O O . ALA A 1 375 ? 31.284 -7.336 -24.171 1.00 91.88 375 ALA A O 1
ATOM 2982 N N . THR A 1 376 ? 32.377 -6.111 -25.703 1.00 93.75 376 THR A N 1
ATOM 2983 C CA . THR A 1 376 ? 32.638 -4.966 -24.823 1.00 93.75 376 THR A CA 1
ATOM 2984 C C . THR A 1 376 ? 31.345 -4.221 -24.489 1.00 93.75 376 THR A C 1
ATOM 2986 O O . THR A 1 376 ? 31.078 -3.973 -23.314 1.00 93.75 376 THR A O 1
ATOM 2989 N N . GLU A 1 377 ? 30.494 -3.960 -25.486 1.00 93.94 377 GLU A N 1
ATOM 2990 C CA . GLU A 1 377 ? 29.162 -3.373 -25.278 1.00 93.94 377 GLU A CA 1
ATOM 2991 C C . GLU A 1 377 ? 28.298 -4.218 -24.331 1.00 93.94 377 GLU A C 1
ATOM 2993 O O . GLU A 1 377 ? 27.612 -3.681 -23.458 1.00 93.94 377 GLU A O 1
ATOM 2998 N N . GLU A 1 378 ? 28.345 -5.545 -24.469 1.00 94.38 378 GLU A N 1
ATOM 2999 C CA . GLU A 1 378 ? 27.590 -6.450 -23.603 1.00 94.38 378 GLU A CA 1
ATOM 3000 C C . GLU A 1 378 ? 28.125 -6.453 -22.166 1.00 94.38 378 GLU A C 1
ATOM 3002 O O . GLU A 1 378 ? 27.348 -6.414 -21.212 1.00 94.38 378 GLU A O 1
ATOM 3007 N N . VAL A 1 379 ? 29.449 -6.421 -21.987 1.00 94.69 379 VAL A N 1
ATOM 3008 C CA . VAL A 1 379 ? 30.067 -6.273 -20.662 1.00 94.69 379 VAL A CA 1
ATOM 3009 C C . VAL A 1 379 ? 29.630 -4.969 -19.996 1.00 94.69 379 VAL A C 1
ATOM 3011 O O . VAL A 1 379 ? 29.314 -4.973 -18.805 1.00 94.69 379 VAL A O 1
ATOM 3014 N N . ASP A 1 380 ? 29.581 -3.862 -20.733 1.00 93.81 380 ASP A N 1
ATOM 3015 C CA . ASP A 1 380 ? 29.171 -2.577 -20.169 1.00 93.81 380 ASP A CA 1
ATOM 3016 C C . ASP A 1 380 ? 27.669 -2.537 -19.844 1.00 93.81 380 ASP A C 1
ATOM 3018 O O . ASP A 1 380 ? 27.295 -2.034 -18.780 1.00 93.81 380 ASP A O 1
ATOM 3022 N N . ARG A 1 381 ? 26.809 -3.176 -20.652 1.00 94.81 381 ARG A N 1
ATOM 3023 C CA . ARG A 1 381 ? 25.398 -3.402 -20.280 1.00 94.81 381 ARG A CA 1
ATOM 3024 C C . ARG A 1 381 ? 25.260 -4.217 -18.999 1.00 94.81 381 ARG A C 1
ATOM 3026 O O . ARG A 1 381 ? 24.461 -3.857 -18.134 1.00 94.81 381 ARG A O 1
ATOM 3033 N N . LEU A 1 382 ? 26.028 -5.297 -18.859 1.00 93.69 382 LEU A N 1
ATOM 3034 C CA . LEU A 1 382 ? 25.986 -6.153 -17.674 1.00 93.69 382 LEU A CA 1
ATOM 3035 C C . LEU A 1 382 ? 26.481 -5.427 -16.419 1.00 93.69 382 LEU A C 1
ATOM 3037 O O . LEU A 1 382 ? 25.905 -5.615 -15.349 1.00 93.69 382 LEU A O 1
ATOM 3041 N N . LYS A 1 383 ? 27.496 -4.561 -16.529 1.00 93.88 383 LYS A N 1
ATOM 3042 C CA . LYS A 1 383 ? 27.936 -3.707 -15.412 1.00 93.88 383 LYS A CA 1
ATOM 3043 C C . LYS A 1 383 ? 26.839 -2.743 -14.966 1.00 93.88 383 LYS A C 1
ATOM 3045 O O . LYS A 1 383 ? 26.623 -2.596 -13.767 1.00 93.88 383 LYS A O 1
ATOM 3050 N N . GLU A 1 384 ? 26.140 -2.113 -15.907 1.00 95.06 384 GLU A N 1
ATOM 3051 C CA . GLU A 1 384 ? 25.042 -1.197 -15.588 1.00 95.06 384 GLU A CA 1
ATOM 3052 C C . GLU A 1 384 ? 23.856 -1.941 -14.955 1.00 95.06 384 GLU A C 1
ATOM 3054 O O . GLU A 1 384 ? 23.278 -1.474 -13.974 1.00 95.06 384 GLU A O 1
ATOM 3059 N N . ALA A 1 385 ? 23.527 -3.136 -15.456 1.00 92.56 385 ALA A N 1
ATOM 3060 C CA . ALA A 1 385 ? 22.516 -3.999 -14.850 1.00 92.56 385 ALA A CA 1
ATOM 3061 C C . ALA A 1 385 ? 22.906 -4.416 -13.421 1.00 92.56 385 ALA A C 1
ATOM 3063 O O . ALA A 1 385 ? 22.090 -4.309 -12.507 1.00 92.56 385 ALA A O 1
ATOM 3064 N N . LEU A 1 386 ? 24.164 -4.817 -13.206 1.00 93.88 386 LEU A N 1
ATOM 3065 C CA . LEU A 1 386 ? 24.684 -5.167 -11.883 1.00 93.88 386 LEU A CA 1
ATOM 3066 C C . LEU A 1 386 ? 24.632 -3.976 -10.918 1.00 93.88 386 LEU A C 1
ATOM 3068 O O . LEU A 1 386 ? 24.277 -4.150 -9.755 1.00 93.88 386 LEU A O 1
ATOM 3072 N N . LYS A 1 387 ? 24.957 -2.768 -11.391 1.00 94.81 387 LYS A N 1
ATOM 3073 C CA . LYS A 1 387 ? 24.877 -1.542 -10.591 1.00 94.81 387 LYS A CA 1
ATOM 3074 C C . LYS A 1 387 ? 23.439 -1.257 -10.151 1.00 94.81 387 LYS A C 1
ATOM 3076 O O . LYS A 1 387 ? 23.209 -1.029 -8.967 1.00 94.81 387 LYS A O 1
ATOM 3081 N N . LYS A 1 388 ? 22.475 -1.338 -11.073 1.00 93.38 388 LYS A N 1
ATOM 3082 C CA . LYS A 1 388 ? 21.046 -1.157 -10.763 1.00 93.38 388 LYS A CA 1
ATOM 3083 C C . LYS A 1 388 ? 20.532 -2.201 -9.775 1.00 93.38 388 LYS A C 1
ATOM 3085 O O . LYS A 1 388 ? 19.793 -1.853 -8.859 1.00 93.38 388 LYS A O 1
ATOM 3090 N N . GLU A 1 389 ? 20.951 -3.457 -9.916 1.00 92.75 389 GLU A N 1
ATOM 3091 C CA . GLU A 1 389 ? 20.578 -4.513 -8.968 1.00 92.75 389 GLU A CA 1
ATOM 3092 C C . GLU A 1 389 ? 21.206 -4.281 -7.585 1.00 92.75 389 GLU A C 1
ATOM 3094 O O . GLU A 1 389 ? 20.548 -4.468 -6.566 1.00 92.75 389 GLU A O 1
ATOM 3099 N N . ALA A 1 390 ? 22.455 -3.809 -7.520 1.00 92.62 390 ALA A N 1
ATOM 3100 C CA . ALA A 1 390 ? 23.098 -3.455 -6.255 1.00 92.62 390 ALA A CA 1
ATOM 3101 C C . ALA A 1 390 ? 22.380 -2.289 -5.547 1.00 92.62 390 ALA A C 1
ATOM 3103 O O . ALA A 1 390 ? 22.138 -2.358 -4.342 1.00 92.62 390 ALA A O 1
ATOM 3104 N N . GLU A 1 391 ? 21.986 -1.247 -6.286 1.00 93.81 391 GLU A N 1
ATOM 3105 C CA . GLU A 1 391 ? 21.180 -0.133 -5.762 1.00 93.81 391 GLU A CA 1
ATOM 3106 C C . GLU A 1 391 ? 19.808 -0.612 -5.260 1.00 93.81 391 GLU A C 1
ATOM 3108 O O . GLU A 1 391 ? 19.359 -0.214 -4.181 1.00 93.81 391 GLU A O 1
ATOM 3113 N N . HIS A 1 392 ? 19.162 -1.518 -6.000 1.00 91.94 392 HIS A N 1
ATOM 3114 C CA . HIS A 1 392 ? 17.900 -2.133 -5.597 1.00 91.94 392 HIS A CA 1
ATOM 3115 C C . HIS A 1 392 ? 18.044 -2.967 -4.310 1.00 91.94 392 HIS A C 1
ATOM 3117 O O . HIS A 1 392 ? 17.230 -2.829 -3.394 1.00 91.94 392 HIS A O 1
ATOM 3123 N N . CYS A 1 393 ? 19.108 -3.765 -4.186 1.00 90.31 393 CYS A N 1
ATOM 3124 C CA . CYS A 1 393 ? 19.421 -4.513 -2.968 1.00 90.31 393 CYS A CA 1
ATOM 3125 C C . CYS A 1 393 ? 19.629 -3.591 -1.757 1.00 90.31 393 CYS A C 1
ATOM 3127 O O . CYS A 1 393 ? 19.036 -3.831 -0.706 1.00 90.31 393 CYS A O 1
ATOM 3129 N N . LEU A 1 394 ? 20.391 -2.501 -1.903 1.00 93.06 394 LEU A N 1
ATOM 3130 C CA . LEU A 1 394 ? 20.590 -1.519 -0.827 1.00 93.06 394 LEU A CA 1
ATOM 3131 C C . LEU A 1 394 ? 19.269 -0.871 -0.383 1.00 93.06 394 LEU A C 1
ATOM 3133 O O . LEU A 1 394 ? 19.030 -0.673 0.812 1.00 93.06 394 LEU A O 1
ATOM 3137 N N . LEU A 1 395 ? 18.374 -0.576 -1.330 1.00 93.12 395 LEU A N 1
ATOM 3138 C CA . LEU A 1 395 ? 17.038 -0.066 -1.020 1.00 93.12 395 LEU A CA 1
ATOM 3139 C C . LEU A 1 395 ? 16.211 -1.087 -0.223 1.00 93.12 395 LEU A C 1
ATOM 3141 O O . LEU A 1 395 ? 15.515 -0.713 0.724 1.00 93.12 395 LEU A O 1
ATOM 3145 N N . LEU A 1 396 ? 16.278 -2.370 -0.588 1.00 90.81 396 LEU A N 1
ATOM 3146 C CA . LEU A 1 396 ? 15.598 -3.443 0.141 1.00 90.81 396 LEU A CA 1
ATOM 3147 C C . LEU A 1 396 ? 16.160 -3.624 1.556 1.00 90.81 396 LEU A C 1
ATOM 3149 O O . LEU A 1 396 ? 15.378 -3.768 2.495 1.00 90.81 396 LEU A O 1
ATOM 3153 N N . GLU A 1 397 ? 17.479 -3.557 1.736 1.00 93.38 397 GLU A N 1
ATOM 3154 C CA . GLU A 1 397 ? 18.117 -3.608 3.058 1.00 93.38 397 GLU A CA 1
ATOM 3155 C C . GLU A 1 397 ? 17.678 -2.440 3.948 1.00 93.38 397 GLU A C 1
ATOM 3157 O O . GLU A 1 397 ? 17.340 -2.644 5.116 1.00 93.38 397 GLU A O 1
ATOM 3162 N N . SER A 1 398 ? 17.601 -1.228 3.389 1.00 91.81 398 SER A N 1
ATOM 3163 C CA . SER A 1 398 ? 17.095 -0.046 4.095 1.00 91.81 398 SER A CA 1
ATOM 3164 C C . SER A 1 398 ? 15.635 -0.217 4.532 1.00 91.81 398 SER A C 1
ATOM 3166 O O . SER A 1 398 ? 15.303 0.009 5.700 1.00 91.81 398 SER A O 1
ATOM 3168 N N . LYS A 1 399 ? 14.762 -0.693 3.631 1.00 91.69 399 LYS A N 1
ATOM 3169 C CA . LYS A 1 399 ? 13.359 -0.996 3.958 1.00 91.69 399 LYS A CA 1
ATOM 3170 C C . LYS A 1 399 ? 13.256 -2.054 5.054 1.00 91.69 399 LYS A C 1
ATOM 3172 O O . LYS A 1 399 ? 12.503 -1.877 6.004 1.00 91.69 399 LYS A O 1
ATOM 3177 N N . LEU A 1 400 ? 14.051 -3.116 4.963 1.00 91.25 400 LEU A N 1
ATOM 3178 C CA . LEU A 1 400 ? 14.071 -4.197 5.943 1.00 91.25 400 LEU A CA 1
ATOM 3179 C C . LEU A 1 400 ? 14.552 -3.720 7.323 1.00 91.25 400 LEU A C 1
ATOM 3181 O O . LEU A 1 400 ? 13.991 -4.130 8.339 1.00 91.25 400 LEU A O 1
ATOM 3185 N N . ALA A 1 401 ? 15.540 -2.824 7.381 1.00 91.25 401 ALA A N 1
ATOM 3186 C CA . ALA A 1 401 ? 15.962 -2.184 8.625 1.00 91.25 401 ALA A CA 1
ATOM 3187 C C . ALA A 1 401 ? 14.843 -1.318 9.233 1.00 91.25 401 ALA A C 1
ATOM 3189 O O . ALA A 1 401 ? 14.583 -1.414 10.432 1.00 91.25 401 ALA A O 1
ATOM 3190 N N . SER A 1 402 ? 14.135 -0.537 8.410 1.00 92.00 402 SER A N 1
ATOM 3191 C CA . SER A 1 402 ? 12.984 0.265 8.849 1.00 92.00 402 SER A CA 1
ATOM 3192 C C . SER A 1 402 ? 11.849 -0.605 9.399 1.00 92.00 402 SER A C 1
ATOM 3194 O O . SER A 1 402 ? 11.360 -0.350 10.498 1.00 92.00 402 SER A O 1
ATOM 3196 N N . THR A 1 403 ? 11.483 -1.685 8.701 1.00 89.62 403 THR A N 1
ATOM 3197 C CA . THR A 1 403 ? 10.453 -2.621 9.173 1.00 89.62 403 THR A CA 1
ATOM 3198 C C . THR A 1 403 ? 10.865 -3.310 10.475 1.00 89.62 403 THR A C 1
ATOM 3200 O O . THR A 1 403 ? 10.040 -3.469 11.369 1.00 89.62 403 THR A O 1
ATOM 3203 N N . ARG A 1 404 ? 12.142 -3.680 10.637 1.00 92.25 404 ARG A N 1
ATOM 3204 C CA . ARG A 1 404 ? 12.645 -4.236 11.906 1.00 92.25 404 ARG A CA 1
ATOM 3205 C C . ARG A 1 404 ? 12.528 -3.242 13.059 1.00 92.25 404 ARG A C 1
ATOM 3207 O O . ARG A 1 404 ? 12.120 -3.644 14.143 1.00 92.25 404 ARG A O 1
ATOM 3214 N N . ALA A 1 405 ? 12.845 -1.968 12.831 1.00 91.94 405 ALA A N 1
ATOM 3215 C CA . ALA A 1 405 ? 12.681 -0.929 13.845 1.00 91.94 405 ALA A CA 1
ATOM 3216 C C . ALA A 1 405 ? 11.205 -0.747 14.244 1.00 91.94 405 ALA A C 1
ATOM 3218 O O . ALA A 1 405 ? 10.904 -0.658 15.429 1.00 91.94 405 ALA A O 1
ATOM 3219 N N . GLN A 1 406 ? 10.282 -0.776 13.275 1.00 91.75 406 GLN A N 1
ATOM 3220 C CA . GLN A 1 406 ? 8.839 -0.733 13.549 1.00 91.75 406 GLN A CA 1
ATOM 3221 C C . GLN A 1 406 ? 8.363 -1.937 14.369 1.00 91.75 406 GLN A C 1
ATOM 3223 O O . GLN A 1 406 ? 7.592 -1.768 15.306 1.00 91.75 406 GLN A O 1
ATOM 3228 N N . ILE A 1 407 ? 8.840 -3.146 14.050 1.00 91.12 407 ILE A N 1
ATOM 3229 C CA . ILE A 1 407 ? 8.497 -4.354 14.814 1.00 91.12 407 ILE A CA 1
ATOM 3230 C C . ILE A 1 407 ? 8.984 -4.240 16.261 1.00 91.12 407 ILE A C 1
ATOM 3232 O O . ILE A 1 407 ? 8.233 -4.578 17.168 1.00 91.12 407 ILE A O 1
ATOM 3236 N N . LEU A 1 408 ? 10.211 -3.758 16.482 1.00 91.31 408 LEU A N 1
ATOM 3237 C CA . LEU A 1 408 ? 10.747 -3.570 17.832 1.00 91.31 408 LEU A CA 1
ATOM 3238 C C . LEU A 1 408 ? 9.938 -2.539 18.628 1.00 91.31 408 LEU A C 1
ATOM 3240 O O . LEU A 1 408 ? 9.604 -2.808 19.775 1.00 91.31 408 LEU A O 1
ATOM 3244 N N . SER A 1 409 ? 9.561 -1.418 18.005 1.00 92.25 409 SER A N 1
ATOM 3245 C CA . SER A 1 409 ? 8.692 -0.411 18.632 1.00 92.25 409 SER A CA 1
ATOM 3246 C C . SER A 1 409 ? 7.337 -1.000 19.026 1.00 92.25 409 SER A C 1
ATOM 3248 O O . SER A 1 409 ? 6.898 -0.824 20.151 1.00 92.25 409 SER A O 1
ATOM 3250 N N . LEU A 1 410 ? 6.697 -1.763 18.133 1.00 90.56 410 LEU A N 1
ATOM 3251 C CA . LEU A 1 410 ? 5.417 -2.410 18.436 1.00 90.56 410 LEU A CA 1
ATOM 3252 C C . LEU A 1 410 ? 5.544 -3.470 19.538 1.00 90.56 410 LEU A C 1
ATOM 3254 O O . LEU A 1 410 ? 4.607 -3.675 20.300 1.00 90.56 410 LEU A O 1
ATOM 3258 N N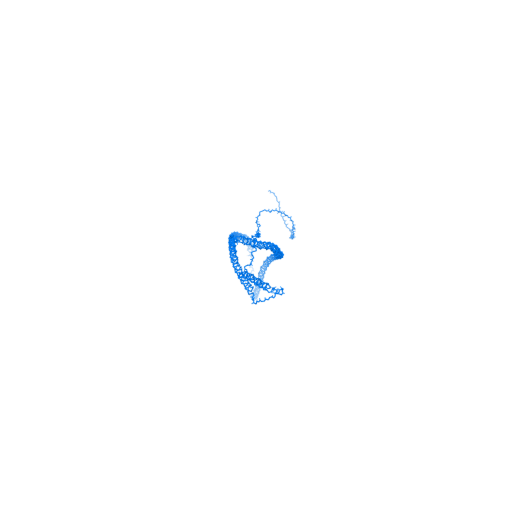 . GLN A 1 411 ? 6.679 -4.169 19.620 1.00 89.69 411 GLN A N 1
ATOM 3259 C CA . GLN A 1 411 ? 6.939 -5.109 20.712 1.00 89.69 411 GLN A CA 1
ATOM 3260 C C . GLN A 1 411 ? 7.079 -4.393 22.058 1.00 89.69 411 GLN A C 1
ATOM 3262 O O . GLN A 1 411 ? 6.557 -4.895 23.051 1.00 89.69 411 GLN A O 1
ATOM 3267 N N . GLU A 1 412 ? 7.744 -3.238 22.085 1.00 93.25 412 GLU A N 1
ATOM 3268 C CA . GLU A 1 412 ? 7.848 -2.385 23.273 1.00 93.25 412 GLU A CA 1
ATOM 3269 C C . GLU A 1 412 ? 6.463 -1.878 23.702 1.00 93.25 412 GLU A C 1
ATOM 3271 O O . GLU A 1 412 ? 6.066 -2.111 24.841 1.00 93.25 412 GLU A O 1
ATOM 3276 N N . ASP A 1 413 ? 5.670 -1.347 22.763 1.00 90.38 413 ASP A N 1
ATOM 3277 C CA . ASP A 1 413 ? 4.301 -0.880 23.025 1.00 90.38 413 ASP A CA 1
ATOM 3278 C C . ASP A 1 413 ? 3.402 -1.993 23.599 1.00 90.38 413 ASP A C 1
ATOM 3280 O O . ASP A 1 413 ? 2.594 -1.758 24.500 1.00 90.38 413 ASP A O 1
ATOM 3284 N N . VAL A 1 414 ? 3.531 -3.226 23.090 1.00 91.44 414 VAL A N 1
ATOM 3285 C CA . VAL A 1 414 ? 2.780 -4.385 23.600 1.00 91.44 414 VAL A CA 1
ATOM 3286 C C . VAL A 1 414 ? 3.230 -4.757 25.011 1.00 91.44 414 VAL A C 1
ATOM 3288 O O . VAL A 1 414 ? 2.375 -4.993 25.862 1.00 91.44 414 VAL A O 1
ATOM 3291 N N . SER A 1 415 ? 4.538 -4.789 25.285 1.00 91.69 415 SER A N 1
ATOM 3292 C CA . SER A 1 415 ? 5.044 -5.050 26.639 1.00 91.69 415 SER A CA 1
ATOM 3293 C C . SER A 1 415 ? 4.598 -3.982 27.640 1.00 91.69 415 SER A C 1
ATOM 3295 O O . SER A 1 415 ? 4.197 -4.324 28.754 1.00 91.69 415 SER A O 1
ATOM 3297 N N . ASP A 1 416 ? 4.592 -2.712 27.245 1.00 91.56 416 ASP A N 1
ATOM 3298 C CA . ASP A 1 416 ? 4.107 -1.622 28.090 1.00 91.56 416 ASP A CA 1
ATOM 3299 C C . ASP A 1 416 ? 2.601 -1.744 28.353 1.00 91.56 416 ASP A C 1
ATOM 3301 O O . ASP A 1 416 ? 2.154 -1.621 29.496 1.00 91.56 416 ASP A O 1
ATOM 3305 N N . ALA A 1 417 ? 1.808 -2.065 27.327 1.00 89.19 417 ALA A N 1
ATOM 3306 C CA . ALA A 1 417 ? 0.373 -2.292 27.478 1.00 89.19 417 ALA A CA 1
ATOM 3307 C C . ALA A 1 417 ? 0.058 -3.494 28.389 1.00 89.19 417 ALA A C 1
ATOM 3309 O O . ALA A 1 417 ? -0.869 -3.429 29.201 1.00 89.19 417 ALA A O 1
ATOM 3310 N N . GLU A 1 418 ? 0.824 -4.583 28.286 1.00 90.75 418 GLU A N 1
ATOM 3311 C CA . GLU A 1 418 ? 0.695 -5.748 29.169 1.00 90.75 418 GLU A CA 1
ATOM 3312 C C . GLU A 1 418 ? 1.047 -5.402 30.621 1.00 90.75 418 GLU A C 1
ATOM 3314 O O . GLU A 1 418 ? 0.304 -5.773 31.531 1.00 90.75 418 GLU A O 1
ATOM 3319 N N . SER A 1 419 ? 2.117 -4.632 30.834 1.00 90.25 419 SER A N 1
ATOM 3320 C CA . SER A 1 419 ? 2.531 -4.145 32.155 1.00 90.25 419 SER A CA 1
ATOM 3321 C C . SER A 1 419 ? 1.461 -3.260 32.807 1.00 90.25 419 SER A C 1
ATOM 3323 O O . SER A 1 419 ? 1.095 -3.467 33.968 1.00 90.25 419 SER A O 1
ATOM 3325 N N . ILE A 1 420 ? 0.889 -2.317 32.048 1.00 90.81 420 ILE A N 1
ATOM 3326 C CA . ILE A 1 420 ? -0.208 -1.457 32.520 1.00 90.81 420 ILE A CA 1
ATOM 3327 C C . ILE A 1 420 ? -1.420 -2.307 32.901 1.00 90.81 420 ILE A C 1
ATOM 3329 O O . ILE A 1 420 ? -1.963 -2.154 33.993 1.00 90.81 420 ILE A O 1
ATOM 3333 N N . LYS A 1 421 ? -1.809 -3.256 32.044 1.00 90.75 421 LYS A N 1
ATOM 3334 C CA . LYS A 1 421 ? -2.935 -4.150 32.321 1.00 90.75 421 LYS A CA 1
ATOM 3335 C C . LYS A 1 421 ? -2.717 -4.963 33.598 1.00 90.75 421 LYS A C 1
ATOM 3337 O O . LYS A 1 421 ? -3.647 -5.125 34.384 1.00 90.75 421 LYS A O 1
ATOM 3342 N N . GLU A 1 422 ? -1.510 -5.476 33.817 1.00 91.38 422 GLU A N 1
ATOM 3343 C CA . GLU A 1 422 ? -1.194 -6.246 35.020 1.00 91.38 422 GLU A CA 1
ATOM 3344 C C . GLU A 1 422 ? -1.255 -5.377 36.289 1.00 91.38 422 GLU A C 1
ATOM 3346 O O . GLU A 1 422 ? -1.778 -5.828 37.314 1.00 91.38 422 GLU A O 1
ATOM 3351 N N . SER A 1 423 ? -0.809 -4.118 36.204 1.00 91.38 423 SER A N 1
ATOM 3352 C CA . SER A 1 423 ? -0.964 -3.117 37.268 1.00 91.38 423 SER A CA 1
ATOM 3353 C C . SER A 1 423 ? -2.439 -2.820 37.566 1.00 91.38 423 SER A C 1
ATOM 3355 O O . SER A 1 423 ? -2.859 -2.901 38.722 1.00 91.38 423 SER A O 1
ATOM 3357 N N . ASP A 1 424 ? -3.247 -2.554 36.539 1.00 89.94 424 ASP A N 1
ATOM 3358 C CA . ASP A 1 424 ? -4.682 -2.273 36.679 1.00 89.94 424 ASP A CA 1
ATOM 3359 C C . ASP A 1 424 ? -5.444 -3.473 37.267 1.00 89.94 424 ASP A C 1
ATOM 3361 O O . ASP A 1 424 ? -6.343 -3.327 38.101 1.00 89.94 424 ASP A O 1
ATOM 3365 N N . ASP A 1 425 ? -5.081 -4.693 36.864 1.00 90.50 425 ASP A N 1
ATOM 3366 C CA . ASP A 1 425 ? -5.665 -5.927 37.392 1.00 90.50 425 ASP A CA 1
ATOM 3367 C C . ASP A 1 425 ? -5.216 -6.210 38.835 1.00 90.50 425 ASP A C 1
ATOM 3369 O O . ASP A 1 425 ? -5.946 -6.848 39.602 1.00 90.50 425 ASP A O 1
ATOM 3373 N N . ALA A 1 426 ? -4.028 -5.754 39.241 1.00 90.38 426 ALA A N 1
ATOM 3374 C CA . ALA A 1 426 ? -3.603 -5.791 40.637 1.00 90.38 426 ALA A CA 1
ATOM 3375 C C . ALA A 1 426 ? -4.382 -4.772 41.484 1.00 90.38 426 ALA A C 1
ATOM 3377 O O . ALA A 1 426 ? -4.870 -5.123 42.560 1.00 90.38 426 ALA A O 1
ATOM 3378 N N . GLU A 1 427 ? -4.565 -3.546 40.990 1.00 91.75 427 GLU A N 1
ATOM 3379 C CA . GLU A 1 427 ? -5.325 -2.503 41.686 1.00 91.75 427 GLU A CA 1
ATOM 3380 C C . GLU A 1 427 ? -6.804 -2.884 41.839 1.00 91.75 427 GLU A C 1
ATOM 3382 O O . GLU A 1 427 ? -7.365 -2.769 42.934 1.00 91.75 427 GLU A O 1
ATOM 3387 N N . ARG A 1 428 ? -7.419 -3.456 40.794 1.00 89.62 428 ARG A N 1
ATOM 3388 C CA . ARG A 1 428 ? -8.779 -4.013 40.875 1.00 89.62 428 ARG A CA 1
ATOM 3389 C C . ARG A 1 428 ? -8.905 -5.086 41.948 1.00 89.62 428 ARG A C 1
ATOM 3391 O O . ARG A 1 428 ? -9.819 -5.011 42.763 1.00 89.62 428 ARG A O 1
ATOM 3398 N N . ARG A 1 429 ? -7.958 -6.027 42.023 1.00 91.25 429 ARG A N 1
ATOM 3399 C CA . ARG A 1 429 ? -7.961 -7.067 43.067 1.00 91.25 429 ARG A CA 1
ATOM 3400 C C . ARG A 1 429 ? -7.888 -6.483 44.480 1.00 91.25 429 ARG A C 1
ATOM 3402 O O . ARG A 1 429 ? -8.562 -6.988 45.377 1.00 91.25 429 ARG A O 1
ATOM 3409 N N . VAL A 1 430 ? -7.107 -5.419 44.683 1.00 92.12 430 VAL A N 1
ATOM 3410 C CA . VAL A 1 430 ? -7.032 -4.714 45.976 1.00 92.12 430 VAL A CA 1
ATOM 3411 C C . VAL A 1 430 ? -8.362 -4.038 46.314 1.00 92.12 430 VAL A C 1
ATOM 3413 O O . VAL A 1 430 ? -8.828 -4.138 47.450 1.00 92.12 430 VAL A O 1
ATOM 3416 N N . LEU A 1 431 ? -8.993 -3.374 45.343 1.00 90.56 431 LEU A N 1
ATOM 3417 C CA . LEU A 1 431 ? -10.296 -2.735 45.533 1.00 90.56 431 LEU A CA 1
ATOM 3418 C C . LEU A 1 431 ? -11.401 -3.753 45.827 1.00 90.56 431 LEU A C 1
ATOM 3420 O O . LEU A 1 431 ? -12.211 -3.512 46.721 1.00 90.56 431 LEU A O 1
ATOM 3424 N N . ASP A 1 432 ? -11.411 -4.890 45.135 1.00 90.06 432 ASP A N 1
ATOM 3425 C CA . ASP A 1 432 ? -12.381 -5.960 45.368 1.00 90.06 432 ASP A CA 1
ATOM 3426 C C . ASP A 1 432 ? -12.230 -6.551 46.775 1.00 90.06 432 ASP A C 1
ATOM 3428 O O . ASP A 1 432 ? -13.224 -6.684 47.488 1.00 90.06 432 ASP A O 1
ATOM 3432 N N . HIS A 1 433 ? -10.995 -6.801 47.233 1.00 88.62 433 HIS A N 1
ATOM 3433 C CA . HIS A 1 433 ? -10.740 -7.209 48.622 1.00 88.62 433 HIS A CA 1
ATOM 3434 C C . HIS A 1 433 ? -11.241 -6.173 49.629 1.00 88.62 433 HIS A C 1
ATOM 3436 O O . HIS A 1 433 ? -11.901 -6.520 50.606 1.00 88.62 433 HIS A O 1
ATOM 3442 N N . LYS A 1 434 ? -10.972 -4.887 49.380 1.00 91.44 434 LYS A N 1
ATOM 3443 C CA . LYS A 1 434 ? -11.420 -3.815 50.271 1.00 91.44 434 LYS A CA 1
ATOM 3444 C C . LYS A 1 434 ? -12.947 -3.745 50.355 1.00 91.44 434 LYS A C 1
ATOM 3446 O O . LYS A 1 434 ? -13.485 -3.590 51.448 1.00 91.44 434 LYS A O 1
ATOM 3451 N N . ARG A 1 435 ? -13.648 -3.895 49.227 1.00 88.62 435 ARG A N 1
ATOM 3452 C CA . ARG A 1 435 ? -15.119 -3.948 49.190 1.00 88.62 435 ARG A CA 1
ATOM 3453 C C . ARG A 1 435 ? -15.661 -5.162 49.938 1.00 88.62 435 ARG A C 1
ATOM 3455 O O . ARG A 1 435 ? -16.650 -5.038 50.654 1.00 88.62 435 ARG A O 1
ATOM 3462 N N . GLU A 1 436 ? -15.014 -6.318 49.804 1.00 92.06 436 GLU A N 1
ATOM 3463 C CA . GLU A 1 436 ? -15.399 -7.528 50.533 1.00 92.06 436 GLU A CA 1
ATOM 3464 C C . GLU A 1 436 ? -15.240 -7.345 52.053 1.00 92.06 436 GLU A C 1
ATOM 3466 O O . GLU A 1 436 ? -16.124 -7.726 52.825 1.00 92.06 436 GLU A O 1
ATOM 3471 N N . ASP A 1 437 ? -14.152 -6.711 52.490 1.00 90.81 437 ASP A N 1
ATOM 3472 C CA . ASP A 1 437 ? -13.915 -6.393 53.900 1.00 90.81 437 ASP A CA 1
ATOM 3473 C C . ASP A 1 437 ? -14.922 -5.361 54.437 1.00 90.81 437 ASP A C 1
ATOM 3475 O O . ASP A 1 437 ? -15.468 -5.542 55.528 1.00 90.81 437 ASP A O 1
ATOM 3479 N N . GLU A 1 438 ? -15.241 -4.319 53.664 1.00 90.38 438 GLU A N 1
ATOM 3480 C CA . GLU A 1 438 ? -16.281 -3.339 54.006 1.00 90.38 438 GLU A CA 1
ATOM 3481 C C . GLU A 1 438 ? -17.668 -3.997 54.119 1.00 90.38 438 GLU A C 1
ATOM 3483 O O . GLU A 1 438 ? -18.409 -3.714 55.065 1.00 90.38 438 GLU A O 1
ATOM 3488 N N . ALA A 1 439 ? -18.005 -4.929 53.221 1.00 88.75 439 ALA A N 1
ATOM 3489 C CA . ALA A 1 439 ? -19.251 -5.692 53.280 1.00 88.75 439 ALA A CA 1
ATOM 3490 C C . ALA A 1 439 ? -19.316 -6.591 54.528 1.00 88.75 439 ALA A C 1
ATOM 3492 O O . ALA A 1 439 ? -20.334 -6.610 55.227 1.00 88.75 439 ALA A O 1
ATOM 3493 N N . LYS A 1 440 ? -18.218 -7.284 54.869 1.00 90.75 440 LYS A N 1
ATOM 3494 C CA . LYS A 1 440 ? -18.112 -8.080 56.107 1.00 90.75 440 LYS A CA 1
ATOM 3495 C C . LYS A 1 440 ? -18.273 -7.211 57.353 1.00 90.75 440 LYS A C 1
ATOM 3497 O O . LYS A 1 440 ? -18.972 -7.610 58.287 1.00 90.75 440 LYS A O 1
ATOM 3502 N N . GLN A 1 441 ? -17.662 -6.026 57.368 1.00 89.69 441 GLN A N 1
ATOM 3503 C CA . GLN A 1 441 ? -17.781 -5.073 58.470 1.00 89.69 441 GLN A CA 1
ATOM 3504 C C . GLN A 1 441 ? -19.228 -4.581 58.626 1.00 89.69 441 GLN A C 1
ATOM 3506 O O . GLN A 1 441 ? -19.756 -4.562 59.739 1.00 89.69 441 GLN A O 1
ATOM 3511 N N . HIS A 1 442 ? -19.895 -4.246 57.519 1.00 86.44 442 HIS A N 1
ATOM 3512 C CA . HIS A 1 442 ? -21.300 -3.839 57.519 1.00 86.44 442 HIS A CA 1
ATOM 3513 C C . HIS A 1 442 ? -22.230 -4.933 58.052 1.00 86.44 442 HIS A C 1
ATOM 3515 O O . HIS A 1 442 ? -23.141 -4.635 58.830 1.00 86.44 442 HIS A O 1
ATOM 3521 N N . GLU A 1 443 ? -21.994 -6.189 57.674 1.00 90.00 443 GLU A N 1
ATOM 3522 C CA . GLU A 1 443 ? -22.785 -7.318 58.161 1.00 90.00 443 GLU A CA 1
ATOM 3523 C C . GLU A 1 443 ? -22.558 -7.564 59.659 1.00 90.00 443 GLU A C 1
ATOM 3525 O O . GLU A 1 443 ? -23.518 -7.754 60.409 1.00 90.00 443 GLU A O 1
ATOM 3530 N N . GLN A 1 444 ? -21.313 -7.471 60.139 1.00 88.06 444 GLN A N 1
ATOM 3531 C CA . GLN A 1 444 ? -21.032 -7.534 61.578 1.00 88.06 444 GLN A CA 1
ATOM 3532 C C . GLN A 1 444 ? -21.737 -6.417 62.354 1.00 88.06 444 GLN A C 1
ATOM 3534 O O . GLN A 1 444 ? -22.331 -6.674 63.406 1.00 88.06 444 GLN A O 1
ATOM 3539 N N . ASP A 1 445 ? -21.715 -5.188 61.839 1.00 89.06 445 ASP A N 1
ATOM 3540 C CA . ASP A 1 445 ? -22.404 -4.059 62.459 1.00 89.06 445 ASP A CA 1
ATOM 3541 C C . ASP A 1 445 ? -23.927 -4.246 62.459 1.00 89.06 445 ASP A C 1
ATOM 3543 O O . ASP A 1 445 ? -24.587 -3.898 63.444 1.00 89.06 445 ASP A O 1
ATOM 3547 N N . ARG A 1 446 ? -24.496 -4.828 61.395 1.00 92.19 446 ARG A N 1
ATOM 3548 C CA . ARG A 1 446 ? -25.921 -5.181 61.317 1.00 92.19 446 ARG A CA 1
ATOM 3549 C C . ARG A 1 446 ? -26.297 -6.171 62.417 1.00 92.19 446 ARG A C 1
ATOM 3551 O O . ARG A 1 446 ? -27.168 -5.861 63.229 1.00 92.19 446 ARG A O 1
ATOM 3558 N N . VAL A 1 447 ? -25.575 -7.289 62.514 1.00 90.19 447 VAL A N 1
ATOM 3559 C CA . VAL A 1 447 ? -25.792 -8.319 63.546 1.00 90.19 447 VAL A CA 1
ATOM 3560 C C . VAL A 1 447 ? -25.636 -7.734 64.953 1.00 90.19 447 VAL A C 1
ATOM 3562 O O . VAL A 1 447 ? -26.417 -8.040 65.857 1.00 90.19 447 VAL A O 1
ATOM 3565 N N . ARG A 1 448 ? -24.663 -6.839 65.160 1.00 90.94 448 ARG A N 1
ATOM 3566 C CA . ARG A 1 448 ? -24.466 -6.164 66.449 1.00 90.94 448 ARG A CA 1
ATOM 3567 C C . ARG A 1 448 ? -25.659 -5.283 66.827 1.00 90.94 448 ARG A C 1
ATOM 3569 O O . ARG A 1 448 ? -26.096 -5.325 67.978 1.00 90.94 448 ARG A O 1
ATOM 3576 N N . ARG A 1 449 ? -26.203 -4.509 65.881 1.00 89.56 449 ARG A N 1
ATOM 3577 C CA . ARG A 1 449 ? -27.406 -3.687 66.110 1.00 89.56 449 ARG A CA 1
ATOM 3578 C C . ARG A 1 449 ? -28.630 -4.554 66.388 1.00 89.56 449 ARG A C 1
ATOM 3580 O O . ARG A 1 449 ? -29.370 -4.246 67.318 1.00 89.56 449 ARG A O 1
ATOM 3587 N N . GLU A 1 450 ? -28.820 -5.641 65.643 1.00 89.12 450 GLU A N 1
ATOM 3588 C CA . GLU A 1 450 ? -29.905 -6.603 65.879 1.00 89.12 450 GLU A CA 1
ATOM 3589 C C . GLU A 1 450 ? -29.826 -7.197 67.294 1.00 89.12 450 GLU A C 1
ATOM 3591 O O . GLU A 1 450 ? -30.822 -7.217 68.019 1.00 89.12 450 GLU A O 1
ATOM 3596 N N . ALA A 1 451 ? -28.628 -7.582 67.746 1.00 87.69 451 ALA A N 1
ATOM 3597 C CA . ALA A 1 451 ? -28.414 -8.078 69.104 1.00 87.69 451 ALA A CA 1
ATOM 3598 C C . ALA A 1 451 ? -28.716 -7.017 70.182 1.00 87.69 451 ALA A C 1
ATOM 3600 O O . ALA A 1 451 ? -29.287 -7.335 71.230 1.00 87.69 451 ALA A O 1
ATOM 3601 N N . GLU A 1 452 ? -28.365 -5.748 69.950 1.00 89.94 452 GLU A N 1
ATOM 3602 C CA . GLU A 1 452 ? -28.711 -4.652 70.863 1.00 89.94 452 GLU A CA 1
ATOM 3603 C C . GLU A 1 452 ? -30.220 -4.386 70.925 1.00 89.94 452 GLU A C 1
ATOM 3605 O O . GLU A 1 452 ? -30.747 -4.140 72.016 1.00 89.94 452 GLU A O 1
ATOM 3610 N N . VAL A 1 453 ? -30.919 -4.453 69.788 1.00 89.62 453 VAL A N 1
ATOM 3611 C CA . VAL A 1 453 ? -32.383 -4.332 69.724 1.00 89.62 453 VAL A CA 1
ATOM 3612 C C . VAL A 1 453 ? -33.034 -5.472 70.502 1.00 89.62 453 VAL A C 1
ATOM 3614 O O . VAL A 1 453 ? -33.796 -5.201 71.430 1.00 89.62 453 VAL A O 1
ATOM 3617 N N . ALA A 1 454 ? -32.642 -6.721 70.241 1.00 84.94 454 ALA A N 1
ATOM 3618 C CA . ALA A 1 454 ? -33.155 -7.887 70.959 1.00 84.94 454 ALA A CA 1
ATOM 3619 C C . ALA A 1 454 ? -32.916 -7.786 72.479 1.00 84.94 454 ALA A C 1
ATOM 3621 O O . ALA A 1 454 ? -33.787 -8.112 73.288 1.00 84.94 454 ALA A O 1
ATOM 3622 N N . LYS A 1 455 ? -31.755 -7.263 72.903 1.00 90.25 455 LYS A N 1
ATOM 3623 C CA . LYS A 1 455 ? -31.458 -7.023 74.324 1.00 90.25 455 LYS A CA 1
ATOM 3624 C C . LYS A 1 455 ? -32.371 -5.956 74.939 1.00 90.25 455 LYS A C 1
ATOM 3626 O O . LYS A 1 455 ? -32.809 -6.119 76.081 1.00 90.25 455 LYS A O 1
ATOM 3631 N N . LYS A 1 456 ? -32.660 -4.868 74.215 1.00 88.06 456 LYS A N 1
ATOM 3632 C CA . LYS A 1 456 ? -33.600 -3.824 74.663 1.00 88.06 456 LYS A CA 1
ATOM 3633 C C . LYS A 1 456 ? -35.025 -4.363 74.767 1.00 88.06 456 LYS A C 1
ATOM 3635 O O . LYS A 1 456 ? -35.683 -4.111 75.774 1.00 88.06 456 LYS A O 1
ATOM 3640 N N . GLU A 1 457 ? -35.474 -5.138 73.785 1.00 86.44 457 GLU A N 1
ATOM 3641 C CA . GLU A 1 457 ? -36.793 -5.781 73.788 1.00 86.44 457 GLU A CA 1
ATOM 3642 C C . GLU A 1 457 ? -36.945 -6.771 74.947 1.00 86.44 457 GLU A C 1
ATOM 3644 O O . GLU A 1 457 ? -37.944 -6.728 75.668 1.00 86.44 457 GLU A O 1
ATOM 3649 N N . ALA A 1 458 ? -35.925 -7.595 75.207 1.00 84.25 458 ALA A N 1
ATOM 3650 C CA . ALA A 1 458 ? -35.905 -8.490 76.362 1.00 84.25 458 ALA A CA 1
ATOM 3651 C C . ALA A 1 458 ? -35.979 -7.716 77.692 1.00 84.25 458 ALA A C 1
ATOM 3653 O O . ALA A 1 458 ? -36.722 -8.100 78.599 1.00 84.25 458 ALA A O 1
ATOM 3654 N N . GLY A 1 459 ? -35.257 -6.594 77.802 1.00 83.56 459 GLY A N 1
ATOM 3655 C CA . GLY A 1 459 ? -35.319 -5.701 78.963 1.00 83.56 459 GLY A CA 1
ATOM 3656 C C . GLY A 1 459 ? -36.704 -5.075 79.169 1.00 83.56 459 GLY A C 1
ATOM 3657 O O . GLY A 1 459 ? -37.208 -5.044 80.294 1.00 83.56 459 GLY A O 1
ATOM 3658 N N . LEU A 1 460 ? -37.353 -4.631 78.088 1.00 85.06 460 LEU A N 1
ATOM 3659 C CA . LEU A 1 460 ? -38.723 -4.109 78.113 1.00 85.06 460 LEU A CA 1
ATOM 3660 C C . LEU A 1 460 ? -39.732 -5.187 78.520 1.00 85.06 460 LEU A C 1
ATOM 3662 O O . LEU A 1 460 ? -40.543 -4.947 79.414 1.00 85.06 460 LEU A O 1
ATOM 3666 N N . CYS A 1 461 ? -39.644 -6.389 77.946 1.00 82.69 461 CYS A N 1
ATOM 3667 C CA . CYS A 1 461 ? -40.492 -7.521 78.323 1.00 82.69 461 CYS A CA 1
ATOM 3668 C C . CYS A 1 461 ? -40.337 -7.882 79.804 1.00 82.69 461 CYS A C 1
ATOM 3670 O O . CYS A 1 461 ? -41.329 -8.111 80.499 1.00 82.69 461 CYS A O 1
ATOM 3672 N N . PHE A 1 462 ? -39.105 -7.897 80.319 1.00 85.88 462 PHE A N 1
ATOM 3673 C CA . PHE A 1 462 ? -38.849 -8.148 81.735 1.00 85.88 462 PHE A CA 1
ATOM 3674 C C . PHE A 1 462 ? -39.473 -7.067 82.634 1.00 85.88 462 PHE A C 1
ATOM 3676 O O . PHE A 1 462 ? -40.122 -7.394 83.631 1.00 85.88 462 PHE A O 1
ATOM 3683 N N . SER A 1 463 ? -39.339 -5.792 82.258 1.00 85.69 463 SER A N 1
ATOM 3684 C CA . SER A 1 463 ? -39.961 -4.665 82.965 1.00 85.69 463 SER A CA 1
ATOM 3685 C C . SER A 1 463 ? -41.493 -4.758 82.968 1.00 85.69 463 SER A C 1
ATOM 3687 O O . SER A 1 463 ? -42.117 -4.685 84.029 1.00 85.69 463 SER A O 1
ATOM 3689 N N . HIS A 1 464 ? -42.111 -5.018 81.811 1.00 83.94 464 HIS A N 1
ATOM 3690 C CA . HIS A 1 464 ? -43.556 -5.240 81.711 1.00 83.94 464 HIS A CA 1
ATOM 3691 C C . HIS A 1 464 ? -44.016 -6.421 82.565 1.00 83.94 464 HIS A C 1
ATOM 3693 O O . HIS A 1 464 ? -45.024 -6.314 83.260 1.00 83.94 464 HIS A O 1
ATOM 3699 N N . ARG A 1 465 ? -43.263 -7.527 82.593 1.00 83.56 465 ARG A N 1
ATOM 3700 C CA . ARG A 1 465 ? -43.580 -8.679 83.448 1.00 83.56 465 ARG A CA 1
ATOM 3701 C C . ARG A 1 465 ? -43.555 -8.317 84.936 1.00 83.56 465 ARG A C 1
ATOM 3703 O O . ARG A 1 465 ? -44.402 -8.796 85.689 1.00 83.56 465 ARG A O 1
ATOM 3710 N N . LEU A 1 466 ? -42.611 -7.480 85.371 1.00 87.75 466 LEU A N 1
ATOM 3711 C CA . LEU A 1 466 ? -42.570 -6.971 86.746 1.00 87.75 466 LEU A CA 1
ATOM 3712 C C . LEU A 1 466 ? -43.772 -6.073 87.062 1.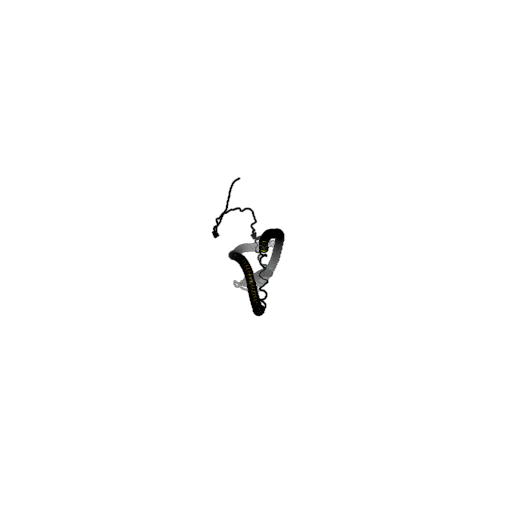00 87.75 466 LEU A C 1
ATOM 3714 O O . LEU A 1 466 ? -44.389 -6.243 88.113 1.00 87.75 466 LEU A O 1
ATOM 3718 N N . GLN A 1 467 ? -44.138 -5.165 86.155 1.00 82.44 467 GLN A N 1
ATOM 3719 C CA . GLN A 1 467 ? -45.320 -4.312 86.319 1.00 82.44 467 GLN A CA 1
ATOM 3720 C C . GLN A 1 467 ? -46.617 -5.128 86.367 1.00 82.44 467 GLN A C 1
ATOM 3722 O O . GLN A 1 467 ? -47.445 -4.899 87.247 1.00 82.44 467 GLN A O 1
ATOM 3727 N N . LEU A 1 468 ? -46.768 -6.122 85.488 1.00 84.75 468 LEU A N 1
ATOM 3728 C CA . LEU A 1 468 ? -47.890 -7.063 85.500 1.00 84.75 468 LEU A CA 1
ATOM 3729 C C . LEU A 1 468 ? -47.977 -7.814 86.830 1.00 84.75 468 LEU A C 1
ATOM 3731 O O . LEU A 1 468 ? -49.048 -7.868 87.421 1.00 84.75 468 LEU A O 1
ATOM 3735 N N . LYS A 1 469 ? -46.855 -8.324 87.359 1.00 84.19 469 LYS A N 1
ATOM 3736 C CA . LYS A 1 469 ? -46.832 -8.959 88.689 1.00 84.19 469 LYS A CA 1
ATOM 3737 C C . LYS A 1 469 ? -47.242 -8.001 89.809 1.00 84.19 469 LYS A C 1
ATOM 3739 O O . LYS A 1 469 ? -47.945 -8.415 90.727 1.00 84.19 469 LYS A O 1
ATOM 3744 N N . ALA A 1 470 ? -46.815 -6.740 89.753 1.00 84.06 470 ALA A N 1
ATOM 3745 C CA . ALA A 1 470 ? -47.227 -5.737 90.731 1.00 84.06 470 ALA A CA 1
ATOM 3746 C C . ALA A 1 470 ? -48.741 -5.472 90.657 1.00 84.06 470 ALA A C 1
ATOM 3748 O O . ALA A 1 470 ? -49.407 -5.463 91.690 1.00 84.06 470 ALA A O 1
ATOM 3749 N N . LYS A 1 471 ? -49.295 -5.345 89.444 1.00 81.75 471 LYS A N 1
ATOM 3750 C CA . LYS A 1 471 ? -50.737 -5.166 89.221 1.00 81.75 471 LYS A CA 1
ATOM 3751 C C . LYS A 1 471 ? -51.560 -6.384 89.632 1.00 81.75 471 LYS A C 1
ATOM 3753 O O . LYS A 1 471 ? -52.611 -6.214 90.239 1.00 81.75 471 LYS A O 1
ATOM 3758 N N . GLN A 1 472 ? -51.057 -7.591 89.389 1.00 81.56 472 GLN A N 1
ATOM 3759 C CA . GLN A 1 472 ? -51.671 -8.826 89.873 1.00 81.56 472 GLN A CA 1
ATOM 3760 C C . GLN A 1 472 ? -51.767 -8.828 91.404 1.00 81.56 472 GLN A C 1
ATOM 3762 O O . GLN A 1 472 ? -52.818 -9.123 91.956 1.00 81.56 472 GLN A O 1
ATOM 3767 N N . LYS A 1 473 ? -50.700 -8.416 92.099 1.00 85.81 473 LYS A N 1
ATOM 3768 C CA . LYS A 1 473 ? -50.701 -8.328 93.563 1.00 85.81 473 LYS A CA 1
ATOM 3769 C C . LYS A 1 473 ? -51.691 -7.282 94.092 1.00 85.81 473 LYS A C 1
ATOM 3771 O O . LYS A 1 473 ? -52.372 -7.546 95.078 1.00 85.81 473 LYS A O 1
ATOM 3776 N N . GLU A 1 474 ? -51.786 -6.117 93.444 1.00 85.31 474 GLU A N 1
ATOM 3777 C CA . GLU A 1 474 ? -52.802 -5.102 93.773 1.00 85.31 474 GLU A CA 1
ATOM 3778 C C . GLU A 1 474 ? -54.226 -5.657 93.612 1.00 85.31 474 GLU A C 1
ATOM 3780 O O . GLU A 1 474 ? -55.080 -5.407 94.465 1.00 85.31 474 GLU A O 1
ATOM 3785 N N . LEU A 1 475 ? -54.470 -6.435 92.552 1.00 85.12 475 LEU A N 1
ATOM 3786 C CA . LEU A 1 475 ? -55.749 -7.103 92.319 1.00 85.12 475 LEU A CA 1
ATOM 3787 C C . LEU A 1 475 ? -56.042 -8.151 93.403 1.00 85.12 475 LEU A C 1
ATOM 3789 O O . LEU A 1 475 ? -57.130 -8.135 93.971 1.00 85.12 475 LEU A O 1
ATOM 3793 N N . ASP A 1 476 ? -55.075 -9.001 93.754 1.00 84.56 476 ASP A N 1
ATOM 3794 C CA . ASP A 1 476 ? -55.235 -10.020 94.800 1.00 84.56 476 ASP A CA 1
ATOM 3795 C C . ASP A 1 476 ? -55.516 -9.393 96.181 1.00 84.56 476 ASP A C 1
ATOM 3797 O O . ASP A 1 476 ? -56.314 -9.913 96.965 1.00 84.56 476 ASP A O 1
ATOM 3801 N N . ASP A 1 477 ? -54.873 -8.263 96.500 1.00 86.75 477 ASP A N 1
ATOM 3802 C CA . ASP A 1 477 ? -55.140 -7.496 97.724 1.00 86.75 477 ASP A CA 1
ATOM 3803 C C . ASP A 1 477 ? -56.547 -6.867 97.704 1.00 86.75 477 ASP A C 1
ATOM 3805 O O . ASP A 1 477 ? -57.218 -6.813 98.742 1.00 86.75 477 ASP A O 1
ATOM 3809 N N . ALA A 1 478 ? -57.013 -6.410 96.537 1.00 79.12 478 ALA A N 1
ATOM 3810 C CA . ALA A 1 478 ? -58.369 -5.900 96.357 1.00 79.12 478 ALA A CA 1
ATOM 3811 C C . ALA A 1 478 ? -59.421 -7.008 96.511 1.00 79.12 478 ALA A C 1
ATOM 3813 O O . ALA A 1 478 ? -60.403 -6.802 97.223 1.00 79.12 478 ALA A O 1
ATOM 3814 N N . MET A 1 479 ? -59.194 -8.194 95.935 1.00 79.62 479 MET A N 1
ATOM 3815 C CA . MET A 1 479 ? -60.084 -9.347 96.112 1.00 79.62 479 MET A CA 1
ATOM 3816 C C . MET A 1 479 ? -60.155 -9.781 97.577 1.00 79.62 479 MET A C 1
ATOM 3818 O O . MET A 1 479 ? -61.246 -9.915 98.115 1.00 79.62 479 MET A O 1
ATOM 3822 N N . ARG A 1 480 ? -59.017 -9.860 98.285 1.00 85.12 480 ARG A N 1
ATOM 3823 C CA . ARG A 1 480 ? -59.015 -10.142 99.734 1.00 85.12 480 ARG A CA 1
ATOM 3824 C C . ARG A 1 480 ? -59.817 -9.119 100.541 1.00 85.12 480 ARG A C 1
ATOM 3826 O O . ARG A 1 480 ? -60.440 -9.473 101.539 1.00 85.12 480 ARG A O 1
ATOM 3833 N N . LYS A 1 481 ? -59.799 -7.842 100.144 1.00 84.06 481 LYS A N 1
ATOM 3834 C CA . LYS A 1 481 ? -60.652 -6.811 100.757 1.00 84.06 481 LYS A CA 1
ATOM 3835 C C . LYS A 1 481 ? -62.131 -7.035 100.459 1.00 84.06 481 LYS A C 1
ATOM 3837 O O . LYS A 1 481 ? -62.939 -6.809 101.353 1.00 84.06 481 LYS A O 1
ATOM 3842 N N . ILE A 1 482 ? -62.476 -7.455 99.244 1.00 81.75 482 ILE A N 1
ATOM 3843 C CA . ILE A 1 482 ? -63.852 -7.816 98.882 1.00 81.75 482 ILE A CA 1
ATOM 3844 C C . ILE A 1 482 ? -64.319 -8.983 99.756 1.00 81.75 482 ILE A C 1
ATOM 3846 O O . ILE A 1 482 ? -65.327 -8.830 100.435 1.00 81.75 482 ILE A O 1
ATOM 3850 N N . ASP A 1 483 ? -63.534 -10.054 99.883 1.00 79.00 483 ASP A N 1
ATOM 3851 C CA . ASP A 1 483 ? -63.871 -11.204 100.737 1.00 79.00 483 ASP A CA 1
ATOM 3852 C C . ASP A 1 483 ? -64.085 -10.795 102.209 1.00 79.00 483 ASP A C 1
ATOM 3854 O O . ASP A 1 483 ? -64.997 -11.272 102.892 1.00 79.00 483 ASP A O 1
ATOM 3858 N N . GLN A 1 484 ? -63.262 -9.868 102.718 1.00 83.38 484 GLN A N 1
ATOM 3859 C CA . GLN A 1 484 ? -63.412 -9.301 104.065 1.00 83.38 484 GLN A CA 1
ATOM 3860 C C . GLN A 1 484 ? -64.677 -8.447 104.218 1.00 83.38 484 GLN A C 1
ATOM 3862 O O . GLN A 1 484 ? -65.277 -8.406 105.292 1.00 83.38 484 GLN A O 1
ATOM 3867 N N . LEU A 1 485 ? -65.067 -7.717 103.174 1.00 82.31 485 LEU A N 1
ATOM 3868 C CA . LEU A 1 485 ? -66.297 -6.930 103.170 1.00 82.31 485 LEU A CA 1
ATOM 3869 C C . LEU A 1 485 ? -67.526 -7.832 103.050 1.00 82.31 485 LEU A C 1
ATOM 3871 O O . LEU A 1 485 ? -68.506 -7.585 103.742 1.00 82.31 485 LEU A O 1
ATOM 3875 N N . GLU A 1 486 ? -67.468 -8.898 102.255 1.00 79.00 486 GLU A N 1
ATOM 3876 C CA . GLU A 1 486 ? -68.536 -9.895 102.147 1.00 79.00 486 GLU A CA 1
ATOM 3877 C C . GLU A 1 486 ? -68.752 -10.648 103.462 1.00 79.00 486 GLU A C 1
ATOM 3879 O O . GLU A 1 486 ? -69.892 -10.846 103.882 1.00 79.00 486 GLU A O 1
ATOM 3884 N N . THR A 1 487 ? -67.674 -11.021 104.158 1.00 78.88 487 THR A N 1
ATOM 3885 C CA . THR A 1 487 ? -67.774 -11.632 105.495 1.00 78.88 487 THR A CA 1
ATOM 3886 C C . THR A 1 487 ? -68.362 -10.668 106.519 1.00 78.88 487 THR A C 1
ATOM 3888 O O . THR A 1 487 ? -69.295 -11.050 107.221 1.00 78.88 487 THR A O 1
ATOM 3891 N N . LYS A 1 488 ? -67.914 -9.406 106.554 1.00 80.88 488 LYS A N 1
ATOM 3892 C CA . LYS A 1 488 ? -68.523 -8.373 107.412 1.00 80.88 488 LYS A CA 1
ATOM 3893 C C . LYS A 1 488 ? -69.993 -8.136 107.089 1.00 80.88 488 LYS A C 1
ATOM 3895 O O . LYS A 1 488 ? -70.811 -8.083 107.998 1.00 80.88 488 LYS A O 1
ATOM 3900 N N . LEU A 1 489 ? -70.344 -8.039 105.807 1.00 80.19 489 LEU A N 1
ATOM 3901 C CA . LEU A 1 489 ? -71.728 -7.876 105.375 1.00 80.19 489 LEU A CA 1
ATOM 3902 C C . LEU A 1 489 ? -72.572 -9.063 105.842 1.00 80.19 489 LEU A C 1
ATOM 3904 O O . LEU A 1 489 ? -73.667 -8.869 106.357 1.00 80.19 489 LEU A O 1
ATOM 3908 N N . LYS A 1 490 ? -72.062 -10.292 105.723 1.00 79.00 490 LYS A N 1
ATOM 3909 C CA . LYS A 1 490 ? -72.741 -11.499 106.204 1.00 79.00 490 LYS A CA 1
ATOM 3910 C C . LYS A 1 490 ? -72.935 -11.484 107.722 1.00 79.00 490 LYS A C 1
ATOM 3912 O O . LYS A 1 490 ? -74.037 -11.762 108.180 1.00 79.00 490 LYS A O 1
ATOM 3917 N N . GLU A 1 491 ? -71.919 -11.089 108.487 1.00 82.12 491 GLU A N 1
ATOM 3918 C CA . GLU A 1 491 ? -72.011 -10.921 109.944 1.00 82.12 491 GLU A CA 1
ATOM 3919 C C . GLU A 1 491 ? -73.039 -9.852 110.346 1.00 82.12 491 GLU A C 1
ATOM 3921 O O . GLU A 1 491 ? -73.849 -10.087 111.245 1.00 82.12 491 GLU A O 1
ATOM 3926 N N . GLU A 1 492 ? -73.055 -8.701 109.668 1.00 79.19 492 GLU A N 1
ATOM 3927 C CA . GLU A 1 492 ? -74.053 -7.643 109.876 1.00 79.19 492 GLU A CA 1
ATOM 3928 C C . GLU A 1 492 ? -75.464 -8.115 109.499 1.00 79.19 492 GLU A C 1
ATOM 3930 O O . GLU A 1 492 ? -76.428 -7.830 110.210 1.00 79.19 492 GLU A O 1
ATOM 3935 N N . THR A 1 493 ? -75.594 -8.893 108.422 1.00 73.31 493 THR A N 1
ATOM 3936 C CA . THR A 1 493 ? -76.871 -9.482 107.991 1.00 73.31 493 THR A CA 1
ATOM 3937 C C . THR A 1 493 ? -77.369 -10.508 109.012 1.00 73.31 493 THR A C 1
ATOM 3939 O O . THR A 1 493 ? -78.549 -10.505 109.363 1.00 73.31 493 THR A O 1
ATOM 3942 N N . ASP A 1 494 ? -76.479 -11.344 109.551 1.00 76.75 494 ASP A N 1
ATOM 3943 C CA . ASP A 1 494 ? -76.790 -12.322 110.594 1.00 76.75 494 ASP A CA 1
ATOM 3944 C C . ASP A 1 494 ? -77.157 -11.637 111.921 1.00 76.75 494 ASP A C 1
ATOM 3946 O O . ASP A 1 494 ? -78.104 -12.060 112.592 1.00 76.75 494 ASP A O 1
ATOM 3950 N N . GLN A 1 495 ? -76.477 -10.545 112.291 1.00 77.00 495 GLN A N 1
ATOM 3951 C CA . GLN A 1 495 ? -76.858 -9.700 113.431 1.00 77.00 495 GLN A CA 1
ATOM 3952 C C . GLN A 1 495 ? -78.219 -9.030 113.216 1.00 77.00 495 GLN A C 1
ATOM 3954 O O . GLN A 1 495 ? -79.061 -9.067 114.116 1.00 77.00 495 GLN A O 1
ATOM 3959 N N . GLY A 1 496 ? -78.474 -8.483 112.026 1.00 71.19 496 GLY A N 1
ATOM 3960 C CA . GLY A 1 496 ? -79.768 -7.919 111.644 1.00 71.19 496 GLY A CA 1
ATOM 3961 C C . GLY A 1 496 ? -80.892 -8.957 111.708 1.00 71.19 496 GLY A C 1
ATOM 3962 O O . GLY A 1 496 ? -81.952 -8.697 112.279 1.00 71.19 496 GLY A O 1
ATOM 3963 N N . ALA A 1 497 ? -80.646 -10.175 111.221 1.00 71.00 497 ALA A N 1
ATOM 3964 C CA . ALA A 1 497 ? -81.581 -11.295 111.314 1.00 71.00 497 ALA A CA 1
ATOM 3965 C C . ALA A 1 497 ? -81.830 -11.737 112.769 1.00 71.00 497 ALA A C 1
ATOM 3967 O O . ALA A 1 497 ? -82.940 -12.152 113.114 1.00 71.00 497 ALA A O 1
ATOM 3968 N N . LYS A 1 498 ? -80.821 -11.631 113.642 1.00 69.88 498 LYS A N 1
ATOM 3969 C CA . LYS A 1 498 ? -80.934 -11.919 115.079 1.00 69.88 498 LYS A CA 1
ATOM 3970 C C . LYS A 1 498 ? -81.782 -10.868 115.799 1.00 69.88 498 LYS A C 1
ATOM 3972 O O . LYS A 1 498 ? -82.707 -11.240 116.513 1.00 69.88 498 LYS A O 1
ATOM 3977 N N . LEU A 1 499 ? -81.557 -9.583 115.518 1.00 69.88 499 LEU A N 1
ATOM 3978 C CA . LEU A 1 499 ? -82.372 -8.478 116.035 1.00 69.88 499 LEU A CA 1
ATOM 3979 C C . LEU A 1 499 ? -83.831 -8.567 115.562 1.00 69.88 499 LEU A C 1
ATOM 3981 O O . LEU A 1 499 ? -84.751 -8.356 116.349 1.00 69.88 499 LEU A O 1
ATOM 3985 N N . LEU A 1 500 ? -84.067 -8.953 114.304 1.00 64.94 500 LEU A N 1
ATOM 3986 C CA . LEU A 1 500 ? -85.414 -9.229 113.792 1.00 64.94 500 LEU A CA 1
ATOM 3987 C C . LEU A 1 500 ? -86.077 -10.410 114.517 1.00 64.94 500 LEU A C 1
ATOM 3989 O O . LEU A 1 500 ? -87.246 -10.314 114.886 1.00 64.94 500 LEU A O 1
ATOM 3993 N N . LYS A 1 501 ? -85.345 -11.501 114.784 1.00 62.62 501 LYS A N 1
ATOM 3994 C CA . LYS A 1 501 ? -85.849 -12.625 115.598 1.00 62.62 501 LYS A CA 1
ATOM 3995 C C . LYS A 1 501 ? -86.168 -12.215 117.040 1.00 62.62 501 LYS A C 1
ATOM 3997 O O . LYS A 1 501 ? -87.158 -12.699 117.588 1.00 62.62 501 LYS A O 1
ATOM 4002 N N . ASP A 1 502 ? -85.389 -11.315 117.632 1.00 61.09 502 ASP A N 1
ATOM 4003 C CA . ASP A 1 502 ? -85.628 -10.808 118.988 1.00 61.09 502 ASP A CA 1
ATOM 4004 C C . ASP A 1 502 ? -86.837 -9.847 119.040 1.00 61.09 502 ASP A C 1
ATOM 4006 O O . ASP A 1 502 ? -87.655 -9.935 119.959 1.00 61.09 502 ASP A O 1
ATOM 4010 N N . CYS A 1 503 ? -87.059 -9.031 118.002 1.00 56.06 503 CYS A N 1
ATOM 4011 C CA . CYS A 1 503 ? -88.284 -8.233 117.835 1.00 56.06 503 CYS A CA 1
ATOM 4012 C C . CYS A 1 503 ? -89.544 -9.094 117.615 1.00 56.06 503 CYS A C 1
ATOM 4014 O O . CYS A 1 503 ? -90.623 -8.764 118.114 1.00 56.06 503 CYS A O 1
ATOM 4016 N N . VAL A 1 504 ? -89.422 -10.226 116.914 1.00 56.31 504 VAL A N 1
ATOM 4017 C CA . VAL A 1 504 ? -90.523 -11.194 116.739 1.00 56.31 504 VAL A CA 1
ATOM 4018 C C . VAL A 1 504 ? -90.836 -11.942 118.048 1.00 56.31 504 VAL A C 1
ATOM 4020 O O . VAL A 1 504 ? -91.989 -12.285 118.299 1.00 56.31 504 VAL A O 1
ATOM 4023 N N . ARG A 1 505 ? -89.859 -12.131 118.947 1.00 52.12 505 ARG A N 1
ATOM 4024 C CA . ARG A 1 505 ? -90.103 -12.673 120.301 1.00 52.12 505 ARG A CA 1
ATOM 4025 C C . ARG A 1 505 ? -90.786 -11.672 121.239 1.00 52.12 505 ARG A C 1
ATOM 4027 O O . ARG A 1 505 ? -91.596 -12.084 122.062 1.00 52.12 505 ARG A O 1
ATOM 4034 N N . LEU A 1 506 ? -90.531 -10.371 121.087 1.00 49.91 506 LEU A N 1
ATOM 4035 C CA . LEU A 1 506 ? -91.200 -9.310 121.861 1.00 49.91 506 LEU A CA 1
ATOM 4036 C C . LEU A 1 506 ? -92.659 -9.054 121.439 1.00 49.91 506 LEU A C 1
ATOM 4038 O O . LEU A 1 506 ? -93.414 -8.441 122.189 1.00 49.91 506 LEU A O 1
ATOM 4042 N N . THR A 1 507 ? -93.084 -9.557 120.279 1.00 48.62 507 THR A N 1
ATOM 4043 C CA . THR A 1 507 ? -94.471 -9.468 119.785 1.00 48.62 507 THR A CA 1
ATOM 4044 C C . THR A 1 507 ? -95.312 -10.722 120.077 1.00 48.62 507 THR A C 1
ATOM 4046 O O . THR A 1 507 ? -96.496 -10.750 119.751 1.00 48.62 507 THR A O 1
ATOM 4049 N N . GLN A 1 508 ? -94.748 -11.730 120.760 1.00 42.88 508 GLN A N 1
ATOM 4050 C CA . GLN A 1 508 ? -95.433 -12.968 121.169 1.00 42.88 508 GLN A CA 1
ATOM 4051 C C . GLN A 1 508 ? -95.602 -13.112 122.694 1.00 42.88 508 GLN A C 1
ATOM 4053 O O . GLN A 1 508 ? -95.537 -14.219 123.224 1.00 42.88 508 GLN A O 1
ATOM 4058 N N . HIS A 1 509 ? -95.886 -12.018 123.408 1.00 35.41 509 HIS A N 1
ATOM 4059 C CA . HIS A 1 509 ? -96.541 -12.111 124.717 1.00 35.41 509 HIS A CA 1
ATOM 4060 C C . HIS A 1 509 ? -97.929 -11.459 124.663 1.00 35.41 509 HIS A C 1
ATOM 4062 O O . HIS A 1 509 ? -98.041 -10.235 124.757 1.00 35.41 509 HIS A O 1
ATOM 4068 N N . PRO A 1 510 ? -98.997 -12.259 124.497 1.00 42.03 510 PRO A N 1
ATOM 4069 C CA . PRO A 1 510 ? -100.350 -11.776 124.655 1.00 42.03 510 PRO A CA 1
ATOM 4070 C C . PRO A 1 510 ? -100.648 -11.570 126.141 1.00 42.03 510 PRO A C 1
ATOM 4072 O O . PRO A 1 510 ? -100.390 -12.422 126.994 1.00 42.03 510 PRO A O 1
ATOM 4075 N N . THR A 1 511 ? -101.221 -10.410 126.418 1.00 45.00 511 THR A N 1
ATOM 4076 C CA . THR A 1 511 ? -102.133 -10.159 127.525 1.00 45.00 511 THR A CA 1
ATOM 4077 C C . THR A 1 511 ? -103.151 -11.293 127.659 1.00 45.00 511 THR A C 1
ATOM 4079 O O . THR A 1 511 ? -103.829 -11.637 126.695 1.00 45.00 511 THR A O 1
ATOM 4082 N N . CYS A 1 512 ? -103.322 -11.823 128.868 1.00 40.12 512 CYS A N 1
ATOM 4083 C CA . CYS A 1 512 ? -104.599 -12.379 129.307 1.00 40.12 512 CYS A CA 1
ATOM 4084 C C . CYS A 1 512 ? -104.781 -12.158 130.810 1.00 40.12 512 CYS A C 1
ATOM 4086 O O . CYS A 1 512 ? -103.868 -12.326 131.615 1.00 40.12 512 CYS A O 1
ATOM 4088 N N . HIS A 1 513 ? -105.986 -11.700 131.122 1.00 39.97 513 HIS A N 1
ATOM 4089 C CA . HIS A 1 513 ? -106.517 -11.319 132.417 1.00 39.97 513 HIS A CA 1
ATOM 4090 C C . HIS A 1 513 ? -106.778 -12.517 133.351 1.00 39.97 513 HIS A C 1
ATOM 4092 O O . HIS A 1 513 ? -107.090 -13.605 132.885 1.00 39.97 513 HIS A O 1
ATOM 4098 N N . GLN A 1 514 ? -106.688 -12.215 134.655 1.00 38.75 514 GLN A N 1
ATOM 4099 C CA . GLN A 1 514 ? -107.429 -12.699 135.840 1.00 38.75 514 GLN A CA 1
ATOM 4100 C C . GLN A 1 514 ? -108.189 -14.041 135.800 1.00 38.75 514 GLN A C 1
ATOM 4102 O O . GLN A 1 5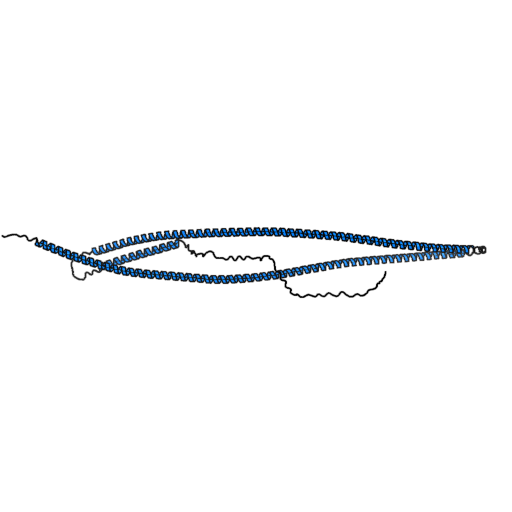14 ? -109.087 -14.235 134.984 1.00 38.75 514 GLN A O 1
ATOM 4107 N N . GLY A 1 515 ? -107.950 -14.855 136.838 1.00 36.19 515 GLY A N 1
ATOM 4108 C CA . GLY A 1 515 ? -108.738 -16.035 137.212 1.00 36.19 515 GLY A CA 1
ATOM 4109 C C . GLY A 1 515 ? -107.942 -16.981 138.089 1.00 36.19 515 GLY A C 1
ATOM 4110 O O . GLY A 1 515 ? -107.154 -17.747 137.498 1.00 36.19 515 GLY A O 1
#

pLDDT: mean 73.25, std 20.98, range [25.3, 95.56]

Secondary structure (DSSP, 8-state):
----------------------PPP----------------------------------------HHHHHHHHHHHHHHHHHHHHHHHHHHHHHHHHHHHHHHH---TTSS---------HHHHHHHHHHHHHHHHHHHHHHHHHHHHHHHHHHHHHHHHHHHHHHHHHHHHHHHHHHHHHHHHHHHHHHHHHHHHHHHHHHHHHHHHHHHHHHHHHHHHHHHHHHHHHHHHHHHHHHHHHHHHHHHHHHHHHHHHHHHHHHHHHHHHHHHHHHHHHHHHHHHHHHHHHHHTTS-S--STTSSSTTSSTTTHHHHHHHHHHHHHHHHHHHHHHHHHHHHHHHHHHHHHHHHHHHHHHHHHHHHHHHHHHHHHHHHHHHHHHHHHHHHHHHHHHHHHHHHHHHHHHHHHHHHHHHHHHHHHHHHHHHHHHHHHHHHHHHHHHHHHHHHHHHHHHHHHHHHHHHHHHHHHHHHHHHHHHHHHHHHHHHHHHHHHHHHHHHHHHHHHHHT--------

Foldseek 3Di:
DDDDDDDDDDDDDDDDDDPDDDDDDDDDDDDDDDDDDDDDPPPPPPPPPCPPPDDPPPPPPDPPDPCVVLVVLVVVLVVVLVVLVVVLVVVLVVLLVVLVCVVPVPDPPPDDDDDDPDPPCVSVVVSVVVSVVSVVVSVVVSVVVVVVSVVVSVVVVVVVVVVVVVVVVVVVVVVVVVVVVVVVVVVVVVVVVVVVVVVVVVVVVVVVVVVVVVVVVVVVVVVVVVVVVVVVVVVVVVVVVVVVVVVVVVVVVVVVVVVVVVVVVVVVVVVVVVVVVVVVVVVVVVVVVVVVVVPPPDPPPPPCPVVCPVVVVVVVVVVVVVVVVVVVVVVVVVVVVVVVVVVVVVVVVVVVVVVVVVVVVVVVVVVVVVVVVVVVVVVVVVVVVVVVVVVVVVVVVVVVVVVVVVVVVVVVVVVVVVVVVVVVVVVVVVVVVVVVVVVVVVVVVVVVVVVVVVVVVVVVVVVVVVVVVVVVVVVVVVVVVVVVVVVVVVVVVVVVVVVVVVVVVVVPDDDDDDD

Radius of gyration: 83.99 Å; chains: 1; bounding box: 193×94×253 Å

Sequence (515 aa):
MESLGSGATGPGADPPQVLQDSIPSTECLSLSASGLLSPISEISTVFISHDSPGQSEDIPQVCGKEDDLHERICSNIGKCRENLHKGMKEAIMDAESFSREVAYSYDPARLFSWVGLAKNTQVQTQAERLSDMLVQTTCELSELADAELAGFSSALFSLIGELEKRCIDRVECKERDMMKESRLLLQDQKAMFQKELEDLKAAHMLYQDEHKKALEESNTQQEKILADLQDQHEKALADDKQRHDQELIDLQTKFEKEAAARDAQFLSDVSAANNKTSEEMALRKKFGAQLNNSFALSWTLRQELARLETRLSSVLENKNADDEWRRQENERREAEAREREQHRHRCEEEAKRKEEELHACHQTQMETKQSLDRATEEVDRLKEALKKEAEHCLLLESKLASTRAQILSLQEDVSDAESIKESDDAERRVLDHKREDEAKQHEQDRVRREAEVAKKEAGLCFSHRLQLKAKQKELDDAMRKIDQLETKLKEETDQGAKLLKDCVRLTQHPTCHQG